Protein AF-A0A5Q2RGT8-F1 (afdb_monomer_lite)

pLDDT: mean 73.15, std 26.22, range [22.62, 98.38]

InterPro domains:
  IPR000873 AMP-dependent synthetase/ligase domain [PF00501] (92-360)
  IPR020845 AMP-binding, conserved site [PS00455] (179-190)
  IPR042099 ANL, N-terminal domain [G3DSA:3.40.50.12780] (88-377)
  IPR050237 ATP-dependent AMP-binding enzyme [PTHR43767] (92-361)

Secondary structure (DSSP, 8-state):
-----------------------------------------HHHHHHHTS--PPPPPSS---PPP------BEEEEPP--SSS----SSSS-EE--B-TT--HHHHHHHHHHTT-SEEEEEGGGHHHHHTTGGG-TT--EEEEE-SS-PPPTTEEEHHHHHHTSPPPPPPP--TT-EEEEEEEETTEEEEEEEEEHHHHHHHHHHHHHTTT-SSPPPSSTTTHHHHHHHHHTSSP-EEEE-S-TTSHIIIIIIIHHHHHHT-EE---S-SS--HHHHHHHHHHHT--EEEE-HHHHHHHHHHHHHHHHHTT-----TT--EEEEESS---HHHHHHHHTT---EEEEEEEETTTEEEEEEEE-TT----TT--EEPTT---

Structure (mmCIF, N/CA/C/O backbone):
data_AF-A0A5Q2RGT8-F1
#
_entry.id   AF-A0A5Q2RGT8-F1
#
loop_
_atom_site.group_PDB
_atom_site.id
_atom_site.type_symbol
_atom_site.label_atom_id
_atom_site.label_alt_id
_atom_site.label_comp_id
_atom_site.label_asym_id
_atom_site.label_entity_id
_atom_site.label_seq_id
_atom_site.pdbx_PDB_ins_code
_atom_site.Cartn_x
_atom_site.Cartn_y
_atom_site.Cartn_z
_atom_site.occupancy
_atom_site.B_iso_or_equiv
_atom_site.auth_seq_id
_atom_site.auth_comp_id
_atom_site.auth_asym_id
_atom_site.auth_atom_id
_atom_site.pdbx_PDB_model_num
ATOM 1 N N . MET A 1 1 ? 67.545 -9.451 34.095 1.00 39.81 1 MET A N 1
ATOM 2 C CA . MET A 1 1 ? 67.488 -10.460 35.171 1.00 39.81 1 MET A CA 1
ATOM 3 C C . MET A 1 1 ? 66.258 -11.318 34.936 1.00 39.81 1 MET A C 1
ATOM 5 O O . MET A 1 1 ? 65.148 -10.812 35.005 1.00 39.81 1 MET A O 1
ATOM 9 N N . THR A 1 2 ? 66.479 -12.569 34.556 1.00 29.52 2 THR A N 1
ATOM 10 C CA . THR A 1 2 ? 65.484 -13.652 34.449 1.00 29.52 2 THR A CA 1
ATOM 11 C C . THR A 1 2 ? 65.583 -14.521 35.741 1.00 29.52 2 THR A C 1
ATOM 13 O O . THR A 1 2 ? 66.404 -14.183 36.592 1.00 29.52 2 THR A O 1
ATOM 16 N N . PRO A 1 3 ? 64.809 -15.610 35.951 1.00 54.31 3 PRO A N 1
ATOM 17 C CA . PRO A 1 3 ? 63.635 -15.691 36.838 1.00 54.31 3 PRO A CA 1
ATOM 18 C C . PRO A 1 3 ? 63.727 -16.823 37.910 1.00 54.31 3 PRO A C 1
ATOM 20 O O . PRO A 1 3 ? 64.756 -17.478 38.046 1.00 54.31 3 PRO A O 1
ATOM 23 N N . GLY A 1 4 ? 62.609 -17.141 38.586 1.00 27.36 4 GLY A N 1
ATOM 24 C CA . GLY A 1 4 ? 62.341 -18.446 39.237 1.00 27.36 4 GLY A CA 1
ATOM 25 C C . GLY A 1 4 ? 61.609 -18.315 40.583 1.00 27.36 4 GLY A C 1
ATOM 26 O O . GLY A 1 4 ? 61.853 -17.350 41.289 1.00 27.36 4 GLY A O 1
ATOM 27 N N . ARG A 1 5 ? 60.714 -19.197 41.051 1.00 30.42 5 ARG A N 1
ATOM 28 C CA . ARG A 1 5 ? 60.139 -20.499 40.640 1.00 30.42 5 ARG A CA 1
ATOM 29 C C . ARG A 1 5 ? 58.857 -20.714 41.496 1.00 30.42 5 ARG A C 1
ATOM 31 O O . ARG A 1 5 ? 58.796 -20.191 42.604 1.00 30.42 5 ARG A O 1
ATOM 38 N N . GLY A 1 6 ? 57.882 -21.505 41.019 1.00 27.19 6 GLY A N 1
ATOM 39 C CA . GLY A 1 6 ? 56.842 -22.158 41.862 1.00 27.19 6 GLY A CA 1
ATOM 40 C C . GLY A 1 6 ? 57.423 -23.319 42.703 1.00 27.19 6 GLY A C 1
ATOM 41 O O . GLY A 1 6 ? 58.654 -23.378 42.780 1.00 27.19 6 GLY A O 1
ATOM 42 N N . PRO A 1 7 ? 56.645 -24.286 43.268 1.00 41.56 7 PRO A N 1
ATOM 43 C CA . PRO A 1 7 ? 55.296 -24.765 42.876 1.00 41.56 7 PRO A CA 1
ATOM 44 C C . PRO A 1 7 ? 54.345 -25.137 44.063 1.00 41.56 7 PRO A C 1
ATOM 46 O O . PRO A 1 7 ? 54.716 -24.989 45.222 1.00 41.56 7 PRO A O 1
ATOM 49 N N . GLY A 1 8 ? 53.150 -25.700 43.792 1.00 26.88 8 GLY A N 1
ATOM 50 C CA . GLY A 1 8 ? 52.426 -26.543 44.773 1.00 26.88 8 GLY A CA 1
ATOM 51 C C . GLY A 1 8 ? 50.893 -26.617 44.654 1.00 26.88 8 GLY A C 1
ATOM 52 O O . GLY A 1 8 ? 50.210 -25.619 44.804 1.00 26.88 8 GLY A O 1
ATOM 53 N N . SER A 1 9 ? 50.373 -27.820 44.412 1.00 27.34 9 SER A N 1
ATOM 54 C CA . SER A 1 9 ? 49.017 -28.246 44.009 1.00 27.34 9 SER A CA 1
ATOM 55 C C . SER A 1 9 ? 48.108 -28.794 45.131 1.00 27.34 9 SER A C 1
ATOM 57 O O . SER A 1 9 ? 48.624 -29.391 46.069 1.00 27.34 9 SER A O 1
ATOM 59 N N . SER A 1 10 ? 46.774 -28.742 44.965 1.00 27.77 10 SER A N 1
ATOM 60 C CA . SER A 1 10 ? 45.752 -29.788 45.296 1.00 27.77 10 SER A CA 1
ATOM 61 C C . SER A 1 10 ? 44.346 -29.210 45.009 1.00 27.77 10 SER A C 1
ATOM 63 O O . SER A 1 10 ? 44.046 -28.106 45.439 1.00 27.77 10 SER A O 1
ATOM 65 N N . GLN A 1 11 ? 43.578 -29.684 44.019 1.00 26.27 11 GLN A N 1
ATOM 66 C CA . GLN A 1 11 ? 42.661 -30.843 43.989 1.00 26.27 11 GLN A CA 1
ATOM 67 C C . GLN A 1 11 ? 41.657 -30.937 45.152 1.00 26.27 11 GLN A C 1
ATOM 69 O O . GLN A 1 11 ? 42.036 -31.154 46.296 1.00 26.27 11 GLN A O 1
ATOM 74 N N . GLY A 1 12 ? 40.371 -30.856 44.794 1.00 26.62 12 GLY A N 1
ATOM 75 C CA . GLY A 1 12 ? 39.206 -31.150 45.626 1.00 26.62 12 GLY A CA 1
ATOM 76 C C . GLY A 1 12 ? 37.963 -31.259 44.741 1.00 26.62 12 GLY A C 1
ATOM 77 O O . GLY A 1 12 ? 37.291 -30.265 44.487 1.00 26.62 12 GLY A O 1
ATOM 78 N N . GLU A 1 13 ? 37.738 -32.459 44.200 1.00 26.64 13 GLU A N 1
ATOM 79 C CA . GLU A 1 13 ? 36.468 -32.905 43.618 1.00 26.64 13 GLU A CA 1
ATOM 80 C C . GLU A 1 13 ? 35.390 -32.944 44.712 1.00 26.64 13 GLU A C 1
ATOM 82 O O . GLU A 1 13 ? 35.667 -33.426 45.809 1.00 26.64 13 GLU A O 1
ATOM 87 N N . ASP A 1 14 ? 34.158 -32.537 44.397 1.00 26.45 14 ASP A N 1
ATOM 88 C CA . ASP A 1 14 ? 32.987 -32.937 45.180 1.00 26.45 14 ASP A CA 1
ATOM 89 C C . ASP A 1 14 ? 32.023 -33.720 44.279 1.00 26.45 14 ASP A C 1
ATOM 91 O O . ASP A 1 14 ? 31.527 -33.231 43.259 1.00 26.45 14 ASP A O 1
ATOM 95 N N . ARG A 1 15 ? 31.845 -34.995 44.629 1.00 25.62 15 ARG A N 1
ATOM 96 C CA . ARG A 1 15 ? 30.965 -35.970 43.987 1.00 25.62 15 ARG A CA 1
ATOM 97 C C . ARG A 1 15 ? 29.958 -36.453 45.022 1.00 25.62 15 ARG A C 1
ATOM 99 O O . ARG A 1 15 ? 30.348 -37.034 46.029 1.00 25.62 15 ARG A O 1
ATOM 106 N N . GLY A 1 16 ? 28.682 -36.440 44.645 1.00 23.44 16 GLY A N 1
ATOM 107 C CA . GLY A 1 16 ? 27.724 -37.466 45.063 1.00 23.44 16 GLY A CA 1
ATOM 108 C C . GLY A 1 16 ? 26.254 -37.026 44.998 1.00 23.44 16 GLY A C 1
ATOM 109 O O . GLY A 1 16 ? 25.988 -35.830 45.048 1.00 23.44 16 GLY A O 1
ATOM 110 N N . PRO A 1 17 ? 25.275 -37.956 44.961 1.00 27.67 17 PRO A N 1
ATOM 111 C CA . PRO A 1 17 ? 25.365 -39.378 44.628 1.00 27.67 17 PRO A CA 1
ATOM 112 C C . PRO A 1 17 ? 24.386 -39.814 43.514 1.00 27.67 17 PRO A C 1
ATOM 114 O O . PRO A 1 17 ? 23.297 -39.278 43.329 1.00 27.67 17 PRO A O 1
ATOM 117 N N . ALA A 1 18 ? 24.773 -40.872 42.801 1.00 25.47 18 ALA A N 1
ATOM 118 C CA . ALA A 1 18 ? 23.901 -41.667 41.944 1.00 25.47 18 ALA A CA 1
ATOM 119 C C . ALA A 1 18 ? 23.200 -42.754 42.770 1.00 25.47 18 ALA A C 1
ATOM 121 O O . ALA A 1 18 ? 23.861 -43.378 43.595 1.00 25.47 18 ALA A O 1
ATOM 122 N N . LEU A 1 19 ? 21.929 -43.078 42.493 1.00 23.02 19 LEU A N 1
ATOM 123 C CA . LEU A 1 19 ? 21.384 -44.401 42.823 1.00 23.02 19 LEU A CA 1
ATOM 124 C C . LEU A 1 19 ? 20.163 -44.797 41.952 1.00 23.02 19 LEU A C 1
ATOM 126 O O . LEU A 1 19 ? 19.059 -44.298 42.131 1.00 23.02 19 LEU A O 1
ATOM 130 N N . ARG A 1 20 ? 20.417 -45.820 41.119 1.00 24.39 20 ARG A N 1
ATOM 131 C CA . ARG A 1 20 ? 19.574 -46.976 40.730 1.00 24.39 20 ARG A CA 1
ATOM 132 C C . ARG A 1 20 ? 18.608 -46.903 39.537 1.00 24.39 20 ARG A C 1
ATOM 134 O O . ARG A 1 20 ? 17.494 -46.400 39.603 1.00 24.39 20 ARG A O 1
ATOM 141 N N . GLU A 1 21 ? 19.033 -47.638 38.507 1.00 24.31 21 GLU A N 1
ATOM 142 C CA . GLU A 1 21 ? 18.229 -48.313 37.488 1.00 24.31 21 GLU A CA 1
ATOM 143 C C . GLU A 1 21 ? 17.109 -49.199 38.071 1.00 24.31 21 GLU A C 1
ATOM 145 O O . GLU A 1 21 ? 17.298 -49.912 39.063 1.00 24.31 21 GLU A O 1
ATOM 150 N N . ARG A 1 22 ? 16.001 -49.302 37.325 1.00 23.61 22 ARG A N 1
ATOM 151 C CA . ARG A 1 22 ? 15.312 -50.582 37.119 1.00 23.61 22 ARG A CA 1
ATOM 152 C C . ARG A 1 22 ? 15.223 -50.892 35.629 1.00 23.61 22 ARG A C 1
ATOM 154 O O . ARG A 1 22 ? 14.731 -50.107 34.828 1.00 23.61 22 ARG A O 1
ATOM 161 N N . VAL A 1 23 ? 15.733 -52.077 35.323 1.00 25.27 23 VAL A N 1
ATOM 162 C CA . VAL A 1 23 ? 15.842 -52.731 34.023 1.00 25.27 23 VAL A CA 1
ATOM 163 C C . VAL A 1 23 ? 14.548 -53.468 33.678 1.00 25.27 23 VAL A C 1
ATOM 165 O O . VAL A 1 23 ? 13.961 -54.141 34.521 1.00 25.27 23 VAL A O 1
ATOM 168 N N . GLY A 1 24 ? 14.192 -53.427 32.396 1.00 24.59 24 GLY A N 1
ATOM 169 C CA . GLY A 1 24 ? 13.342 -54.399 31.708 1.00 24.59 24 GLY A CA 1
ATOM 170 C C . GLY A 1 24 ? 12.969 -53.830 30.338 1.00 24.59 24 GLY A C 1
ATOM 171 O O . GLY A 1 24 ? 12.269 -52.838 30.265 1.00 24.59 24 GLY A O 1
ATOM 172 N N . GLY A 1 25 ? 13.420 -54.308 29.185 1.00 24.27 25 GLY A N 1
ATOM 173 C CA . GLY A 1 25 ? 14.083 -55.551 28.840 1.00 24.27 25 GLY A CA 1
ATOM 174 C C . GLY A 1 25 ? 13.450 -56.055 27.545 1.00 24.27 25 GLY A C 1
ATOM 175 O O . GLY A 1 25 ? 12.426 -56.720 27.605 1.00 24.27 25 GLY A O 1
ATOM 176 N N . ARG A 1 26 ? 14.046 -55.733 26.388 1.00 25.67 26 ARG A N 1
ATOM 177 C CA . ARG A 1 26 ? 14.197 -56.623 25.216 1.00 25.67 26 ARG A CA 1
ATOM 178 C C . ARG A 1 26 ? 15.020 -55.926 24.131 1.00 25.67 26 ARG A C 1
ATOM 180 O O . ARG A 1 26 ? 14.575 -55.001 23.465 1.00 25.67 26 ARG A O 1
ATOM 187 N N . ARG A 1 27 ? 16.258 -56.405 23.987 1.00 22.77 27 ARG A N 1
ATOM 188 C CA . ARG A 1 27 ? 17.208 -56.060 22.927 1.00 22.77 27 ARG A CA 1
ATOM 189 C C . ARG A 1 27 ? 16.824 -56.780 21.628 1.00 22.77 27 ARG A C 1
ATOM 191 O O . ARG A 1 27 ? 16.632 -57.994 21.648 1.00 22.77 27 ARG A O 1
ATOM 198 N N . ARG A 1 28 ? 16.870 -56.079 20.495 1.00 25.28 28 ARG A N 1
ATOM 199 C CA . ARG A 1 28 ? 17.354 -56.643 19.222 1.00 25.28 28 ARG A CA 1
ATOM 200 C C . ARG A 1 28 ? 18.454 -55.730 18.674 1.00 25.28 28 ARG A C 1
ATOM 202 O O . ARG A 1 28 ? 18.401 -54.519 18.843 1.00 25.28 28 ARG A O 1
ATOM 209 N N . ARG A 1 29 ? 19.505 -56.373 18.164 1.00 23.81 29 ARG A N 1
ATOM 210 C CA . ARG A 1 29 ? 20.835 -55.833 17.847 1.00 23.81 29 ARG A CA 1
ATOM 211 C C . ARG A 1 29 ? 20.843 -54.963 16.578 1.00 23.81 29 ARG A C 1
ATOM 213 O O . ARG A 1 29 ? 20.180 -55.313 15.609 1.00 23.81 29 ARG A O 1
ATOM 220 N N . LEU A 1 30 ? 21.671 -53.914 16.605 1.00 26.58 30 LEU A N 1
ATOM 221 C CA . LEU A 1 30 ? 22.260 -53.218 15.447 1.00 26.58 30 LEU A CA 1
ATOM 222 C C . LEU A 1 30 ? 23.439 -54.037 14.870 1.00 26.58 30 LEU A C 1
ATOM 224 O O . LEU A 1 30 ? 23.964 -54.915 15.564 1.00 26.58 30 LEU A O 1
ATOM 228 N N . PRO A 1 31 ? 23.860 -53.754 13.625 1.00 28.83 31 PRO A N 1
ATOM 229 C CA . PRO A 1 31 ? 25.003 -52.850 13.396 1.00 28.83 31 PRO A CA 1
ATOM 230 C C . PRO A 1 31 ? 24.641 -51.787 12.333 1.00 28.83 31 PRO A C 1
ATOM 232 O O . PRO A 1 31 ? 23.810 -52.057 11.479 1.00 28.83 31 PRO A O 1
ATOM 235 N N . GLY A 1 32 ? 25.155 -50.560 12.273 1.00 23.41 32 GLY A N 1
ATOM 236 C CA . GLY A 1 32 ? 26.271 -49.866 12.913 1.00 23.41 32 GLY A CA 1
ATOM 237 C C . GLY A 1 32 ? 26.682 -48.715 11.966 1.00 23.41 32 GLY A C 1
ATOM 238 O O . GLY A 1 32 ? 26.850 -48.993 10.786 1.00 23.41 32 GLY A O 1
ATOM 239 N N . GLY A 1 33 ? 26.813 -47.480 12.486 1.00 23.67 33 GLY A N 1
ATOM 240 C CA . GLY A 1 33 ? 27.434 -46.279 11.867 1.00 23.67 33 GLY A CA 1
ATOM 241 C C . GLY A 1 33 ? 26.677 -45.629 10.688 1.00 23.67 33 GLY A C 1
ATOM 242 O O . GLY A 1 33 ? 26.178 -46.324 9.820 1.00 23.67 33 GLY A O 1
ATOM 243 N N . ASP A 1 34 ? 26.500 -44.312 10.550 1.00 27.59 34 ASP A N 1
ATOM 244 C CA . ASP A 1 34 ? 27.036 -43.149 11.264 1.00 27.59 34 ASP A CA 1
ATOM 245 C C . ASP A 1 34 ? 26.089 -41.928 11.152 1.00 27.59 34 ASP A C 1
ATOM 247 O O . ASP A 1 34 ? 25.445 -41.710 10.129 1.00 27.59 34 ASP A O 1
ATOM 251 N N . GLY A 1 35 ? 26.071 -41.089 12.199 1.00 25.94 35 GLY A N 1
ATOM 252 C CA . GLY A 1 35 ? 25.885 -39.632 12.084 1.00 25.94 35 GLY A CA 1
ATOM 253 C C . GLY A 1 35 ? 24.465 -39.049 11.999 1.00 25.94 35 GLY A C 1
ATOM 254 O O . GLY A 1 35 ? 24.098 -38.449 10.991 1.00 25.94 35 GLY A O 1
ATOM 255 N N . HIS A 1 36 ? 23.695 -39.087 13.091 1.00 24.97 36 HIS A N 1
ATOM 256 C CA . HIS A 1 36 ? 22.475 -38.279 13.239 1.00 24.97 36 HIS A CA 1
ATOM 257 C C . HIS A 1 36 ? 22.844 -36.810 13.546 1.00 24.97 36 HIS A C 1
ATOM 259 O O . HIS A 1 36 ? 23.322 -36.501 14.636 1.00 24.97 36 HIS A O 1
ATOM 265 N N . ARG A 1 37 ? 22.639 -35.895 12.587 1.00 28.56 37 ARG A N 1
ATOM 266 C CA . ARG A 1 37 ? 22.584 -34.441 12.845 1.00 28.56 37 ARG A CA 1
ATOM 267 C C . ARG A 1 37 ? 21.185 -34.081 13.373 1.00 28.56 37 ARG A C 1
ATOM 269 O O . ARG A 1 37 ? 20.212 -34.603 12.830 1.00 28.56 37 ARG A O 1
ATOM 276 N N . PRO A 1 38 ? 21.045 -33.188 14.369 1.00 29.02 38 PRO A N 1
ATOM 277 C CA . PRO A 1 38 ? 19.734 -32.756 14.841 1.00 29.02 38 PRO A CA 1
ATOM 278 C C . PRO A 1 38 ? 19.027 -31.950 13.743 1.00 29.02 38 PRO A C 1
ATOM 280 O O . PRO A 1 38 ? 19.560 -30.965 13.230 1.00 29.02 38 PRO A O 1
ATOM 283 N N . GLY A 1 39 ? 17.829 -32.394 13.361 1.00 29.33 39 GLY A N 1
ATOM 284 C CA . GLY A 1 39 ? 16.954 -31.681 12.436 1.00 29.33 39 GLY A CA 1
ATOM 285 C C . GLY A 1 39 ? 16.466 -30.369 13.050 1.00 29.33 39 GLY A C 1
ATOM 286 O O . GLY A 1 39 ? 15.588 -30.375 13.906 1.00 29.33 39 GLY A O 1
ATOM 287 N N . GLY A 1 40 ? 17.036 -29.248 12.602 1.00 27.58 40 GLY A N 1
ATOM 288 C CA . GLY A 1 40 ? 16.454 -27.912 12.769 1.00 27.58 40 GLY A CA 1
ATOM 289 C C . GLY A 1 40 ? 15.263 -27.715 11.819 1.00 27.58 40 GLY A C 1
ATOM 290 O O . GLY A 1 40 ? 15.208 -28.389 10.791 1.00 27.58 40 GLY A O 1
ATOM 291 N N . PRO A 1 41 ? 14.301 -26.829 12.136 1.00 27.72 41 PRO A N 1
ATOM 292 C CA . PRO A 1 41 ? 12.929 -26.901 11.633 1.00 27.72 41 PRO A CA 1
ATOM 293 C C . PRO A 1 41 ? 12.828 -26.509 10.147 1.00 27.72 41 PRO A C 1
ATOM 295 O O . PRO A 1 41 ? 12.884 -25.322 9.817 1.00 27.72 41 PRO A O 1
ATOM 298 N N . PRO A 1 42 ? 12.590 -27.460 9.223 1.00 28.58 42 PRO A N 1
ATOM 299 C CA . PRO A 1 42 ? 12.349 -27.158 7.811 1.00 28.58 42 PRO A CA 1
ATOM 300 C C . PRO A 1 42 ? 10.914 -26.651 7.566 1.00 28.58 42 PRO A C 1
ATOM 302 O O . PRO A 1 42 ? 10.602 -26.161 6.480 1.00 28.58 42 PRO A O 1
ATOM 305 N N . ASP A 1 43 ? 10.036 -26.751 8.571 1.00 27.22 43 ASP A N 1
ATOM 306 C CA . ASP A 1 43 ? 8.600 -26.485 8.446 1.00 27.22 43 ASP A CA 1
ATOM 307 C C . ASP A 1 43 ? 8.213 -25.004 8.547 1.00 27.22 43 ASP A C 1
ATOM 309 O O . ASP A 1 43 ? 7.219 -24.595 7.943 1.00 27.22 43 ASP A O 1
ATOM 313 N N . LEU A 1 44 ? 9.004 -24.167 9.228 1.00 28.81 44 LEU A N 1
ATOM 314 C CA . LEU A 1 44 ? 8.711 -22.731 9.346 1.00 28.81 44 LEU A CA 1
ATOM 315 C C . LEU A 1 44 ? 9.055 -21.982 8.044 1.00 28.81 44 LEU A C 1
ATOM 317 O O . LEU A 1 44 ? 8.267 -21.188 7.534 1.00 28.81 44 LEU A O 1
ATOM 321 N N . LEU A 1 45 ? 10.190 -22.323 7.426 1.00 28.12 45 LEU A N 1
ATOM 322 C CA . LEU A 1 45 ? 10.631 -21.744 6.152 1.00 28.12 45 LEU A CA 1
ATOM 323 C C . LEU A 1 45 ? 9.800 -22.228 4.953 1.00 28.12 45 LEU A C 1
ATOM 325 O O . LEU A 1 45 ? 9.675 -21.501 3.970 1.00 28.12 45 LEU A O 1
ATOM 329 N N . ARG A 1 46 ? 9.181 -23.416 5.023 1.00 26.09 46 ARG A N 1
ATOM 330 C CA . ARG A 1 46 ? 8.208 -23.873 4.013 1.00 26.09 46 ARG A CA 1
ATOM 331 C C . ARG A 1 46 ? 6.899 -23.076 4.045 1.00 26.09 46 ARG A C 1
ATOM 333 O O . ARG A 1 46 ? 6.266 -22.939 3.000 1.00 26.09 46 ARG A O 1
ATOM 340 N N . ARG A 1 47 ? 6.512 -22.517 5.198 1.00 28.50 47 ARG A N 1
ATOM 341 C CA . ARG A 1 47 ? 5.326 -21.648 5.333 1.00 28.50 47 ARG A CA 1
ATOM 342 C C . ARG A 1 47 ? 5.573 -20.230 4.811 1.00 28.50 47 ARG A C 1
ATOM 344 O O . ARG A 1 47 ? 4.682 -19.670 4.187 1.00 28.50 47 ARG A O 1
ATOM 351 N N . LEU A 1 48 ? 6.794 -19.710 4.965 1.00 27.27 48 LEU A N 1
ATOM 352 C CA . LEU A 1 48 ? 7.211 -18.383 4.479 1.00 27.27 48 LEU A CA 1
ATOM 353 C C . LEU A 1 48 ? 7.443 -18.306 2.956 1.00 27.27 48 LEU A C 1
ATOM 355 O O . LEU A 1 48 ? 7.563 -17.221 2.403 1.00 27.27 48 LEU A O 1
ATOM 359 N N . ARG A 1 49 ? 7.523 -19.451 2.264 1.00 27.41 49 ARG A N 1
ATOM 360 C CA . ARG A 1 49 ? 7.786 -19.538 0.812 1.00 27.41 49 ARG A CA 1
ATOM 361 C C . ARG A 1 49 ? 6.531 -19.551 -0.062 1.00 27.41 49 ARG A C 1
ATOM 363 O O . ARG A 1 49 ? 6.645 -19.740 -1.269 1.00 27.41 49 ARG A O 1
ATOM 370 N N . ARG A 1 50 ? 5.336 -19.387 0.513 1.00 22.98 50 ARG A N 1
ATOM 371 C CA . ARG A 1 50 ? 4.124 -19.189 -0.286 1.00 22.98 50 ARG A CA 1
ATOM 372 C C . ARG A 1 50 ? 3.953 -17.687 -0.536 1.00 22.98 50 ARG A C 1
ATOM 374 O O . ARG A 1 50 ? 3.796 -16.971 0.450 1.00 22.98 50 ARG A O 1
ATOM 381 N N . PRO A 1 51 ? 3.961 -17.201 -1.793 1.00 25.95 51 PRO A N 1
ATOM 382 C CA . PRO A 1 51 ? 3.447 -15.863 -2.071 1.00 25.95 51 PRO A CA 1
ATOM 383 C C . PRO A 1 51 ? 2.018 -15.764 -1.524 1.00 25.95 51 PRO A C 1
ATOM 385 O O . PRO A 1 51 ? 1.336 -16.793 -1.427 1.00 25.95 51 PRO A O 1
ATOM 388 N N . CYS A 1 52 ? 1.594 -14.558 -1.130 1.00 25.61 52 CYS A N 1
ATOM 389 C CA . CYS A 1 52 ? 0.228 -14.255 -0.705 1.00 25.61 52 CYS A CA 1
ATOM 390 C C . CYS A 1 52 ? -0.767 -15.005 -1.600 1.00 25.61 52 CYS A C 1
ATOM 392 O O . CYS A 1 52 ? -0.962 -14.645 -2.756 1.00 25.61 52 CYS A O 1
ATOM 394 N N . ARG A 1 53 ? -1.354 -16.097 -1.097 1.00 25.12 53 ARG A N 1
ATOM 395 C CA . ARG A 1 53 ? -2.442 -16.765 -1.807 1.00 25.12 53 ARG A CA 1
ATOM 396 C C . ARG A 1 53 ? -3.678 -15.896 -1.604 1.00 25.12 53 ARG A C 1
ATOM 398 O O . ARG A 1 53 ? -4.005 -15.649 -0.442 1.00 25.12 53 ARG A O 1
ATOM 405 N N . PRO A 1 54 ? -4.391 -15.495 -2.669 1.00 28.17 54 PRO A N 1
ATOM 406 C CA . PRO A 1 54 ? -5.768 -15.054 -2.525 1.00 28.17 54 PRO A CA 1
ATOM 407 C C . PRO A 1 54 ? -6.535 -16.117 -1.734 1.00 28.17 54 PRO A C 1
ATOM 409 O O . PRO A 1 54 ? -6.368 -17.323 -1.970 1.00 28.17 54 PRO A O 1
ATOM 412 N N . VAL A 1 55 ? -7.321 -15.680 -0.754 1.00 34.88 55 VAL A N 1
ATOM 413 C CA . VAL A 1 55 ? -8.147 -16.562 0.072 1.00 34.88 55 VAL A CA 1
ATOM 414 C C . VAL A 1 55 ? -9.061 -17.368 -0.860 1.00 34.88 55 VAL A C 1
ATOM 416 O O . VAL A 1 55 ? -9.783 -16.810 -1.685 1.00 34.88 55 VAL A O 1
ATOM 419 N N . ARG A 1 56 ? -8.992 -18.705 -0.789 1.00 25.19 56 ARG A N 1
ATOM 420 C CA . ARG A 1 56 ? -9.882 -19.585 -1.562 1.00 25.19 56 ARG A CA 1
ATOM 421 C C . ARG A 1 56 ? -11.309 -19.418 -1.037 1.00 25.19 56 ARG A C 1
ATOM 423 O O . ARG A 1 56 ? -11.540 -19.649 0.147 1.00 25.19 56 ARG A O 1
ATOM 430 N N . ARG A 1 57 ? -12.261 -19.105 -1.924 1.00 33.06 57 ARG A N 1
ATOM 431 C CA . ARG A 1 57 ? -13.691 -19.329 -1.662 1.00 33.06 57 ARG A CA 1
ATOM 432 C C . ARG A 1 57 ? -13.919 -20.804 -1.319 1.00 33.06 57 ARG A C 1
ATOM 434 O O . ARG A 1 57 ? -13.354 -21.681 -1.973 1.00 33.06 57 ARG A O 1
ATOM 441 N N . GLY A 1 58 ? -14.757 -21.057 -0.315 1.00 29.59 58 GLY A N 1
ATOM 442 C CA . GLY A 1 58 ? -15.406 -22.355 -0.153 1.00 29.59 58 GLY A CA 1
ATOM 443 C C . GLY A 1 58 ? -16.264 -22.658 -1.384 1.00 29.59 58 GLY A C 1
ATOM 444 O O . GLY A 1 58 ? -16.944 -21.768 -1.888 1.00 29.59 58 GLY A O 1
ATOM 445 N N . ASP A 1 59 ? -16.124 -23.883 -1.886 1.00 31.38 59 ASP A N 1
ATOM 446 C CA . ASP A 1 59 ? -16.890 -24.575 -2.928 1.00 31.38 59 ASP A CA 1
ATOM 447 C C . ASP A 1 59 ? -17.865 -23.733 -3.773 1.00 31.38 59 ASP A C 1
ATOM 449 O O . ASP A 1 59 ? -19.063 -23.636 -3.521 1.00 31.38 59 ASP A O 1
ATOM 453 N N . GLY A 1 60 ? -17.320 -23.182 -4.858 1.00 29.12 60 GLY A N 1
ATOM 454 C CA . GLY A 1 60 ? -18.047 -22.634 -6.000 1.00 29.12 60 GLY A CA 1
ATOM 455 C C . GLY A 1 60 ? -17.032 -22.291 -7.087 1.00 29.12 60 GLY A C 1
ATOM 456 O O . GLY A 1 60 ? -16.259 -21.354 -6.919 1.00 29.12 60 GLY A O 1
ATOM 457 N N . GLY A 1 61 ? -16.971 -23.100 -8.150 1.00 25.88 61 GLY A N 1
ATOM 458 C CA . GLY A 1 61 ? -15.875 -23.199 -9.132 1.00 25.88 61 GLY A CA 1
ATOM 459 C C . GLY A 1 61 ? -15.593 -21.984 -10.030 1.00 25.88 61 GLY A C 1
ATOM 460 O O . GLY A 1 61 ? -15.519 -22.134 -11.245 1.00 25.88 61 GLY A O 1
ATOM 461 N N . GLY A 1 62 ? -15.374 -20.802 -9.457 1.00 27.30 62 GLY A N 1
ATOM 462 C CA . GLY A 1 62 ? -14.778 -19.647 -10.130 1.00 27.30 62 GLY A CA 1
ATOM 463 C C . GLY A 1 62 ? -13.417 -19.314 -9.520 1.00 27.30 62 GLY A C 1
ATOM 464 O O . GLY A 1 62 ? -13.291 -19.225 -8.298 1.00 27.30 62 GLY A O 1
ATOM 465 N N . ARG A 1 63 ? -12.384 -19.124 -10.354 1.00 29.36 63 ARG A N 1
ATOM 466 C CA . ARG A 1 63 ? -11.110 -18.543 -9.898 1.00 29.36 63 ARG A CA 1
ATOM 467 C C . ARG A 1 63 ? -11.391 -17.147 -9.304 1.00 29.36 63 ARG A C 1
ATOM 469 O O . ARG A 1 63 ? -12.100 -16.375 -9.954 1.00 29.36 63 ARG A O 1
ATOM 476 N N . PRO A 1 64 ? -10.870 -16.805 -8.111 1.00 29.00 64 PRO A N 1
ATOM 477 C CA . PRO A 1 64 ? -10.902 -15.431 -7.619 1.00 29.00 64 PRO A CA 1
ATOM 478 C C . PRO A 1 64 ? -10.190 -14.533 -8.634 1.00 29.00 64 PRO A C 1
ATOM 480 O O . PRO A 1 64 ? -9.060 -14.833 -9.021 1.00 29.00 64 PRO A O 1
ATOM 483 N N . ARG A 1 65 ? -10.856 -13.475 -9.100 1.00 34.41 65 ARG A N 1
ATOM 484 C CA . ARG A 1 65 ? -10.244 -12.477 -9.985 1.00 34.41 65 ARG A CA 1
ATOM 485 C C . ARG A 1 65 ? -9.435 -11.510 -9.115 1.00 34.41 65 ARG A C 1
ATOM 487 O O . ARG A 1 65 ? -10.004 -11.003 -8.149 1.00 34.41 65 ARG A O 1
ATOM 494 N N . PRO A 1 66 ? -8.147 -11.259 -9.398 1.00 30.91 66 PRO A N 1
ATOM 495 C CA . PRO A 1 66 ? -7.372 -10.302 -8.625 1.00 30.91 66 PRO A CA 1
ATOM 496 C C . PRO A 1 66 ? -7.954 -8.900 -8.815 1.00 30.91 66 PRO A C 1
ATOM 498 O O . PRO A 1 66 ? -7.946 -8.340 -9.906 1.00 30.91 66 PRO A O 1
ATOM 501 N N . GLY A 1 67 ? -8.469 -8.328 -7.734 1.00 28.98 67 GLY A N 1
ATOM 502 C CA . GLY A 1 67 ? -8.994 -6.969 -7.674 1.00 28.98 67 GLY A CA 1
ATOM 503 C C . GLY A 1 67 ? -7.937 -5.876 -7.601 1.00 28.98 67 GLY A C 1
ATOM 504 O O . GLY A 1 67 ? -8.137 -4.848 -6.961 1.00 28.98 67 GLY A O 1
ATOM 505 N N . HIS A 1 68 ? -6.756 -6.116 -8.163 1.00 36.62 68 HIS A N 1
ATOM 506 C CA . HIS A 1 68 ? -5.638 -5.217 -7.956 1.00 36.62 68 HIS A CA 1
ATOM 507 C C . HIS A 1 68 ? -5.849 -3.921 -8.742 1.00 36.62 68 HIS A C 1
ATOM 509 O O . HIS A 1 68 ? -6.119 -3.909 -9.944 1.00 36.62 68 HIS A O 1
ATOM 515 N N . GLN A 1 69 ? -5.712 -2.796 -8.038 1.00 33.50 69 GLN A N 1
ATOM 516 C CA . GLN A 1 69 ? -5.407 -1.520 -8.672 1.00 33.50 69 GLN A CA 1
ATOM 517 C C . GLN A 1 69 ? -4.167 -1.752 -9.532 1.00 33.50 69 GLN A C 1
ATOM 519 O O . GLN A 1 69 ? -3.147 -2.154 -8.976 1.00 33.50 69 GLN A O 1
ATOM 524 N N . GLY A 1 70 ? -4.292 -1.587 -10.854 1.00 33.12 70 GLY A N 1
ATOM 525 C CA . GLY A 1 70 ? -3.291 -2.025 -11.824 1.00 33.12 70 GLY A CA 1
ATOM 526 C C . GLY A 1 70 ? -1.883 -1.678 -11.356 1.00 33.12 70 GLY A C 1
ATOM 527 O O . GLY A 1 70 ? -1.515 -0.514 -11.248 1.00 33.12 70 GLY A O 1
ATOM 528 N N . VAL A 1 71 ? -1.116 -2.690 -10.976 1.00 35.41 71 VAL A N 1
ATOM 529 C CA . VAL A 1 71 ? 0.264 -2.499 -10.551 1.00 35.41 71 VAL A CA 1
ATOM 530 C C . VAL A 1 71 ? 1.100 -2.510 -11.816 1.00 35.41 71 VAL A C 1
ATOM 532 O O . VAL A 1 71 ? 1.124 -3.518 -12.524 1.00 35.41 71 VAL A O 1
ATOM 535 N N . ALA A 1 72 ? 1.756 -1.386 -12.090 1.00 40.59 72 ALA A N 1
ATOM 536 C CA . ALA A 1 72 ? 2.880 -1.335 -13.000 1.00 40.59 72 ALA A CA 1
ATOM 537 C C . ALA A 1 72 ? 4.167 -1.170 -12.175 1.00 40.59 72 ALA A C 1
ATOM 539 O O . ALA A 1 72 ? 4.291 -0.220 -11.396 1.00 40.59 72 ALA A O 1
ATOM 540 N N . VAL A 1 73 ? 5.088 -2.128 -12.295 1.00 47.97 73 VAL A N 1
ATOM 541 C CA . VAL A 1 73 ? 6.410 -2.086 -11.653 1.00 47.97 73 VAL A CA 1
ATOM 542 C C . VAL A 1 73 ? 7.479 -2.166 -12.736 1.00 47.97 73 VAL A C 1
ATOM 544 O O . VAL A 1 73 ? 7.808 -3.262 -13.200 1.00 47.97 73 VAL A O 1
ATOM 547 N N . PRO A 1 74 ? 8.013 -1.020 -13.177 1.00 41.38 74 PRO A N 1
ATOM 548 C CA . PRO A 1 74 ? 9.283 -0.986 -13.867 1.00 41.38 74 PRO A CA 1
ATOM 549 C C . PRO A 1 74 ? 10.416 -1.524 -12.992 1.00 41.38 74 PRO A C 1
ATOM 551 O O . PRO A 1 74 ? 10.432 -1.349 -11.770 1.00 41.38 74 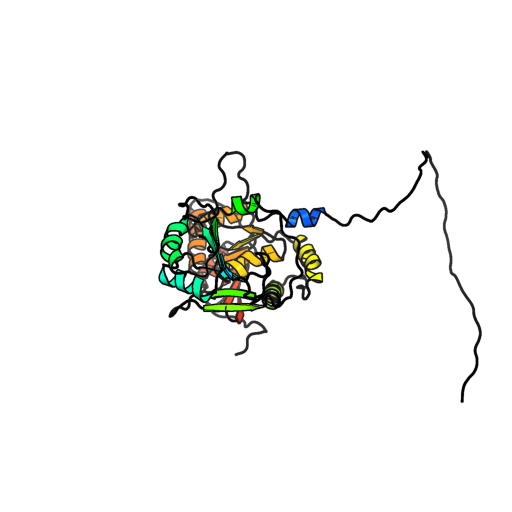PRO A O 1
ATOM 554 N N . LEU A 1 75 ? 11.384 -2.168 -13.632 1.00 40.88 75 LEU A N 1
ATOM 555 C CA . LEU A 1 75 ? 12.605 -2.622 -12.993 1.00 40.88 75 LEU A CA 1
ATOM 556 C C . LEU A 1 75 ? 13.820 -2.161 -13.801 1.00 40.88 75 LEU A C 1
ATOM 558 O O . LEU A 1 75 ? 14.008 -2.560 -14.955 1.00 40.88 75 LEU A O 1
ATOM 562 N N . GLN A 1 76 ? 14.674 -1.367 -13.160 1.00 31.83 76 GLN A N 1
ATOM 563 C CA . GLN A 1 76 ? 15.990 -1.004 -13.679 1.00 31.83 76 GLN A CA 1
ATOM 564 C C . GLN A 1 76 ? 16.980 -2.133 -13.371 1.00 31.83 76 GLN A C 1
ATOM 566 O O . GLN A 1 76 ? 17.065 -2.585 -12.227 1.00 31.83 76 GLN A O 1
ATOM 571 N N . LEU A 1 77 ? 17.737 -2.598 -14.366 1.00 32.84 77 LEU A N 1
ATOM 572 C CA . LEU A 1 77 ? 18.862 -3.509 -14.148 1.00 32.84 77 LEU A CA 1
ATOM 573 C C . LEU A 1 77 ? 20.155 -2.684 -14.037 1.00 32.84 77 LEU A C 1
ATOM 575 O O . LEU A 1 77 ? 20.311 -1.695 -14.749 1.00 32.84 77 LEU A O 1
ATOM 579 N N . PRO A 1 78 ? 21.092 -3.033 -13.140 1.00 33.16 78 PRO A N 1
ATOM 580 C CA . PRO A 1 78 ? 22.312 -2.254 -12.986 1.00 33.16 78 PRO A CA 1
ATOM 581 C C . PRO A 1 78 ? 23.175 -2.347 -14.252 1.00 33.16 78 PRO A C 1
ATOM 583 O O . PRO A 1 78 ? 23.616 -3.431 -14.639 1.00 33.16 78 PRO A O 1
ATOM 586 N N . GLY A 1 79 ? 23.454 -1.195 -14.866 1.00 29.94 79 GLY A N 1
ATOM 587 C CA . GLY A 1 79 ? 24.394 -1.069 -15.975 1.00 29.94 79 GLY A CA 1
ATOM 588 C C . GLY A 1 79 ? 25.832 -1.304 -15.510 1.00 29.94 79 GLY A C 1
ATOM 589 O O . GLY A 1 79 ? 26.414 -0.470 -14.821 1.00 29.94 79 GLY A O 1
ATOM 590 N N . VAL A 1 80 ? 26.420 -2.435 -15.902 1.00 29.75 80 VAL A N 1
ATOM 591 C CA . VAL A 1 80 ? 27.868 -2.677 -15.820 1.00 29.75 80 VAL A CA 1
ATOM 592 C C . VAL A 1 80 ? 28.372 -2.870 -17.251 1.00 29.75 80 VAL A C 1
ATOM 594 O O . VAL A 1 80 ? 27.840 -3.737 -17.950 1.00 29.75 80 VAL A O 1
ATOM 597 N N . PRO A 1 81 ? 29.379 -2.111 -17.718 1.00 29.22 81 PRO A N 1
ATOM 598 C CA . PRO A 1 81 ? 30.014 -2.366 -19.000 1.00 29.22 81 PRO A CA 1
ATOM 599 C C . PRO A 1 81 ? 30.962 -3.560 -18.847 1.00 29.22 81 PRO A C 1
ATOM 601 O O . PRO A 1 81 ? 32.170 -3.391 -18.849 1.00 29.22 81 PRO A O 1
ATOM 604 N N . ASP A 1 82 ? 30.419 -4.764 -18.653 1.00 25.69 82 ASP A N 1
ATOM 605 C CA . ASP A 1 82 ? 31.111 -5.993 -19.027 1.00 25.69 82 ASP A CA 1
ATOM 606 C C . ASP A 1 82 ? 30.187 -7.215 -19.030 1.00 25.69 82 ASP A C 1
ATOM 608 O O . ASP A 1 82 ? 29.256 -7.360 -18.236 1.00 25.69 82 ASP A O 1
ATOM 612 N N . ARG A 1 83 ? 30.447 -8.102 -19.987 1.00 27.56 83 ARG A N 1
ATOM 613 C CA . ARG A 1 83 ? 29.618 -9.250 -20.365 1.00 27.56 83 ARG A CA 1
ATOM 614 C C . ARG A 1 83 ? 29.414 -10.246 -19.209 1.00 27.56 83 ARG A C 1
ATOM 616 O O . ARG A 1 83 ? 30.237 -11.132 -19.020 1.00 27.56 83 ARG A O 1
ATOM 623 N N . ALA A 1 84 ? 28.273 -10.186 -18.519 1.00 22.62 84 ALA A N 1
ATOM 624 C CA . ALA A 1 84 ? 27.605 -11.339 -17.896 1.00 22.62 84 ALA A CA 1
ATOM 625 C C . ALA A 1 84 ? 26.194 -10.950 -17.420 1.00 22.62 84 ALA A C 1
ATOM 627 O O . ALA A 1 84 ? 26.036 -10.118 -16.532 1.00 22.62 84 ALA A O 1
ATOM 628 N N . ALA A 1 85 ? 25.167 -11.577 -17.997 1.00 29.77 85 ALA A N 1
ATOM 629 C CA . ALA A 1 85 ? 23.760 -11.390 -17.646 1.00 29.77 85 ALA A CA 1
ATOM 630 C C . ALA A 1 85 ? 23.505 -11.510 -16.129 1.00 29.77 85 ALA A C 1
ATOM 632 O O . ALA A 1 85 ? 23.806 -12.546 -15.532 1.00 29.77 85 ALA A O 1
ATOM 633 N N . ARG A 1 86 ? 22.894 -10.493 -15.504 1.00 27.50 86 ARG A N 1
ATOM 634 C CA . ARG A 1 86 ? 22.404 -10.567 -14.116 1.00 27.50 86 ARG A CA 1
ATOM 635 C C . ARG A 1 86 ? 20.912 -10.218 -14.073 1.00 27.50 86 ARG A C 1
ATOM 637 O O . ARG A 1 86 ? 20.484 -9.199 -14.594 1.00 27.50 86 ARG A O 1
ATOM 644 N N . ARG A 1 87 ? 20.140 -11.175 -13.544 1.00 36.12 87 ARG A N 1
ATOM 645 C CA . ARG A 1 87 ? 18.714 -11.470 -13.790 1.00 36.12 87 ARG A CA 1
ATOM 646 C C . ARG A 1 87 ? 17.871 -11.219 -12.548 1.00 36.12 87 ARG A C 1
ATOM 648 O O . ARG A 1 87 ? 18.229 -11.773 -11.523 1.00 36.12 87 ARG A O 1
ATOM 655 N N . VAL A 1 88 ? 16.778 -10.462 -12.645 1.00 36.59 88 VAL A N 1
ATOM 656 C CA . VAL A 1 88 ? 15.751 -10.122 -11.621 1.00 36.59 88 VAL A CA 1
ATOM 657 C C . VAL A 1 88 ? 15.564 -11.179 -10.504 1.00 36.59 88 VAL A C 1
ATOM 659 O O . VAL A 1 88 ? 15.369 -12.352 -10.780 1.00 36.59 88 VAL A O 1
ATOM 662 N N . GLN A 1 89 ? 15.624 -10.750 -9.233 1.00 41.81 89 GLN A N 1
ATOM 663 C CA . GLN A 1 89 ? 16.577 -11.193 -8.177 1.00 41.81 89 GLN A CA 1
ATOM 664 C C . GLN A 1 89 ? 18.031 -10.708 -8.396 1.00 41.81 89 GLN A C 1
ATOM 666 O O . GLN A 1 89 ? 18.883 -10.826 -7.518 1.00 41.81 89 GLN A O 1
ATOM 671 N N . GLY A 1 90 ? 18.291 -10.075 -9.534 1.00 52.50 90 GLY A N 1
ATOM 672 C CA . GLY A 1 90 ? 19.605 -9.723 -10.074 1.00 52.50 90 GLY A CA 1
ATOM 673 C C . GLY A 1 90 ? 19.972 -8.297 -9.781 1.00 52.50 90 GLY A C 1
ATOM 674 O O . GLY A 1 90 ? 20.474 -7.616 -10.669 1.00 52.50 90 GLY A O 1
ATOM 675 N N . ARG A 1 91 ? 19.690 -7.876 -8.541 1.00 65.88 91 ARG A N 1
ATOM 676 C CA . ARG A 1 91 ? 19.928 -6.510 -8.067 1.00 65.88 91 ARG A CA 1
ATOM 677 C C . ARG A 1 91 ? 19.162 -5.461 -8.883 1.00 65.88 91 ARG A C 1
ATOM 679 O O . ARG A 1 91 ? 19.637 -4.347 -9.057 1.00 65.88 91 ARG A O 1
ATOM 686 N N . GLY A 1 92 ? 17.997 -5.839 -9.413 1.00 75.81 92 GLY A N 1
ATOM 687 C CA . GLY A 1 92 ? 17.119 -4.897 -10.094 1.00 75.81 92 GLY A CA 1
ATOM 688 C C . GLY A 1 92 ? 16.486 -3.929 -9.096 1.00 75.81 92 GLY A C 1
ATOM 689 O O . GLY A 1 92 ? 16.128 -4.341 -7.990 1.00 75.81 92 GLY A O 1
ATOM 690 N N . VAL A 1 93 ? 16.345 -2.668 -9.490 1.00 84.75 93 VAL A N 1
ATOM 691 C CA . VAL A 1 93 ? 15.764 -1.603 -8.668 1.00 84.75 93 VAL A CA 1
ATOM 692 C C . VAL A 1 93 ? 14.288 -1.470 -9.036 1.00 84.75 93 VAL A C 1
ATOM 694 O O . VAL A 1 93 ? 13.991 -1.081 -10.168 1.00 84.75 93 VAL A O 1
ATOM 697 N N . PRO A 1 94 ? 13.352 -1.844 -8.142 1.00 83.62 94 PRO A N 1
ATOM 698 C CA . PRO A 1 94 ? 11.934 -1.691 -8.420 1.00 83.62 94 PRO A CA 1
ATOM 699 C C . PRO A 1 94 ? 11.570 -0.211 -8.421 1.00 83.62 94 PRO A C 1
ATOM 701 O O . PRO A 1 94 ? 12.057 0.555 -7.589 1.00 83.62 94 PRO A O 1
ATOM 704 N N . VAL A 1 95 ? 10.688 0.155 -9.341 1.00 84.50 95 VAL A N 1
ATOM 705 C CA . VAL A 1 95 ? 10.147 1.499 -9.502 1.00 84.50 95 VAL A CA 1
ATOM 706 C C . VAL A 1 95 ? 8.631 1.378 -9.553 1.00 84.50 95 VAL A C 1
ATOM 708 O O . VAL A 1 95 ? 8.087 0.547 -10.270 1.00 84.50 95 VAL A O 1
ATOM 711 N N . ASN A 1 96 ? 7.919 2.176 -8.767 1.00 87.25 96 ASN A N 1
ATOM 712 C CA . ASN A 1 96 ? 6.462 2.239 -8.821 1.00 87.25 96 ASN A CA 1
ATOM 713 C C . ASN A 1 96 ? 6.002 3.122 -9.989 1.00 87.25 96 ASN A C 1
ATOM 715 O O . ASN A 1 96 ? 6.561 4.190 -10.230 1.00 87.25 96 ASN A O 1
ATOM 719 N N . VAL A 1 97 ? 4.922 2.722 -10.656 1.00 87.62 97 VAL A N 1
ATOM 720 C CA . VAL A 1 97 ? 4.218 3.560 -11.634 1.00 87.62 97 VAL A CA 1
ATOM 721 C C . VAL A 1 97 ? 2.828 3.881 -11.124 1.00 87.62 97 VAL A C 1
ATOM 723 O O . VAL A 1 97 ? 2.111 3.011 -10.624 1.00 87.62 97 VAL A O 1
ATOM 726 N N . ASN A 1 98 ? 2.426 5.141 -11.281 1.00 86.19 98 ASN A N 1
ATOM 727 C CA . ASN A 1 98 ? 1.047 5.516 -11.049 1.00 86.19 98 ASN A CA 1
ATOM 728 C C . ASN A 1 98 ? 0.176 4.993 -12.191 1.00 86.19 98 ASN A C 1
ATOM 730 O O . ASN A 1 98 ? 0.308 5.452 -13.321 1.00 86.19 98 ASN A O 1
ATOM 734 N N . TYR A 1 99 ? -0.760 4.089 -11.902 1.00 84.56 99 TYR A N 1
ATOM 735 C CA . TYR A 1 99 ? -1.677 3.549 -12.915 1.00 84.56 99 TYR A CA 1
ATOM 736 C C . TYR A 1 99 ? -2.589 4.599 -13.554 1.00 84.56 99 TYR A C 1
ATOM 738 O O . TYR A 1 99 ? -3.289 4.300 -14.517 1.00 84.56 99 TYR A O 1
ATOM 746 N N . ARG A 1 100 ? -2.631 5.820 -13.006 1.00 84.25 100 ARG A N 1
ATOM 747 C CA . ARG A 1 100 ? -3.341 6.949 -13.608 1.00 84.25 100 ARG A CA 1
ATOM 748 C C . ARG A 1 100 ? -2.526 7.675 -14.668 1.00 84.25 100 ARG A C 1
ATOM 750 O O . ARG A 1 100 ? -3.163 8.368 -15.455 1.00 84.25 100 ARG A O 1
ATOM 757 N N . TYR A 1 101 ? -1.205 7.491 -14.722 1.00 87.12 101 TYR A N 1
ATOM 758 C CA . TYR A 1 101 ? -0.367 8.159 -15.712 1.00 87.12 101 TYR A CA 1
ATOM 759 C C . TYR A 1 101 ? -0.828 7.861 -17.131 1.00 87.12 101 TYR A C 1
ATOM 761 O O . TYR A 1 101 ? -1.249 6.744 -17.466 1.00 87.12 101 TYR A O 1
ATOM 769 N N . LEU A 1 102 ? -0.781 8.919 -17.929 1.00 88.25 102 LEU A N 1
ATOM 770 C CA . LEU A 1 102 ? -1.032 8.889 -19.359 1.00 88.25 102 LEU A CA 1
ATOM 771 C C . LEU A 1 102 ? 0.300 8.893 -20.110 1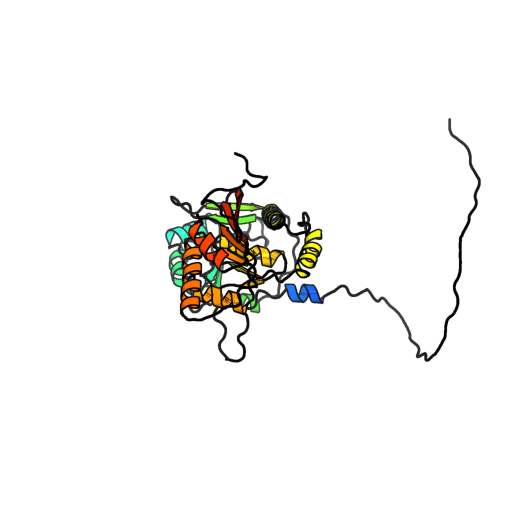.00 88.25 102 LEU A C 1
ATOM 773 O O . LEU A 1 102 ? 1.372 8.880 -19.508 1.00 88.25 102 LEU A O 1
ATOM 777 N N . ASP A 1 103 ? 0.212 8.876 -21.431 1.00 93.38 103 ASP A N 1
ATOM 778 C CA . ASP A 1 103 ? 1.288 8.502 -22.341 1.00 93.38 103 ASP A CA 1
ATOM 779 C C . ASP A 1 103 ? 2.619 9.224 -22.061 1.00 93.38 103 ASP A C 1
ATOM 781 O O . ASP A 1 103 ? 3.659 8.577 -21.962 1.00 93.38 103 ASP A O 1
ATOM 785 N N . ASP A 1 104 ? 2.602 10.545 -21.865 1.00 92.38 104 ASP A N 1
ATOM 786 C CA . ASP A 1 104 ? 3.830 11.322 -21.639 1.00 92.38 104 ASP A CA 1
ATOM 787 C C . ASP A 1 104 ? 4.438 11.121 -20.252 1.00 92.38 104 ASP A C 1
ATOM 789 O O . ASP A 1 104 ? 5.653 10.984 -20.129 1.00 92.38 104 ASP A O 1
ATOM 793 N N . GLU A 1 105 ? 3.612 11.057 -19.209 1.00 89.56 105 GLU A N 1
ATOM 794 C CA . GLU A 1 105 ? 4.074 10.805 -17.841 1.00 89.56 105 GLU A CA 1
ATOM 795 C C . GLU A 1 105 ? 4.620 9.381 -17.701 1.00 89.56 105 GLU A C 1
ATOM 797 O O . GLU A 1 105 ? 5.642 9.161 -17.048 1.00 89.56 105 GLU A O 1
ATOM 802 N N . LEU A 1 106 ? 3.953 8.420 -18.345 1.00 91.44 106 LEU A N 1
ATOM 803 C CA . LEU A 1 106 ? 4.345 7.018 -18.363 1.00 91.44 106 LEU A CA 1
ATOM 804 C C . LEU A 1 106 ? 5.663 6.830 -19.118 1.00 91.44 106 LEU A C 1
ATOM 806 O O . LEU A 1 106 ? 6.591 6.233 -18.573 1.00 91.44 106 LEU A O 1
ATOM 810 N N . ALA A 1 107 ? 5.764 7.371 -20.337 1.00 93.69 107 ALA A N 1
ATOM 811 C CA . ALA A 1 107 ? 6.984 7.295 -21.133 1.00 93.69 107 ALA A CA 1
ATOM 812 C C . ALA A 1 107 ? 8.155 7.984 -20.421 1.00 93.69 107 ALA A C 1
ATOM 814 O O . ALA A 1 107 ? 9.239 7.411 -20.326 1.00 93.69 107 ALA A O 1
ATOM 815 N N . TYR A 1 108 ? 7.923 9.176 -19.860 1.00 91.88 108 TYR A N 1
ATOM 816 C CA . TYR A 1 108 ? 8.935 9.884 -19.086 1.00 91.88 108 TYR A CA 1
ATOM 817 C C . TYR A 1 108 ? 9.423 9.061 -17.897 1.00 91.88 108 TYR A C 1
ATOM 819 O O . TYR A 1 108 ? 10.624 8.954 -17.708 1.00 91.88 108 TYR A O 1
ATOM 827 N N . LEU A 1 109 ? 8.531 8.480 -17.088 1.00 91.44 109 LEU A N 1
ATOM 828 C CA . LEU A 1 109 ? 8.950 7.730 -15.903 1.00 91.44 109 LEU A CA 1
ATOM 829 C C . LEU A 1 109 ? 9.760 6.489 -16.283 1.00 91.44 109 LEU A C 1
ATOM 831 O O . LEU A 1 109 ? 10.811 6.244 -15.688 1.00 91.44 109 LEU A O 1
ATOM 835 N N . ILE A 1 110 ? 9.288 5.706 -17.259 1.00 91.75 110 ILE A N 1
ATOM 836 C CA . ILE A 1 110 ? 9.969 4.472 -17.675 1.00 91.75 110 ILE A CA 1
ATOM 837 C C . ILE A 1 110 ? 11.350 4.802 -18.252 1.00 91.75 110 ILE A C 1
ATOM 839 O O . ILE A 1 110 ? 12.322 4.129 -17.908 1.00 91.75 110 ILE A O 1
ATOM 843 N N . ASP A 1 111 ? 11.460 5.864 -19.053 1.00 93.12 111 ASP A N 1
ATOM 844 C CA . ASP A 1 111 ? 12.752 6.311 -19.563 1.00 93.12 111 ASP A CA 1
ATOM 845 C C . ASP A 1 111 ? 13.631 6.913 -18.454 1.00 93.12 111 ASP A C 1
ATOM 847 O O . ASP A 1 111 ? 14.736 6.446 -18.233 1.00 93.12 111 ASP A O 1
ATOM 851 N N . ASN A 1 112 ? 13.148 7.866 -17.659 1.00 92.19 112 ASN A N 1
ATOM 852 C CA . ASN A 1 112 ? 13.929 8.524 -16.599 1.00 92.19 112 ASN A CA 1
ATOM 853 C C . ASN A 1 112 ? 14.438 7.552 -15.517 1.00 92.19 112 ASN A C 1
ATOM 855 O O . ASN A 1 112 ? 15.423 7.834 -14.839 1.00 92.19 112 ASN A O 1
ATOM 859 N N . SER A 1 113 ? 13.761 6.420 -15.326 1.00 89.25 113 SER A N 1
ATOM 860 C CA . SER A 1 113 ? 14.189 5.357 -14.408 1.00 89.25 113 SER A CA 1
ATOM 861 C C . SER A 1 113 ? 15.152 4.344 -15.024 1.00 89.25 113 SER A C 1
ATOM 863 O O . SER A 1 113 ? 15.545 3.402 -14.343 1.00 89.25 113 SER A O 1
ATOM 865 N N . ASP A 1 114 ? 15.525 4.511 -16.292 1.00 91.69 114 ASP A N 1
ATOM 866 C CA . ASP A 1 114 ? 16.370 3.586 -17.044 1.00 91.69 114 ASP A CA 1
ATOM 867 C C . ASP A 1 114 ? 15.829 2.144 -17.046 1.00 91.69 114 ASP A C 1
ATOM 869 O O . ASP A 1 114 ? 16.584 1.171 -16.978 1.00 91.69 114 ASP A O 1
ATOM 873 N N . SER A 1 115 ? 14.505 1.993 -17.079 1.00 90.38 115 SER A N 1
ATOM 874 C CA . SER A 1 115 ? 13.862 0.694 -16.897 1.00 90.38 115 SER A CA 1
ATOM 875 C C . SER A 1 115 ? 14.055 -0.234 -18.096 1.00 90.38 115 SER A C 1
ATOM 877 O O . SER A 1 115 ? 13.801 0.142 -19.239 1.00 90.38 115 SER A O 1
ATOM 879 N N . GLU A 1 116 ? 14.442 -1.483 -17.816 1.00 93.38 116 GLU A N 1
ATOM 880 C CA . GLU A 1 116 ? 14.624 -2.533 -18.831 1.00 93.38 116 GLU A CA 1
ATOM 881 C C . GLU A 1 116 ? 13.476 -3.548 -18.851 1.00 93.38 116 GLU A C 1
ATOM 883 O O . GLU A 1 116 ? 13.288 -4.260 -19.839 1.00 93.38 116 GLU A O 1
ATOM 888 N N . VAL A 1 117 ? 12.699 -3.626 -17.770 1.00 93.12 117 VAL A N 1
ATOM 889 C CA . VAL A 1 117 ? 11.546 -4.525 -17.647 1.00 93.12 117 VAL A CA 1
ATOM 890 C C . VAL A 1 117 ? 10.348 -3.730 -17.154 1.00 93.12 117 VAL A C 1
ATOM 892 O O . VAL A 1 117 ? 10.486 -2.942 -16.221 1.00 93.12 117 VAL A O 1
ATOM 895 N N . LEU A 1 118 ? 9.175 -3.970 -17.734 1.00 93.94 118 LEU A N 1
ATOM 896 C CA . LEU A 1 118 ? 7.906 -3.422 -17.265 1.00 93.94 118 LEU A CA 1
ATOM 897 C C . LEU A 1 118 ? 6.963 -4.573 -16.936 1.00 93.94 118 LEU A C 1
ATOM 899 O O . LEU A 1 118 ? 6.567 -5.323 -17.824 1.00 93.94 118 LEU A O 1
ATOM 903 N N . VAL A 1 119 ? 6.591 -4.690 -15.662 1.00 93.62 119 VAL A N 1
ATOM 904 C CA . VAL A 1 119 ? 5.490 -5.555 -15.226 1.00 93.62 119 VAL A CA 1
ATOM 905 C C . VAL A 1 119 ? 4.228 -4.708 -15.166 1.00 93.62 119 VAL A C 1
ATOM 907 O O . VAL A 1 119 ? 4.282 -3.650 -14.550 1.00 93.62 119 VAL A O 1
ATOM 910 N N . PHE A 1 120 ? 3.117 -5.124 -15.768 1.00 92.88 120 PHE A N 1
ATOM 911 C CA . PHE A 1 120 ? 1.857 -4.369 -15.783 1.00 92.88 120 PHE A CA 1
ATOM 912 C C . PHE A 1 120 ? 0.641 -5.301 -15.798 1.00 92.88 120 PHE A C 1
ATOM 914 O O . PHE A 1 120 ? 0.762 -6.484 -16.081 1.00 92.88 120 PHE A O 1
ATOM 921 N N . HIS A 1 121 ? -0.540 -4.784 -15.468 1.00 92.19 121 HIS A N 1
ATOM 922 C CA . HIS A 1 121 ? -1.794 -5.539 -15.582 1.00 92.19 121 HIS A CA 1
ATOM 923 C C . HIS A 1 121 ? -2.356 -5.443 -17.004 1.00 92.19 121 HIS A C 1
ATOM 925 O O . HIS A 1 121 ? -2.276 -4.369 -17.599 1.00 92.19 121 HIS A O 1
ATOM 931 N N . THR A 1 122 ? -2.984 -6.500 -17.524 1.00 94.00 122 THR A N 1
ATOM 932 C CA . THR A 1 122 ? -3.584 -6.507 -18.878 1.00 94.00 122 THR A CA 1
ATOM 933 C C . THR A 1 122 ? -4.578 -5.361 -19.112 1.00 94.00 122 THR A C 1
ATOM 935 O O . THR A 1 122 ? -4.642 -4.790 -20.196 1.00 94.00 122 THR A O 1
ATOM 938 N N . SER A 1 123 ? -5.295 -4.913 -18.077 1.00 91.50 123 SER A N 1
ATOM 939 C CA . SER A 1 123 ? -6.187 -3.744 -18.130 1.00 91.50 123 SER A CA 1
ATOM 940 C C . SER A 1 123 ? -5.486 -2.408 -18.417 1.00 91.50 123 SER A C 1
ATOM 942 O O . SER A 1 123 ? -6.146 -1.419 -18.736 1.00 91.50 123 SER A O 1
ATOM 944 N N . LEU A 1 124 ? -4.157 -2.359 -18.307 1.00 92.25 124 LEU A N 1
ATOM 945 C CA . LEU A 1 124 ? -3.320 -1.210 -18.654 1.00 92.25 124 LEU A CA 1
ATOM 946 C C . LEU A 1 124 ? -2.655 -1.363 -20.034 1.00 92.25 124 LEU A C 1
ATOM 948 O O . LEU A 1 124 ? -1.923 -0.461 -20.443 1.00 92.25 124 LEU A O 1
ATOM 952 N N . GLY A 1 125 ? -2.906 -2.464 -20.750 1.00 93.06 125 GLY A N 1
ATOM 953 C CA . GLY A 1 125 ? -2.205 -2.826 -21.983 1.00 93.06 125 GLY A CA 1
ATOM 954 C C . GLY A 1 125 ? -2.306 -1.784 -23.097 1.00 93.06 125 GLY A C 1
ATOM 955 O O . GLY A 1 125 ? -1.305 -1.467 -23.734 1.00 93.06 125 GLY A O 1
ATOM 956 N N . ASP A 1 126 ? -3.472 -1.158 -23.264 1.00 93.38 126 ASP A N 1
ATOM 957 C CA . ASP A 1 126 ? -3.682 -0.061 -24.222 1.00 93.38 126 ASP A CA 1
ATOM 958 C C . ASP A 1 126 ? -2.737 1.132 -23.954 1.00 93.38 126 ASP A C 1
ATOM 960 O O . ASP A 1 126 ? -2.103 1.659 -24.867 1.00 93.38 126 ASP A O 1
ATOM 964 N N . ARG A 1 127 ? -2.530 1.505 -22.682 1.00 91.88 127 ARG A N 1
ATOM 965 C CA . ARG A 1 127 ? -1.587 2.581 -22.317 1.00 91.88 127 ARG A CA 1
ATOM 966 C C . ARG A 1 127 ? -0.142 2.196 -22.604 1.00 91.88 127 ARG A C 1
ATOM 968 O O . ARG A 1 127 ? 0.623 3.033 -23.068 1.00 91.88 127 ARG A O 1
ATOM 975 N N . VAL A 1 128 ? 0.225 0.946 -22.321 1.00 93.75 128 VAL A N 1
ATOM 976 C CA . VAL A 1 128 ? 1.574 0.424 -22.585 1.00 93.75 128 VAL A CA 1
ATOM 977 C C . VAL A 1 128 ? 1.851 0.394 -24.088 1.00 93.75 128 VAL A C 1
ATOM 979 O O . VAL A 1 128 ? 2.893 0.880 -24.525 1.00 93.75 128 VAL A O 1
ATOM 982 N N . SER A 1 129 ? 0.891 -0.079 -24.884 1.00 94.81 129 SER A N 1
ATOM 983 C CA . SER A 1 129 ? 1.003 -0.187 -26.344 1.00 94.81 129 SER A CA 1
ATOM 984 C C . SER A 1 129 ? 1.232 1.170 -27.012 1.00 94.81 129 SER A C 1
ATOM 986 O O . SER A 1 129 ? 2.007 1.268 -27.956 1.00 94.81 129 SER A O 1
ATOM 988 N N . ARG A 1 130 ? 0.630 2.249 -26.493 1.00 95.00 130 ARG A N 1
ATOM 989 C CA . ARG A 1 130 ? 0.844 3.607 -27.026 1.00 95.00 130 ARG A CA 1
ATOM 990 C C . ARG A 1 130 ? 2.228 4.193 -26.752 1.00 95.00 130 ARG A C 1
ATOM 992 O O . ARG A 1 130 ? 2.602 5.171 -27.398 1.00 95.00 130 ARG A O 1
ATOM 999 N N . VAL A 1 131 ? 2.976 3.655 -25.786 1.00 95.06 131 VAL A N 1
ATOM 1000 C CA . VAL A 1 131 ? 4.267 4.231 -25.373 1.00 95.06 131 VAL A CA 1
ATOM 1001 C C . VAL A 1 131 ? 5.468 3.329 -25.618 1.00 95.06 131 VAL A C 1
ATOM 1003 O O . VAL A 1 131 ? 6.584 3.839 -25.600 1.00 95.06 131 VAL A O 1
ATOM 1006 N N . VAL A 1 132 ? 5.278 2.028 -25.855 1.00 93.88 132 VAL A N 1
ATOM 1007 C CA . VAL A 1 132 ? 6.379 1.054 -25.968 1.00 93.88 132 VAL A CA 1
ATOM 1008 C C . VAL A 1 132 ? 7.410 1.441 -27.035 1.00 93.88 132 VAL A C 1
ATOM 1010 O O . VAL A 1 132 ? 8.608 1.399 -26.763 1.00 93.88 132 VAL A O 1
ATOM 1013 N N . ASP A 1 133 ? 6.967 1.949 -28.187 1.00 94.69 133 ASP A N 1
ATOM 1014 C CA . ASP A 1 133 ? 7.855 2.365 -29.284 1.00 94.69 133 ASP A CA 1
ATOM 1015 C C . ASP A 1 133 ? 8.738 3.575 -28.928 1.00 94.69 133 ASP A C 1
ATOM 1017 O O . ASP A 1 133 ? 9.751 3.836 -29.578 1.00 94.69 133 ASP A O 1
ATOM 1021 N N . ARG A 1 134 ? 8.382 4.320 -27.872 1.00 95.19 134 ARG A N 1
ATOM 1022 C CA . ARG A 1 134 ? 9.148 5.466 -27.353 1.00 95.19 134 ARG A CA 1
ATOM 1023 C C . ARG A 1 134 ? 10.230 5.044 -26.352 1.00 95.19 134 ARG A C 1
ATOM 1025 O O . ARG A 1 134 ? 10.968 5.904 -25.880 1.00 95.19 134 ARG A O 1
ATOM 1032 N N . LEU A 1 135 ? 10.311 3.759 -25.991 1.00 94.69 135 LEU A N 1
ATOM 1033 C CA . LEU A 1 135 ? 11.078 3.255 -24.847 1.00 94.69 135 LEU A CA 1
ATOM 1034 C C . LEU A 1 135 ? 12.173 2.270 -25.295 1.00 94.69 135 LEU A C 1
ATOM 1036 O O . LEU A 1 135 ? 12.083 1.074 -25.024 1.00 94.69 135 LEU A O 1
ATOM 1040 N N . PRO A 1 136 ? 13.261 2.744 -25.935 1.00 92.81 136 PRO A N 1
ATOM 1041 C CA . PRO A 1 136 ? 14.261 1.881 -26.578 1.00 92.81 136 PRO A CA 1
ATOM 1042 C C . PRO A 1 136 ? 15.061 0.998 -25.607 1.00 92.81 136 PRO A C 1
ATOM 1044 O O . PRO A 1 136 ? 15.747 0.071 -26.033 1.00 92.81 136 PRO A O 1
ATOM 1047 N N . ARG A 1 137 ? 15.017 1.299 -24.303 1.00 90.56 137 ARG A N 1
ATOM 1048 C CA . ARG A 1 137 ? 15.675 0.510 -23.252 1.00 90.56 137 ARG A CA 1
ATOM 1049 C C . ARG A 1 137 ? 14.798 -0.591 -22.683 1.00 90.56 137 ARG A C 1
ATOM 1051 O O . ARG A 1 137 ? 15.320 -1.457 -21.988 1.00 90.56 137 ARG A O 1
ATOM 1058 N N . LEU A 1 138 ? 13.504 -0.582 -22.983 1.00 92.00 138 LEU A N 1
ATOM 1059 C CA . LEU A 1 138 ? 12.582 -1.595 -22.511 1.00 92.00 138 LEU A CA 1
ATOM 1060 C C . LEU A 1 138 ? 12.796 -2.884 -23.312 1.00 92.00 138 LEU A C 1
ATOM 1062 O O . LEU A 1 138 ? 12.677 -2.906 -24.532 1.00 92.00 138 LEU A O 1
ATOM 1066 N N . ARG A 1 139 ? 13.165 -3.962 -22.619 1.00 91.38 139 ARG A N 1
ATOM 1067 C CA . ARG A 1 139 ? 13.571 -5.245 -23.220 1.00 91.38 139 ARG A CA 1
ATOM 1068 C C . ARG A 1 139 ? 12.600 -6.373 -22.932 1.00 91.38 139 ARG A C 1
ATOM 1070 O O . ARG A 1 139 ? 12.638 -7.389 -23.620 1.00 91.38 139 ARG A O 1
ATOM 1077 N N . LEU A 1 140 ? 11.796 -6.229 -21.884 1.00 92.75 140 LEU A N 1
ATOM 1078 C CA . LEU A 1 140 ? 10.833 -7.235 -21.474 1.00 92.75 140 LEU A CA 1
ATOM 1079 C C . LEU A 1 140 ? 9.554 -6.573 -20.972 1.00 92.75 140 LEU A C 1
ATOM 1081 O O . LEU A 1 140 ? 9.568 -5.785 -20.024 1.00 92.75 140 LEU A O 1
ATOM 1085 N N . LEU A 1 141 ? 8.451 -6.961 -21.595 1.00 95.12 141 LEU A N 1
ATOM 1086 C CA . LEU A 1 141 ? 7.099 -6.668 -21.161 1.00 95.12 141 LEU A CA 1
ATOM 1087 C C . LEU A 1 141 ? 6.542 -7.908 -20.463 1.00 95.12 141 LEU A C 1
ATOM 1089 O O . LEU A 1 141 ? 6.544 -8.996 -21.036 1.00 95.12 141 LEU A O 1
ATOM 1093 N N . VAL A 1 142 ? 6.094 -7.747 -19.222 1.00 94.88 142 VAL A N 1
ATOM 1094 C CA . VAL A 1 142 ? 5.466 -8.815 -18.444 1.00 94.88 142 VAL A CA 1
ATOM 1095 C C . VAL A 1 142 ? 4.061 -8.387 -18.068 1.00 94.88 142 VAL A C 1
ATOM 1097 O O . VAL A 1 142 ? 3.884 -7.390 -17.371 1.00 94.88 142 VAL A O 1
ATOM 1100 N N . GLU A 1 143 ? 3.066 -9.152 -18.489 1.00 94.62 143 GLU A N 1
ATOM 1101 C CA . GLU A 1 143 ? 1.670 -8.853 -18.189 1.00 94.62 143 GLU A CA 1
ATOM 1102 C C . GLU A 1 143 ? 1.105 -9.781 -17.109 1.00 94.62 143 GLU A C 1
ATOM 1104 O O . GLU A 1 143 ? 1.355 -10.985 -17.086 1.00 94.62 143 GLU A O 1
ATOM 1109 N N . VAL A 1 144 ? 0.339 -9.208 -16.189 1.00 93.25 144 VAL A N 1
ATOM 1110 C CA . VAL A 1 144 ? -0.429 -9.918 -15.167 1.00 93.25 144 VAL A CA 1
ATOM 1111 C C . VAL A 1 144 ? -1.890 -9.894 -15.600 1.00 93.25 144 VAL A C 1
ATOM 1113 O O . VAL A 1 144 ? -2.469 -8.813 -15.740 1.00 93.25 144 VAL A O 1
ATOM 1116 N N . ASP A 1 145 ? -2.477 -11.070 -15.817 1.00 90.62 145 ASP A N 1
ATOM 1117 C CA . ASP A 1 145 ? -3.875 -11.184 -16.238 1.00 90.62 145 ASP A CA 1
ATOM 1118 C C . ASP A 1 145 ? -4.826 -10.678 -15.144 1.00 90.62 145 ASP A C 1
ATOM 1120 O O . ASP A 1 145 ? -4.852 -11.160 -14.008 1.00 90.62 145 ASP A O 1
ATOM 1124 N N . ASP A 1 146 ? -5.631 -9.691 -15.520 1.00 88.38 146 ASP A N 1
ATOM 1125 C CA . ASP A 1 146 ? -6.733 -9.153 -14.734 1.00 88.38 146 ASP A CA 1
ATOM 1126 C C . ASP A 1 146 ? -7.993 -8.908 -15.582 1.00 88.38 146 ASP A C 1
ATOM 1128 O O . ASP A 1 146 ? -8.871 -8.122 -15.201 1.00 88.38 146 ASP A O 1
ATOM 1132 N N . GLY A 1 147 ? -8.092 -9.612 -16.716 1.00 88.56 147 GLY A N 1
ATOM 1133 C CA . GLY A 1 147 ? -9.217 -9.580 -17.647 1.00 88.56 147 GLY A CA 1
ATOM 1134 C C . GLY A 1 147 ? -9.156 -8.484 -18.714 1.00 88.56 147 GLY A C 1
ATOM 1135 O O . GLY A 1 147 ? -10.205 -8.132 -19.252 1.00 88.56 147 GLY A O 1
ATOM 1136 N N . GLY A 1 148 ? -7.978 -7.912 -18.978 1.00 89.31 148 GLY A N 1
ATOM 1137 C CA . GLY A 1 148 ? -7.742 -6.988 -20.092 1.00 89.31 148 GLY A CA 1
ATOM 1138 C C . GLY A 1 148 ? -7.267 -7.689 -21.369 1.00 89.31 148 GLY A C 1
ATOM 1139 O O . GLY A 1 148 ? -7.299 -8.913 -21.469 1.00 89.31 148 GLY A O 1
ATOM 1140 N N . GLU A 1 149 ? -6.829 -6.898 -22.350 1.00 89.88 149 GLU A N 1
ATOM 1141 C CA . GLU A 1 149 ? -6.309 -7.406 -23.625 1.00 89.88 149 GLU A CA 1
ATOM 1142 C C . GLU A 1 149 ? -4.791 -7.627 -23.570 1.00 89.88 149 GLU A C 1
ATOM 1144 O O . GLU A 1 149 ? -4.068 -6.894 -22.891 1.00 89.88 149 GLU A O 1
ATOM 1149 N N . HIS A 1 150 ? -4.327 -8.644 -24.301 1.00 93.75 150 HIS A N 1
ATOM 1150 C CA . HIS A 1 150 ? -2.910 -8.969 -24.456 1.00 93.75 150 HIS A CA 1
ATOM 1151 C C . HIS A 1 150 ? -2.176 -7.884 -25.250 1.00 93.75 150 HIS A C 1
ATOM 1153 O O . HIS A 1 150 ? -2.682 -7.411 -26.271 1.00 93.75 150 HIS A O 1
ATOM 1159 N N . VAL A 1 151 ? -0.962 -7.540 -24.819 1.00 94.06 151 VAL A N 1
ATOM 1160 C CA . VAL A 1 151 ? -0.078 -6.619 -25.552 1.00 94.06 151 VAL A CA 1
ATOM 1161 C C . VAL A 1 151 ? 0.914 -7.407 -26.399 1.00 94.06 151 VAL A C 1
ATOM 1163 O O . VAL A 1 151 ? 1.626 -8.266 -25.884 1.00 94.06 151 VAL A O 1
ATOM 1166 N N . GLU A 1 152 ? 1.020 -7.075 -27.688 1.00 93.06 152 GLU A N 1
ATOM 1167 C CA . GLU A 1 152 ? 1.975 -7.725 -28.591 1.00 93.06 152 GLU A CA 1
ATOM 1168 C C . GLU A 1 152 ? 3.412 -7.656 -28.040 1.00 93.06 152 GLU A C 1
ATOM 1170 O O . GLU A 1 152 ? 3.912 -6.597 -27.660 1.00 93.06 152 GLU A O 1
ATOM 1175 N N . GLY A 1 153 ? 4.080 -8.812 -27.980 1.00 92.38 153 GLY A N 1
ATOM 1176 C CA . GLY A 1 153 ? 5.442 -8.937 -27.455 1.00 92.38 153 GLY A CA 1
ATOM 1177 C C . GLY A 1 153 ? 5.547 -9.013 -25.926 1.00 92.38 153 GLY A C 1
ATOM 1178 O O . GLY A 1 153 ? 6.653 -9.206 -25.414 1.00 92.38 153 GLY A O 1
ATOM 1179 N N . ALA A 1 154 ? 4.437 -8.905 -25.189 1.00 95.62 154 ALA A N 1
ATOM 1180 C CA . ALA A 1 154 ? 4.410 -9.189 -23.759 1.00 95.62 154 ALA A CA 1
ATOM 1181 C C . ALA A 1 154 ? 4.421 -10.696 -23.476 1.00 95.62 154 ALA A C 1
ATOM 1183 O O . ALA A 1 154 ? 3.974 -11.511 -24.280 1.00 95.62 154 ALA A O 1
ATOM 1184 N N . VAL A 1 155 ? 4.944 -11.070 -22.310 1.00 95.88 155 VAL A N 1
ATOM 1185 C CA . VAL A 1 155 ? 4.903 -12.447 -21.805 1.00 95.88 155 VAL A CA 1
ATOM 1186 C C . VAL A 1 155 ? 4.033 -12.487 -20.557 1.00 95.88 155 VAL A C 1
ATOM 1188 O O . VAL A 1 155 ? 4.179 -11.641 -19.669 1.00 95.88 155 VAL A O 1
ATOM 1191 N N . ALA A 1 156 ? 3.153 -13.480 -20.461 1.00 95.00 156 ALA A N 1
ATOM 1192 C CA . ALA A 1 156 ? 2.313 -13.656 -19.288 1.00 95.00 156 ALA A CA 1
ATOM 1193 C C . ALA A 1 156 ? 3.158 -13.993 -18.046 1.00 95.00 156 ALA A C 1
ATOM 1195 O O . ALA A 1 156 ? 4.051 -14.845 -18.068 1.00 95.00 156 ALA A O 1
ATOM 1196 N N . PHE A 1 157 ? 2.859 -13.330 -16.931 1.00 91.69 157 PHE A N 1
ATOM 1197 C CA . PHE A 1 157 ? 3.571 -13.493 -15.666 1.00 91.69 157 PHE A CA 1
ATOM 1198 C C . PHE A 1 157 ? 3.526 -14.937 -15.149 1.00 91.69 157 PHE A C 1
ATOM 1200 O O . PHE A 1 157 ? 4.555 -15.470 -14.733 1.00 91.69 157 PHE A O 1
ATOM 1207 N N . ASP A 1 158 ? 2.360 -15.582 -15.215 1.00 89.56 158 ASP A N 1
ATOM 1208 C CA . ASP A 1 158 ? 2.189 -16.966 -14.760 1.00 89.56 158 ASP A CA 1
ATOM 1209 C C . ASP A 1 158 ? 2.997 -17.949 -15.623 1.00 89.56 158 ASP A C 1
ATOM 1211 O O . ASP A 1 158 ? 3.621 -18.865 -15.091 1.00 89.56 158 ASP A O 1
ATOM 1215 N N . GLU A 1 159 ? 3.086 -17.713 -16.935 1.00 92.56 159 GLU A N 1
ATOM 1216 C CA . GLU A 1 159 ? 3.919 -18.524 -17.832 1.00 92.56 159 GLU A CA 1
ATOM 1217 C C . GLU A 1 159 ? 5.411 -18.365 -17.518 1.00 92.56 159 GLU A C 1
ATOM 1219 O O . GLU A 1 159 ? 6.150 -19.350 -17.499 1.00 92.56 159 GLU A O 1
ATOM 1224 N N . LEU A 1 160 ? 5.866 -17.143 -17.211 1.00 89.62 160 LEU A N 1
ATOM 1225 C CA . LEU A 1 160 ? 7.244 -16.910 -16.771 1.00 89.62 160 LEU A CA 1
ATOM 1226 C C . LEU A 1 160 ? 7.560 -17.642 -15.466 1.00 89.62 160 LEU A C 1
ATOM 1228 O O . LEU A 1 160 ? 8.666 -18.170 -15.335 1.00 89.62 160 LEU A O 1
ATOM 1232 N N . LEU A 1 161 ? 6.620 -17.666 -14.517 1.00 88.12 161 LEU A N 1
ATOM 1233 C CA . LEU A 1 161 ? 6.782 -18.382 -13.253 1.00 88.12 161 LEU A CA 1
ATOM 1234 C C . LEU A 1 161 ? 6.831 -19.898 -13.452 1.00 88.12 161 LEU A C 1
ATOM 1236 O O . LEU A 1 161 ? 7.691 -20.547 -12.862 1.00 88.12 161 LEU A O 1
ATOM 1240 N N . ASP A 1 162 ? 5.951 -20.454 -14.282 1.00 92.31 162 ASP A N 1
ATOM 1241 C CA . ASP A 1 162 ? 5.894 -21.897 -14.535 1.00 92.31 162 ASP A CA 1
ATOM 1242 C C . ASP A 1 162 ? 7.096 -22.393 -15.356 1.00 92.31 162 ASP A C 1
ATOM 1244 O O . ASP A 1 162 ? 7.556 -23.522 -15.178 1.00 92.31 162 ASP A O 1
ATOM 1248 N N . ALA A 1 163 ? 7.643 -21.546 -16.232 1.00 93.44 163 ALA A N 1
ATOM 1249 C CA . ALA A 1 163 ? 8.775 -21.889 -17.089 1.00 93.44 163 ALA A CA 1
ATOM 1250 C C . ALA A 1 163 ? 10.144 -21.849 -16.384 1.00 93.44 163 ALA A C 1
ATOM 1252 O O . ALA A 1 163 ? 11.140 -22.276 -16.975 1.00 93.44 163 ALA A O 1
ATOM 1253 N N . HIS A 1 164 ? 10.235 -21.323 -15.156 1.00 88.50 164 HIS A N 1
ATOM 1254 C CA . HIS A 1 164 ? 11.517 -21.082 -14.493 1.00 88.50 164 HIS A CA 1
ATOM 1255 C C . HIS A 1 164 ? 11.559 -21.597 -13.054 1.00 88.50 164 HIS A C 1
ATOM 1257 O O . HIS A 1 164 ? 10.695 -21.311 -12.230 1.00 88.50 164 HIS A O 1
ATOM 1263 N N . ASP A 1 165 ? 12.654 -22.277 -12.712 1.00 89.50 165 ASP A N 1
ATOM 1264 C CA . ASP A 1 165 ? 12.926 -22.660 -11.330 1.00 89.50 165 ASP A CA 1
ATOM 1265 C C . ASP A 1 165 ? 13.231 -21.438 -10.441 1.00 89.50 165 ASP A C 1
ATOM 1267 O O . ASP A 1 165 ? 13.840 -20.458 -10.896 1.00 89.50 165 ASP A O 1
ATOM 1271 N N . PRO A 1 166 ? 12.904 -21.499 -9.133 1.00 83.75 166 PRO A N 1
ATOM 1272 C CA . PRO A 1 166 ? 13.310 -20.475 -8.182 1.00 83.75 166 PRO A CA 1
ATOM 1273 C C . PRO A 1 166 ? 14.827 -20.255 -8.194 1.00 83.75 166 PRO A C 1
ATOM 1275 O O . PRO A 1 166 ? 15.610 -21.184 -7.985 1.00 83.75 166 PRO A O 1
ATOM 1278 N N . MET A 1 167 ? 15.254 -19.003 -8.371 1.00 78.25 167 MET A N 1
ATOM 1279 C CA . MET A 1 167 ? 16.679 -18.665 -8.363 1.00 78.25 167 MET A CA 1
ATOM 1280 C C . MET A 1 167 ? 17.319 -18.961 -6.988 1.00 78.25 167 MET A C 1
ATOM 1282 O O . MET A 1 167 ? 16.668 -18.764 -5.951 1.00 78.25 167 MET A O 1
ATOM 1286 N N . PRO A 1 168 ? 18.597 -19.393 -6.934 1.00 82.62 168 PRO A N 1
ATOM 1287 C CA . PRO A 1 168 ? 19.324 -19.543 -5.677 1.00 82.62 168 PRO A CA 1
ATOM 1288 C C . PRO A 1 168 ? 19.389 -18.235 -4.881 1.00 82.62 168 PRO A C 1
ATOM 1290 O O . PRO A 1 168 ? 19.460 -17.136 -5.433 1.00 82.62 168 PRO A O 1
ATOM 1293 N N . ARG A 1 169 ? 19.429 -18.359 -3.549 1.00 80.19 169 ARG A N 1
ATOM 1294 C CA . ARG A 1 169 ? 19.591 -17.208 -2.658 1.00 80.19 169 ARG A CA 1
ATOM 1295 C C . ARG A 1 169 ? 20.968 -16.579 -2.869 1.00 80.19 169 ARG A C 1
ATOM 1297 O O . ARG A 1 169 ? 21.980 -17.218 -2.610 1.00 80.19 169 ARG A O 1
ATOM 1304 N N . LEU A 1 170 ? 20.977 -15.314 -3.274 1.00 77.00 170 LEU A N 1
ATOM 1305 C CA . LEU A 1 170 ? 22.189 -14.504 -3.361 1.00 77.00 170 LEU A CA 1
ATOM 1306 C C . LEU A 1 170 ? 22.491 -13.797 -2.041 1.00 77.00 170 LEU A C 1
ATOM 1308 O O . LEU A 1 170 ? 21.566 -13.464 -1.285 1.00 77.00 170 LEU A O 1
ATOM 1312 N N . ASP A 1 171 ? 23.778 -13.540 -1.818 1.00 78.31 171 ASP A N 1
ATOM 1313 C CA . ASP A 1 171 ? 24.206 -12.516 -0.875 1.00 78.31 171 ASP A CA 1
ATOM 1314 C C . ASP A 1 171 ? 23.796 -11.136 -1.406 1.00 78.31 171 ASP A C 1
ATOM 1316 O O . ASP A 1 171 ? 23.837 -10.892 -2.615 1.00 78.31 171 ASP A O 1
ATOM 1320 N N . ARG A 1 172 ? 23.324 -10.270 -0.511 1.00 73.75 172 ARG A N 1
ATOM 1321 C CA . ARG A 1 172 ? 22.793 -8.951 -0.864 1.00 73.75 172 ARG A CA 1
ATOM 1322 C C . ARG A 1 172 ? 23.581 -7.907 -0.097 1.00 73.75 172 ARG A C 1
ATOM 1324 O O . ARG A 1 172 ? 23.340 -7.756 1.104 1.00 73.75 172 ARG A O 1
ATOM 1331 N N . PRO A 1 173 ? 24.519 -7.210 -0.753 1.00 71.88 173 PRO A N 1
ATOM 1332 C CA . PRO A 1 173 ? 25.145 -6.072 -0.117 1.00 71.88 173 PRO A CA 1
ATOM 1333 C C . PRO A 1 173 ? 24.049 -5.036 0.176 1.00 71.88 173 PRO A C 1
ATOM 1335 O O . PRO A 1 173 ? 23.102 -4.856 -0.589 1.00 71.88 173 PRO A O 1
ATOM 1338 N N . GLY A 1 174 ? 24.119 -4.403 1.345 1.00 74.12 174 GLY A N 1
ATOM 1339 C CA . GLY A 1 174 ? 23.083 -3.473 1.808 1.00 74.12 174 GLY A CA 1
ATOM 1340 C C . GLY A 1 174 ? 22.959 -2.180 0.985 1.00 74.12 174 GLY A C 1
ATOM 1341 O O . GLY A 1 174 ? 22.120 -1.337 1.301 1.00 74.12 174 GLY A O 1
ATOM 1342 N N . ASP A 1 175 ? 23.809 -2.014 -0.027 1.00 83.12 175 ASP A N 1
ATOM 1343 C CA . ASP A 1 175 ? 23.936 -0.850 -0.900 1.00 83.12 175 ASP A CA 1
ATOM 1344 C C . ASP A 1 175 ? 23.053 -0.914 -2.156 1.00 83.12 175 ASP A C 1
ATOM 1346 O O . ASP A 1 175 ? 22.958 0.088 -2.865 1.00 83.12 175 ASP A O 1
ATOM 1350 N N . ASP A 1 176 ? 22.381 -2.044 -2.412 1.00 83.69 176 ASP A N 1
ATOM 1351 C CA . ASP A 1 176 ? 21.376 -2.146 -3.470 1.00 83.69 176 ASP A CA 1
ATOM 1352 C C . ASP A 1 176 ? 20.320 -1.049 -3.307 1.00 83.69 176 ASP A C 1
ATOM 1354 O O . ASP A 1 176 ? 19.931 -0.700 -2.189 1.00 83.69 176 ASP A O 1
ATOM 1358 N N . LEU A 1 177 ? 19.840 -0.505 -4.425 1.00 85.62 177 LEU A N 1
ATOM 1359 C CA . LEU A 1 177 ? 18.877 0.587 -4.391 1.00 85.62 177 LEU A CA 1
ATOM 1360 C C . LEU A 1 177 ? 17.434 0.078 -4.350 1.00 85.62 177 LEU A C 1
ATOM 1362 O O . LEU A 1 177 ? 17.076 -0.961 -4.911 1.00 85.62 177 LEU A O 1
ATOM 1366 N N . TYR A 1 178 ? 16.598 0.847 -3.670 1.00 84.69 178 TYR A N 1
ATOM 1367 C CA . TYR A 1 178 ? 15.150 0.844 -3.779 1.00 84.69 178 TYR A CA 1
ATOM 1368 C C . TYR A 1 178 ? 14.740 2.246 -4.223 1.00 84.69 178 TYR A C 1
ATOM 1370 O O . TYR A 1 178 ? 15.226 3.227 -3.655 1.00 84.69 178 TYR A O 1
ATOM 1378 N N . MET A 1 179 ? 13.883 2.352 -5.236 1.00 85.25 179 MET A N 1
ATOM 1379 C CA . MET A 1 179 ? 13.452 3.646 -5.746 1.00 85.25 179 MET A CA 1
ATOM 1380 C C . MET A 1 179 ? 11.941 3.789 -5.628 1.00 85.25 179 MET A C 1
ATOM 1382 O O . MET A 1 179 ? 11.185 2.866 -5.926 1.00 85.25 179 MET A O 1
ATOM 1386 N N . LEU A 1 180 ? 11.496 4.965 -5.198 1.00 84.44 180 LEU A N 1
ATOM 1387 C CA . LEU A 1 180 ? 10.089 5.324 -5.238 1.00 84.44 180 LEU A CA 1
ATOM 1388 C C . LEU A 1 180 ? 9.920 6.644 -5.979 1.00 84.44 180 LEU A C 1
ATOM 1390 O O . LEU A 1 180 ? 10.478 7.661 -5.579 1.00 84.44 180 LEU A O 1
ATOM 1394 N N . TYR A 1 181 ? 9.134 6.620 -7.045 1.00 85.50 181 TYR A N 1
ATOM 1395 C CA . TYR A 1 181 ? 8.709 7.805 -7.760 1.00 85.50 181 TYR A CA 1
ATOM 1396 C C . TYR A 1 181 ? 7.530 8.472 -7.080 1.00 85.50 181 TYR A C 1
ATOM 1398 O O . TYR A 1 181 ? 6.539 7.826 -6.719 1.00 85.50 181 TYR A O 1
ATOM 1406 N N . THR A 1 182 ? 7.624 9.791 -6.973 1.00 78.69 182 THR A N 1
ATOM 1407 C CA . THR A 1 182 ? 6.565 10.635 -6.437 1.00 78.69 182 THR A CA 1
ATOM 1408 C C . THR A 1 182 ? 6.119 11.673 -7.439 1.00 78.69 182 THR A C 1
ATOM 1410 O O . THR A 1 182 ? 6.919 12.270 -8.158 1.00 78.69 182 THR A O 1
ATOM 1413 N N . GLY A 1 183 ? 4.802 11.867 -7.501 1.00 71.94 183 GLY A N 1
ATOM 1414 C CA . GLY A 1 183 ? 4.213 12.958 -8.260 1.00 71.94 183 GLY A CA 1
ATOM 1415 C C . GLY A 1 183 ? 4.368 14.256 -7.477 1.00 71.94 183 GLY A C 1
ATOM 1416 O O . GLY A 1 183 ? 3.826 14.377 -6.380 1.00 71.94 183 GLY A O 1
ATOM 1417 N N . GLY A 1 184 ? 5.091 15.224 -8.036 1.00 55.06 184 GLY A N 1
ATOM 1418 C CA . GLY A 1 184 ? 5.020 16.603 -7.567 1.00 55.06 184 GLY A CA 1
ATOM 1419 C C . GLY A 1 184 ? 3.720 17.244 -8.050 1.00 55.06 184 GLY A C 1
ATOM 1420 O O . GLY A 1 184 ? 3.272 16.981 -9.161 1.00 55.06 184 GLY A O 1
ATOM 1421 N N . THR A 1 185 ? 3.118 18.124 -7.252 1.00 46.91 185 THR A N 1
ATOM 1422 C CA . THR A 1 185 ? 1.892 18.855 -7.629 1.00 46.91 185 THR A CA 1
ATOM 1423 C C . THR A 1 185 ? 2.100 19.865 -8.768 1.00 46.91 185 THR A C 1
ATOM 1425 O O . THR A 1 185 ? 1.137 20.471 -9.228 1.00 46.91 185 THR A O 1
ATOM 1428 N N . THR A 1 186 ? 3.339 20.055 -9.234 1.00 55.66 186 THR A N 1
ATOM 1429 C CA . THR A 1 186 ? 3.720 21.092 -10.207 1.00 55.66 186 THR A CA 1
ATOM 1430 C C . THR A 1 186 ? 4.742 20.636 -11.259 1.00 55.66 186 THR A C 1
ATOM 1432 O O . THR A 1 186 ? 5.258 21.475 -11.995 1.00 55.66 186 THR A O 1
ATOM 1435 N N . GLY A 1 187 ? 5.062 19.339 -11.367 1.00 69.12 187 GLY A N 1
ATOM 1436 C CA . GLY A 1 187 ? 6.078 18.881 -12.322 1.00 69.12 187 GLY A CA 1
ATOM 1437 C C . GLY A 1 187 ? 6.168 17.370 -12.507 1.00 69.12 187 GLY A C 1
ATOM 1438 O O . GLY A 1 187 ? 5.438 16.607 -11.877 1.00 69.12 187 GLY A O 1
ATOM 1439 N N . MET A 1 188 ? 7.092 16.956 -13.379 1.00 78.44 188 MET A N 1
ATOM 1440 C CA . MET A 1 188 ? 7.300 15.547 -13.709 1.00 78.44 188 MET A CA 1
ATOM 1441 C C . M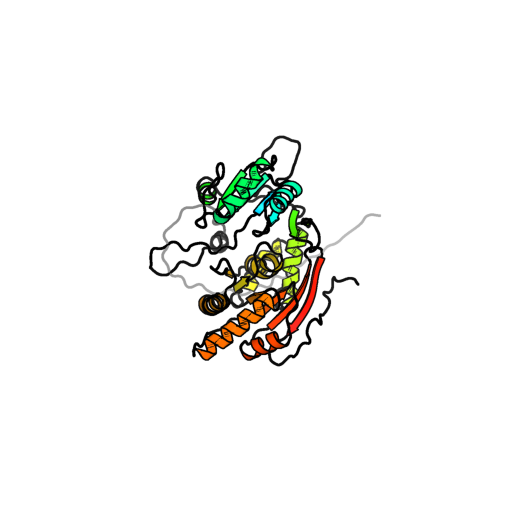ET A 1 188 ? 7.712 14.725 -12.473 1.00 78.44 188 MET A C 1
ATOM 1443 O O . MET A 1 188 ? 8.387 15.261 -11.583 1.00 78.44 188 MET A O 1
ATOM 1447 N N . PRO A 1 189 ? 7.322 13.439 -12.404 1.00 81.12 189 PRO A N 1
ATOM 1448 C CA . PRO A 1 189 ? 7.615 12.582 -11.260 1.00 81.12 189 PRO A CA 1
ATOM 1449 C C . PRO A 1 189 ? 9.114 12.466 -10.969 1.00 81.12 189 PRO A C 1
ATOM 1451 O O . PRO A 1 189 ? 9.921 12.374 -11.888 1.00 81.12 189 PRO A O 1
ATOM 1454 N N . LYS A 1 190 ? 9.501 12.424 -9.692 1.00 85.31 190 LYS A N 1
ATOM 1455 C CA . LYS A 1 190 ? 10.912 12.303 -9.283 1.00 85.31 190 LYS A CA 1
ATOM 1456 C C . LYS A 1 190 ? 11.155 10.982 -8.575 1.00 85.31 190 LYS A C 1
ATOM 1458 O O . LYS A 1 190 ? 10.373 10.613 -7.705 1.00 85.31 190 LYS A O 1
ATOM 1463 N N . GLY A 1 191 ? 12.247 10.302 -8.916 1.00 85.81 191 GLY A N 1
ATOM 1464 C CA . GLY A 1 191 ? 12.681 9.081 -8.240 1.00 85.81 191 GLY A CA 1
ATOM 1465 C C . GLY A 1 191 ? 13.470 9.390 -6.971 1.00 85.81 191 GLY A C 1
ATOM 1466 O O . GLY A 1 191 ? 14.562 9.953 -7.040 1.00 85.81 191 GLY A O 1
ATOM 1467 N N . VAL A 1 192 ? 12.945 8.997 -5.811 1.00 86.00 192 VAL A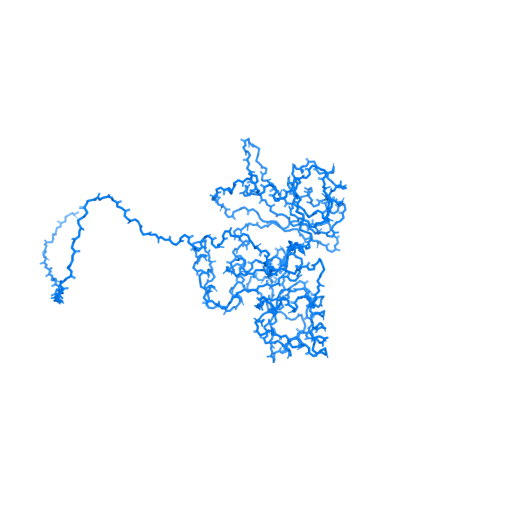 N 1
ATOM 1468 C CA . VAL A 1 192 ? 13.693 9.013 -4.552 1.00 86.00 192 VAL A CA 1
ATOM 1469 C C . VAL A 1 192 ? 14.438 7.699 -4.395 1.00 86.00 192 VAL A C 1
ATOM 1471 O O . VAL A 1 192 ? 13.835 6.627 -4.437 1.00 86.00 192 VAL A O 1
ATOM 1474 N N . MET A 1 193 ? 15.752 7.789 -4.207 1.00 88.00 193 MET A N 1
ATOM 1475 C CA . MET A 1 193 ? 16.645 6.643 -4.083 1.00 88.00 193 MET A CA 1
ATOM 1476 C C . MET A 1 193 ? 16.971 6.352 -2.624 1.00 88.00 193 MET A C 1
ATOM 1478 O O . MET A 1 193 ? 17.440 7.219 -1.891 1.00 88.00 193 MET A O 1
ATOM 1482 N N . TYR A 1 194 ? 16.803 5.095 -2.240 1.00 83.50 194 TYR A N 1
ATOM 1483 C CA . TYR A 1 194 ? 17.188 4.570 -0.944 1.00 83.50 194 TYR A CA 1
ATOM 1484 C C . TYR A 1 194 ? 18.196 3.446 -1.106 1.00 83.50 194 TYR A C 1
ATOM 1486 O O . TYR A 1 194 ? 18.013 2.574 -1.951 1.00 83.50 194 TYR A O 1
ATOM 1494 N N . ARG A 1 195 ? 19.192 3.381 -0.219 1.00 87.25 195 ARG A N 1
ATOM 1495 C CA . ARG A 1 195 ? 19.878 2.108 0.025 1.00 87.25 195 ARG A CA 1
ATOM 1496 C C . ARG A 1 195 ? 18.898 1.169 0.721 1.00 87.25 195 ARG A C 1
ATOM 1498 O O . ARG A 1 195 ? 18.275 1.552 1.712 1.00 87.25 195 ARG A O 1
ATOM 1505 N N . GLN A 1 196 ? 18.769 -0.059 0.230 1.00 84.62 196 GLN A N 1
ATOM 1506 C CA . GLN A 1 196 ? 17.827 -1.042 0.762 1.00 84.62 196 GLN A CA 1
ATOM 1507 C C . GLN A 1 196 ? 18.067 -1.320 2.245 1.00 84.62 196 GLN A C 1
ATOM 1509 O O . GLN A 1 196 ? 17.100 -1.466 2.988 1.00 84.62 196 GLN A O 1
ATOM 1514 N N . HIS A 1 197 ? 19.327 -1.346 2.694 1.00 85.62 197 HIS A N 1
ATOM 1515 C CA . HIS A 1 197 ? 19.642 -1.510 4.112 1.00 85.62 197 HIS A CA 1
ATOM 1516 C C . HIS A 1 197 ? 19.017 -0.408 4.972 1.00 85.62 197 HIS A C 1
ATOM 1518 O O . HIS A 1 197 ? 18.307 -0.714 5.928 1.00 85.62 197 HIS A O 1
ATOM 1524 N N . ASP A 1 198 ? 19.241 0.859 4.613 1.00 86.69 198 ASP A N 1
ATOM 1525 C CA . ASP A 1 198 ? 18.729 2.002 5.376 1.00 86.69 198 ASP A CA 1
ATOM 1526 C C . ASP A 1 198 ? 17.200 2.036 5.350 1.00 86.69 198 ASP A C 1
ATOM 1528 O O . ASP A 1 198 ? 16.561 2.278 6.373 1.00 86.69 198 ASP A O 1
ATOM 1532 N N . PHE A 1 199 ? 16.609 1.738 4.190 1.00 86.69 199 PHE A N 1
ATOM 1533 C CA . PHE A 1 199 ? 15.163 1.689 4.019 1.00 86.69 199 PHE A CA 1
ATOM 1534 C C . PHE A 1 199 ? 14.517 0.616 4.899 1.00 86.69 199 PHE A C 1
ATOM 1536 O O . PHE A 1 199 ? 13.612 0.911 5.678 1.00 86.69 199 PHE A O 1
ATOM 1543 N N . VAL A 1 200 ? 15.009 -0.625 4.831 1.00 87.06 200 VAL A N 1
ATOM 1544 C CA . VAL A 1 200 ? 14.482 -1.734 5.637 1.00 87.06 200 VAL A CA 1
ATOM 1545 C C . VAL A 1 200 ? 14.709 -1.481 7.124 1.00 87.06 200 VAL A C 1
ATOM 1547 O O . VAL A 1 200 ? 13.807 -1.735 7.921 1.00 87.06 200 VAL A O 1
ATOM 1550 N N . LYS A 1 201 ? 15.871 -0.937 7.510 1.00 86.88 201 LYS A N 1
ATOM 1551 C CA . LYS A 1 201 ? 16.125 -0.539 8.897 1.00 86.88 201 LYS A CA 1
ATOM 1552 C C . LYS A 1 201 ? 15.097 0.494 9.367 1.00 86.88 201 LYS A C 1
ATOM 1554 O O . LYS A 1 201 ? 14.504 0.300 10.421 1.00 86.88 201 LYS A O 1
ATOM 1559 N N . GLY A 1 202 ? 14.829 1.533 8.575 1.00 86.25 202 GLY A N 1
ATOM 1560 C CA . GLY A 1 202 ? 13.814 2.541 8.895 1.00 86.25 202 GLY A CA 1
ATOM 1561 C C . GLY A 1 202 ? 12.409 1.951 9.071 1.00 86.25 202 GLY A C 1
ATOM 1562 O O . GLY A 1 202 ? 11.682 2.353 9.978 1.00 86.25 202 GLY A O 1
ATOM 1563 N N . LEU A 1 203 ? 12.040 0.945 8.268 1.00 87.75 203 LEU A N 1
ATOM 1564 C CA . LEU A 1 203 ? 10.776 0.219 8.442 1.00 87.75 203 LEU A CA 1
ATOM 1565 C C . LEU A 1 203 ? 10.730 -0.582 9.754 1.00 87.75 203 LEU A C 1
ATOM 1567 O O . LEU A 1 203 ? 9.676 -0.635 10.385 1.00 87.75 203 LEU A O 1
ATOM 1571 N N . TYR A 1 204 ? 11.842 -1.183 10.189 1.00 88.75 204 TYR A N 1
ATOM 1572 C CA . TYR A 1 204 ? 11.913 -1.851 11.495 1.00 88.75 204 TYR A CA 1
ATOM 1573 C C . TYR A 1 204 ? 11.916 -0.863 12.662 1.00 88.75 204 TYR A C 1
ATOM 1575 O O . TYR A 1 204 ? 11.234 -1.111 13.654 1.00 88.75 204 TYR A O 1
ATOM 1583 N N . ASP A 1 205 ? 12.608 0.271 12.540 1.00 85.00 205 ASP A N 1
ATOM 1584 C CA . ASP A 1 205 ? 12.602 1.331 13.555 1.00 85.00 205 ASP A CA 1
ATOM 1585 C C . ASP A 1 205 ? 11.170 1.850 13.795 1.00 85.00 205 ASP A C 1
ATOM 1587 O O . ASP A 1 205 ? 10.796 2.161 14.926 1.00 85.00 205 ASP A O 1
ATOM 1591 N N . ALA A 1 206 ? 10.318 1.860 12.761 1.00 81.81 206 ALA A N 1
ATOM 1592 C CA . ALA A 1 206 ? 8.908 2.218 12.896 1.00 81.81 206 ALA A CA 1
ATOM 1593 C C . ALA A 1 206 ? 8.107 1.256 13.797 1.00 81.81 206 ALA A C 1
ATOM 1595 O O . ALA A 1 206 ? 7.094 1.672 14.350 1.00 81.81 206 ALA A O 1
ATOM 1596 N N . PHE A 1 207 ? 8.547 0.011 14.027 1.00 82.88 207 PHE A N 1
ATOM 1597 C CA . PHE A 1 207 ? 7.900 -0.865 15.016 1.00 82.88 207 PHE A CA 1
ATOM 1598 C C . PHE A 1 207 ? 8.133 -0.403 16.456 1.00 82.88 207 PHE A C 1
ATOM 1600 O O . PHE A 1 207 ? 7.295 -0.682 17.313 1.00 82.88 207 PHE A O 1
ATOM 1607 N N . ALA A 1 208 ? 9.214 0.334 16.735 1.00 76.69 208 ALA A N 1
ATOM 1608 C CA . ALA A 1 208 ? 9.454 0.881 18.070 1.00 76.69 208 ALA A CA 1
ATOM 1609 C C . ALA A 1 208 ? 8.365 1.892 18.471 1.00 76.69 208 ALA A C 1
ATOM 1611 O O . ALA A 1 208 ? 8.048 2.026 19.652 1.00 76.69 208 ALA A O 1
ATOM 1612 N N . THR A 1 209 ? 7.745 2.567 17.496 1.00 69.94 209 THR A N 1
ATOM 1613 C CA . THR A 1 209 ? 6.669 3.540 17.752 1.00 69.94 209 THR A CA 1
ATOM 1614 C C . THR A 1 209 ? 5.334 2.879 18.091 1.00 69.94 209 THR A C 1
ATOM 1616 O O . THR A 1 209 ? 4.457 3.533 18.647 1.00 69.94 209 THR A O 1
ATOM 1619 N N . LEU A 1 210 ? 5.189 1.573 17.837 1.00 69.31 210 LEU A N 1
ATOM 1620 C CA . LEU A 1 210 ? 3.995 0.807 18.199 1.00 69.31 210 LEU A CA 1
ATOM 1621 C C . LEU A 1 210 ? 3.924 0.488 19.704 1.00 69.31 210 LEU A C 1
ATOM 1623 O O . LEU A 1 210 ? 2.967 -0.143 20.143 1.00 69.31 210 LEU A O 1
ATOM 1627 N N . GLY A 1 211 ? 4.937 0.870 20.495 1.00 67.88 211 GLY A N 1
ATOM 1628 C CA . GLY A 1 211 ? 4.957 0.655 21.948 1.00 67.88 211 GLY A CA 1
ATOM 1629 C C . GLY A 1 211 ? 4.973 -0.822 22.353 1.00 67.88 211 GLY A C 1
ATOM 1630 O O . GLY A 1 211 ? 4.609 -1.170 23.476 1.00 67.88 211 GLY A O 1
ATOM 1631 N N . LEU A 1 212 ? 5.359 -1.710 21.434 1.00 73.62 212 LEU A N 1
ATOM 1632 C CA . LEU A 1 212 ? 5.388 -3.144 21.684 1.00 73.62 212 LEU A CA 1
ATOM 1633 C C . LEU A 1 212 ? 6.624 -3.509 22.517 1.00 73.62 212 LEU A C 1
ATOM 1635 O O . LEU A 1 212 ? 7.711 -3.007 22.234 1.00 73.62 212 LEU A O 1
ATOM 1639 N N . PRO A 1 213 ? 6.512 -4.433 23.491 1.00 75.50 213 PRO A N 1
ATOM 1640 C CA . PRO A 1 213 ? 7.649 -4.927 24.268 1.00 75.50 213 PRO A CA 1
ATOM 1641 C C . PRO A 1 213 ? 8.483 -5.936 23.455 1.00 75.50 213 PRO A C 1
ATOM 1643 O O . PRO A 1 213 ? 8.791 -7.031 23.921 1.00 75.50 213 PRO A O 1
ATOM 1646 N N . VAL A 1 214 ? 8.801 -5.597 22.206 1.00 79.44 214 VAL A N 1
ATOM 1647 C CA . VAL A 1 214 ? 9.582 -6.414 21.277 1.00 79.44 214 VAL A CA 1
ATOM 1648 C C . VAL A 1 214 ? 10.755 -5.568 20.801 1.00 79.44 214 VAL A C 1
ATOM 1650 O O . VAL A 1 214 ? 10.562 -4.476 20.271 1.00 79.44 214 VAL A O 1
ATOM 1653 N N . ALA A 1 215 ? 11.975 -6.069 20.993 1.00 84.38 215 ALA A N 1
ATOM 1654 C CA . ALA A 1 215 ? 13.170 -5.381 20.524 1.00 84.38 215 ALA A CA 1
ATOM 1655 C C . ALA A 1 215 ? 13.178 -5.327 18.990 1.00 84.38 215 ALA A C 1
ATOM 1657 O O . ALA A 1 215 ? 13.098 -6.362 18.326 1.00 84.38 215 ALA A O 1
ATOM 1658 N N . THR A 1 216 ? 13.278 -4.123 18.428 1.00 86.44 216 THR A N 1
ATOM 1659 C CA . THR A 1 216 ? 13.405 -3.929 16.983 1.00 86.44 216 THR A CA 1
ATOM 1660 C C . THR A 1 216 ? 14.767 -4.434 16.506 1.00 86.44 216 THR A C 1
ATOM 1662 O O . THR A 1 216 ? 15.786 -4.050 17.090 1.00 86.44 216 THR A O 1
ATOM 1665 N N . PRO A 1 217 ? 14.821 -5.270 15.456 1.00 89.06 217 PRO A N 1
ATOM 1666 C CA . PRO A 1 217 ? 16.075 -5.835 14.988 1.00 89.06 217 PRO A CA 1
ATOM 1667 C C . PRO A 1 217 ? 16.950 -4.740 14.370 1.00 89.06 217 PRO A C 1
ATOM 1669 O O . PRO A 1 217 ? 16.509 -3.979 13.511 1.00 89.06 217 PRO A O 1
ATOM 1672 N N . SER A 1 218 ? 18.210 -4.685 14.792 1.00 86.00 218 SER A N 1
ATOM 1673 C CA . SER A 1 218 ? 19.245 -3.800 14.242 1.00 86.00 218 SER A CA 1
ATOM 1674 C C . SER A 1 218 ? 20.166 -4.525 13.259 1.00 86.00 218 SER A C 1
ATOM 1676 O O . SER A 1 218 ? 20.905 -3.887 12.509 1.00 86.00 218 SER A O 1
ATOM 1678 N N . THR A 1 219 ? 20.122 -5.860 13.235 1.00 86.38 219 THR A N 1
ATOM 1679 C CA . THR A 1 219 ? 20.898 -6.699 12.317 1.00 86.38 219 THR A CA 1
ATOM 1680 C C . THR A 1 219 ? 20.028 -7.756 11.637 1.00 86.38 219 THR A C 1
ATOM 1682 O O . THR A 1 219 ? 18.983 -8.162 12.145 1.00 86.38 219 THR A O 1
ATOM 1685 N N . LEU A 1 220 ? 20.480 -8.270 10.486 1.00 83.50 220 LEU A N 1
ATOM 1686 C CA . LEU A 1 220 ? 19.776 -9.347 9.773 1.00 83.50 220 LEU A CA 1
ATOM 1687 C C . LEU A 1 220 ? 19.628 -10.626 10.616 1.00 83.50 220 LEU A C 1
ATOM 1689 O O . LEU A 1 220 ? 18.668 -11.372 10.429 1.00 83.50 220 LEU A O 1
ATOM 1693 N N . ALA A 1 221 ? 20.567 -10.884 11.531 1.00 88.62 221 ALA A N 1
ATOM 1694 C CA . 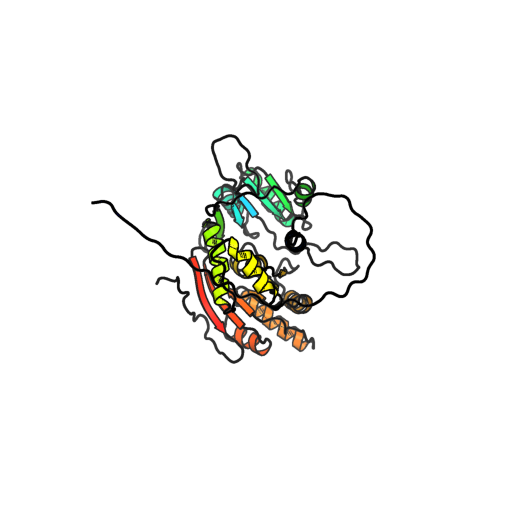ALA A 1 221 ? 20.559 -12.064 12.392 1.00 88.62 221 ALA A CA 1
ATOM 1695 C C . ALA A 1 221 ? 19.474 -12.006 13.483 1.00 88.62 221 ALA A C 1
ATOM 1697 O O . ALA A 1 221 ? 19.056 -13.050 13.976 1.00 88.62 221 ALA A O 1
ATOM 1698 N N . GLU A 1 222 ? 18.995 -10.810 13.832 1.00 91.38 222 GLU A N 1
ATOM 1699 C CA . GLU A 1 222 ? 17.964 -10.598 14.856 1.00 91.38 222 GLU A CA 1
ATOM 1700 C C . GLU A 1 222 ? 16.538 -10.735 14.303 1.00 91.38 222 GLU A C 1
ATOM 1702 O O . GLU A 1 222 ? 15.609 -11.029 15.057 1.00 91.38 222 GLU A O 1
ATOM 1707 N N . ILE A 1 223 ? 16.353 -10.589 12.984 1.00 90.44 223 ILE A N 1
ATOM 1708 C CA . ILE A 1 223 ? 15.035 -10.652 12.328 1.00 90.44 223 ILE A CA 1
ATOM 1709 C C . ILE A 1 223 ? 14.261 -11.941 12.668 1.00 90.44 223 ILE A C 1
ATOM 1711 O O . ILE A 1 223 ? 13.081 -11.835 13.002 1.00 90.44 223 ILE A O 1
ATOM 1715 N N . PRO A 1 224 ? 14.850 -13.157 12.638 1.00 92.12 224 PRO A N 1
ATOM 1716 C CA . PRO A 1 224 ? 14.112 -14.370 12.993 1.00 92.12 224 PRO A CA 1
ATOM 1717 C C . PRO A 1 224 ? 13.547 -14.350 14.419 1.00 92.12 224 PRO A C 1
ATOM 1719 O O . PRO A 1 224 ? 12.428 -14.813 14.632 1.00 92.12 224 PRO A O 1
ATOM 1722 N N . ALA A 1 225 ? 14.293 -13.800 15.383 1.00 92.06 225 ALA A N 1
ATOM 1723 C CA . ALA A 1 225 ? 13.839 -13.682 16.766 1.00 92.06 225 ALA A CA 1
ATOM 1724 C C . ALA A 1 225 ? 12.716 -12.643 16.898 1.00 92.06 225 ALA A C 1
ATOM 1726 O O . ALA A 1 225 ? 11.726 -12.901 17.578 1.00 92.06 225 ALA A O 1
ATOM 1727 N N . PHE A 1 226 ? 12.831 -11.514 16.191 1.00 91.88 226 PHE A N 1
ATOM 1728 C CA . PHE A 1 226 ? 11.767 -10.516 16.101 1.00 91.88 226 PHE A CA 1
ATOM 1729 C C . PHE A 1 226 ? 10.468 -11.116 15.541 1.00 91.88 226 PHE A C 1
ATOM 1731 O O . PHE A 1 226 ? 9.415 -10.991 16.161 1.00 91.88 226 PHE A O 1
ATOM 1738 N N . VAL A 1 227 ? 10.538 -11.826 14.410 1.00 92.31 227 VAL A N 1
ATOM 1739 C CA . VAL A 1 227 ? 9.367 -12.470 13.787 1.00 92.31 227 VAL A CA 1
ATOM 1740 C C . VAL A 1 227 ? 8.757 -13.526 14.712 1.00 92.31 227 VAL A C 1
ATOM 1742 O O . VAL A 1 227 ? 7.537 -13.593 14.836 1.00 92.31 227 VAL A O 1
ATOM 1745 N N . ALA A 1 228 ? 9.581 -14.326 15.397 1.00 91.81 228 ALA A N 1
ATOM 1746 C CA . ALA A 1 228 ? 9.091 -15.294 16.376 1.00 91.81 228 ALA A CA 1
ATOM 1747 C C . ALA A 1 228 ? 8.351 -14.606 17.537 1.00 91.81 228 ALA A C 1
ATOM 1749 O O . ALA A 1 228 ? 7.250 -15.020 17.882 1.00 91.81 228 ALA A O 1
ATOM 1750 N N . ALA A 1 229 ? 8.897 -13.516 18.082 1.00 90.31 229 ALA A N 1
ATOM 1751 C CA . ALA A 1 229 ? 8.242 -12.744 19.138 1.00 90.31 229 ALA A CA 1
ATOM 1752 C C . ALA A 1 229 ? 6.928 -12.096 18.668 1.00 90.31 229 ALA A C 1
ATOM 1754 O O . ALA A 1 229 ? 5.956 -12.047 19.420 1.00 90.31 229 ALA A O 1
ATOM 1755 N N . MET A 1 230 ? 6.872 -11.629 17.418 1.00 89.56 230 MET A N 1
ATOM 1756 C CA . MET A 1 230 ? 5.644 -11.105 16.815 1.00 89.56 230 MET A CA 1
ATOM 1757 C C . MET A 1 230 ? 4.580 -12.192 16.618 1.00 89.56 230 MET A C 1
ATOM 1759 O O . MET A 1 230 ? 3.396 -11.907 16.775 1.00 89.56 230 MET A O 1
ATOM 1763 N N . ALA A 1 231 ? 4.980 -13.432 16.327 1.00 88.00 231 ALA A N 1
ATOM 1764 C CA . ALA A 1 231 ? 4.062 -14.553 16.123 1.00 88.00 231 ALA A CA 1
ATOM 1765 C C . ALA A 1 231 ? 3.347 -15.022 17.406 1.00 88.00 231 ALA A C 1
ATOM 1767 O O . ALA A 1 231 ? 2.274 -15.613 17.310 1.00 88.00 231 ALA A O 1
ATOM 1768 N N . GLU A 1 232 ? 3.901 -14.734 18.588 1.00 88.25 232 GLU A N 1
ATOM 1769 C CA . GLU A 1 232 ? 3.267 -15.015 19.890 1.00 88.25 232 GLU A CA 1
ATOM 1770 C C . GLU A 1 232 ? 2.155 -14.009 20.249 1.00 88.25 232 GLU A C 1
ATOM 1772 O O . GLU A 1 232 ? 1.454 -14.155 21.252 1.00 88.25 232 GLU A O 1
ATOM 1777 N N . ARG A 1 233 ? 1.988 -12.954 19.445 1.00 85.25 233 ARG A N 1
ATOM 1778 C CA . ARG A 1 233 ? 0.985 -11.903 19.648 1.00 85.25 233 ARG A CA 1
ATOM 1779 C C . ARG A 1 233 ? -0.294 -12.208 18.855 1.00 85.25 233 ARG A C 1
ATOM 1781 O O . ARG A 1 233 ? -0.271 -13.029 17.933 1.00 85.25 233 ARG A O 1
ATOM 1788 N N . PRO A 1 234 ? -1.423 -11.532 19.156 1.00 82.12 234 PRO A N 1
ATOM 1789 C CA . PRO A 1 234 ? -2.583 -11.539 18.268 1.00 82.12 234 PRO A CA 1
ATOM 1790 C C . PRO A 1 234 ? -2.170 -11.232 16.824 1.00 82.12 234 PRO A C 1
ATOM 1792 O O . PRO A 1 234 ? -1.263 -10.431 16.586 1.00 82.12 234 PRO A O 1
ATOM 1795 N N . ARG A 1 235 ? -2.808 -11.911 15.863 1.00 82.12 235 ARG A N 1
ATOM 1796 C CA . ARG A 1 235 ? -2.390 -11.875 14.455 1.00 82.12 235 ARG A CA 1
ATOM 1797 C C . ARG A 1 235 ? -2.333 -10.441 13.941 1.00 82.12 235 ARG A C 1
ATOM 1799 O O . ARG A 1 235 ? -3.342 -9.755 13.942 1.00 82.12 235 ARG A O 1
ATOM 1806 N N . PHE A 1 236 ? -1.179 -10.039 13.419 1.00 89.44 236 PHE A N 1
ATOM 1807 C CA . PHE A 1 236 ? -1.017 -8.748 12.761 1.00 89.44 236 PHE A CA 1
ATOM 1808 C C . PHE A 1 236 ? -1.604 -8.819 11.342 1.00 89.44 236 PHE A C 1
ATOM 1810 O O . PHE A 1 236 ? -0.949 -9.307 10.415 1.00 89.44 236 PHE A O 1
ATOM 1817 N N . VAL A 1 237 ? -2.851 -8.374 11.174 1.00 95.19 237 VAL A N 1
ATOM 1818 C CA . VAL A 1 237 ? -3.574 -8.396 9.893 1.00 95.19 237 VAL A CA 1
ATOM 1819 C C . VAL A 1 237 ? -3.861 -6.962 9.465 1.00 95.19 237 VAL A C 1
ATOM 1821 O O . VAL A 1 237 ? -4.633 -6.261 10.112 1.00 95.19 237 VAL A O 1
ATOM 1824 N N . SER A 1 238 ? -3.230 -6.521 8.378 1.00 94.94 238 SER A N 1
ATOM 1825 C CA . SER A 1 238 ? -3.285 -5.136 7.903 1.00 94.94 238 SER A CA 1
ATOM 1826 C C . SER A 1 238 ? -4.007 -5.038 6.561 1.00 94.94 238 SER A C 1
ATOM 1828 O O . SER A 1 238 ? -3.682 -5.789 5.640 1.00 94.94 238 SER A O 1
ATOM 1830 N N . VAL A 1 239 ? -4.929 -4.084 6.422 1.00 97.44 239 VAL A N 1
ATOM 1831 C CA . VAL A 1 239 ? -5.527 -3.697 5.134 1.00 97.44 239 VAL A CA 1
ATOM 1832 C C . VAL A 1 239 ? -4.956 -2.347 4.685 1.00 97.44 239 VAL A C 1
ATOM 1834 O O . VAL A 1 239 ? -5.289 -1.314 5.277 1.00 97.44 239 VAL A O 1
ATOM 1837 N N . PRO A 1 240 ? -4.098 -2.307 3.648 1.00 95.00 240 PRO A N 1
ATOM 1838 C CA . PRO A 1 240 ? -3.736 -1.070 2.969 1.00 95.00 240 PRO A CA 1
ATOM 1839 C C . PRO A 1 240 ? -4.863 -0.631 2.024 1.00 95.00 240 PRO A C 1
ATOM 1841 O O . PRO A 1 240 ? -4.961 -1.119 0.902 1.00 95.00 240 PRO A O 1
ATOM 1844 N N . CYS A 1 241 ? -5.710 0.307 2.456 1.00 96.06 241 CYS A N 1
ATOM 1845 C CA . CYS A 1 241 ? -6.745 0.879 1.584 1.00 96.06 241 CYS A CA 1
ATOM 1846 C C . CYS A 1 241 ? -6.173 1.743 0.434 1.00 96.06 241 CYS A C 1
ATOM 1848 O O . CYS A 1 241 ? -6.735 1.724 -0.665 1.00 96.06 241 CYS A O 1
ATOM 1850 N N . PRO A 1 242 ? -5.083 2.516 0.631 1.00 92.19 242 PRO A N 1
ATOM 1851 C CA . PRO A 1 242 ? -4.487 3.309 -0.435 1.00 92.19 242 PRO A CA 1
ATOM 1852 C C . PRO A 1 242 ? -3.765 2.442 -1.474 1.00 92.19 242 PRO A C 1
ATOM 1854 O O . PRO A 1 242 ? -3.305 1.346 -1.150 1.00 92.19 242 PRO A O 1
ATOM 1857 N N . PRO A 1 243 ? -3.575 2.960 -2.701 1.00 89.69 243 PRO A N 1
ATOM 1858 C CA . PRO A 1 243 ? -2.798 2.285 -3.735 1.00 89.69 243 PRO A CA 1
ATOM 1859 C C . PRO A 1 243 ? -1.421 1.809 -3.244 1.00 89.69 243 PRO A C 1
ATOM 1861 O O . PRO A 1 243 ? -0.642 2.602 -2.709 1.00 89.69 243 PRO A O 1
ATOM 1864 N N . LEU A 1 244 ? -1.072 0.545 -3.507 1.00 89.06 244 LEU A N 1
ATOM 1865 C CA . LEU A 1 244 ? 0.244 -0.021 -3.168 1.00 89.06 244 LEU A CA 1
ATOM 1866 C C . LEU A 1 244 ? 1.401 0.612 -3.954 1.00 89.06 244 LEU A C 1
ATOM 1868 O O . LEU A 1 244 ? 2.551 0.483 -3.566 1.00 89.06 244 LEU A O 1
ATOM 1872 N N . MET A 1 245 ? 1.129 1.329 -5.041 1.00 84.62 245 MET A N 1
ATOM 1873 C CA . MET A 1 245 ? 2.156 2.122 -5.725 1.00 84.62 245 MET A CA 1
ATOM 1874 C C . MET A 1 245 ? 2.650 3.313 -4.881 1.00 84.62 245 MET A C 1
ATOM 1876 O O . MET A 1 245 ? 3.657 3.916 -5.225 1.00 84.62 245 MET A O 1
ATOM 1880 N N . HIS A 1 246 ? 1.924 3.706 -3.828 1.00 85.88 246 HIS A N 1
ATOM 1881 C CA . 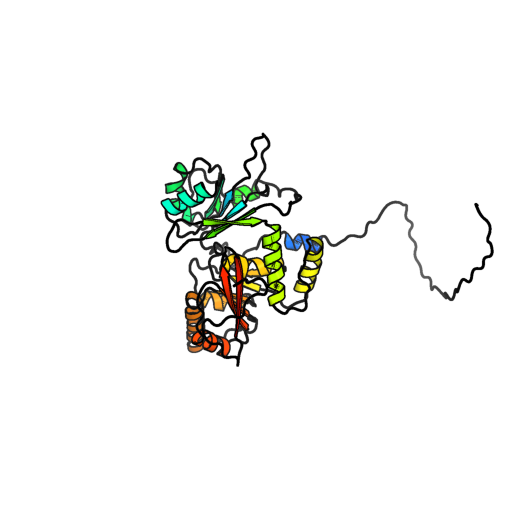HIS A 1 246 ? 2.242 4.860 -2.988 1.00 85.88 246 HIS A CA 1
ATOM 1882 C C . HIS A 1 246 ? 2.864 4.425 -1.655 1.00 85.88 246 HIS A C 1
ATOM 1884 O O . HIS A 1 246 ? 2.494 3.385 -1.105 1.00 85.88 246 HIS A O 1
ATOM 1890 N N . GLY A 1 247 ? 3.741 5.259 -1.082 1.00 85.19 247 GLY A N 1
ATOM 1891 C CA . GLY A 1 247 ? 4.405 4.992 0.200 1.00 85.19 247 GLY A CA 1
ATOM 1892 C C . GLY A 1 247 ? 3.429 4.675 1.341 1.00 85.19 247 GLY A C 1
ATOM 1893 O O . GLY A 1 247 ? 3.629 3.706 2.064 1.00 85.19 247 GLY A O 1
ATOM 1894 N N . THR A 1 248 ? 2.309 5.399 1.462 1.00 89.50 248 THR A N 1
ATOM 1895 C CA . THR A 1 248 ? 1.279 5.081 2.475 1.00 89.50 248 THR A CA 1
ATOM 1896 C C . THR A 1 248 ? 0.689 3.677 2.298 1.00 89.50 248 THR A C 1
ATOM 1898 O O . THR A 1 248 ? 0.546 2.940 3.268 1.00 89.50 248 THR A O 1
ATOM 1901 N N . GLY A 1 249 ? 0.367 3.269 1.067 1.00 90.06 249 GLY A N 1
ATOM 1902 C CA . GLY A 1 249 ? -0.170 1.930 0.812 1.00 90.06 249 GLY A CA 1
ATOM 1903 C C . GLY A 1 249 ? 0.880 0.849 1.071 1.00 90.06 249 GLY A C 1
ATOM 1904 O O . GLY A 1 249 ? 0.643 -0.081 1.839 1.00 90.06 249 GLY A O 1
ATOM 1905 N N . MET A 1 250 ? 2.069 0.998 0.481 1.00 88.88 250 MET A N 1
ATOM 1906 C CA . MET A 1 250 ? 3.127 -0.010 0.557 1.00 88.88 250 MET A CA 1
ATOM 1907 C C . MET A 1 250 ? 3.867 -0.012 1.890 1.00 88.88 250 MET A C 1
ATOM 1909 O O . MET A 1 250 ? 3.899 -1.029 2.568 1.00 88.88 250 MET A O 1
ATOM 1913 N N . TRP A 1 251 ? 4.491 1.098 2.272 1.00 88.69 251 TRP A N 1
ATOM 1914 C CA . TRP A 1 251 ? 5.409 1.154 3.412 1.00 88.69 251 TRP A CA 1
ATOM 1915 C C . TRP A 1 251 ? 4.670 1.163 4.738 1.00 88.69 251 TRP A C 1
ATOM 1917 O O . TRP A 1 251 ? 5.093 0.497 5.677 1.00 88.69 251 TRP A O 1
ATOM 1927 N N . VAL A 1 252 ? 3.561 1.903 4.814 1.00 88.62 252 VAL A N 1
ATOM 1928 C CA . VAL A 1 252 ? 2.784 2.011 6.051 1.00 88.62 252 VAL A CA 1
ATOM 1929 C C . VAL A 1 252 ? 1.781 0.873 6.158 1.00 88.62 252 VAL A C 1
ATOM 1931 O O . VAL A 1 252 ? 1.600 0.355 7.252 1.00 88.62 252 VAL A O 1
ATOM 1934 N N . GLY A 1 253 ? 1.129 0.459 5.071 1.00 89.62 253 GLY A N 1
ATOM 1935 C CA . GLY A 1 253 ? 0.061 -0.543 5.131 1.00 89.62 253 GLY A CA 1
ATOM 1936 C C . GLY A 1 253 ? 0.485 -1.977 4.807 1.00 89.62 253 GLY A C 1
ATOM 1937 O O . GLY A 1 253 ? 0.102 -2.898 5.532 1.00 89.62 253 GLY A O 1
ATOM 1938 N N . GLY A 1 254 ? 1.266 -2.170 3.742 1.00 90.62 254 GLY A N 1
ATOM 1939 C CA . GLY A 1 254 ? 1.612 -3.489 3.202 1.00 90.62 254 GLY A CA 1
ATOM 1940 C C . GLY A 1 254 ? 2.869 -4.128 3.795 1.00 90.62 254 GLY A C 1
ATOM 1941 O O . GLY A 1 254 ? 2.873 -5.321 4.069 1.00 90.62 254 GLY A O 1
ATOM 1942 N N . MET A 1 255 ? 3.932 -3.362 4.030 1.00 90.94 255 MET A N 1
ATOM 1943 C CA . MET A 1 255 ? 5.226 -3.879 4.491 1.00 90.94 255 MET A CA 1
ATOM 1944 C C . MET A 1 255 ? 5.247 -4.328 5.959 1.00 90.94 255 MET A C 1
ATOM 1946 O O . MET A 1 255 ? 5.840 -5.373 6.222 1.00 90.94 255 MET A O 1
ATOM 1950 N N . PRO A 1 256 ? 4.596 -3.651 6.926 1.00 90.25 256 PRO A N 1
ATOM 1951 C CA . PRO A 1 256 ? 4.636 -4.078 8.324 1.00 90.25 256 PRO A CA 1
ATOM 1952 C C . PRO A 1 256 ? 4.172 -5.524 8.569 1.00 90.25 256 PRO A C 1
ATOM 1954 O O . PRO A 1 256 ? 4.918 -6.271 9.208 1.00 90.25 256 PRO A O 1
ATOM 1957 N N . PRO A 1 257 ? 3.023 -6.006 8.043 1.00 90.88 257 PRO A N 1
ATOM 1958 C CA . PRO A 1 257 ? 2.690 -7.422 8.196 1.00 90.88 257 PRO A CA 1
ATOM 1959 C C . PRO A 1 257 ? 3.736 -8.328 7.527 1.00 90.88 257 PRO A C 1
ATOM 1961 O O . PRO A 1 257 ? 4.109 -9.348 8.095 1.00 90.88 257 PRO A O 1
ATOM 1964 N N . LEU A 1 258 ? 4.270 -7.956 6.360 1.00 90.56 258 LEU A N 1
ATOM 1965 C CA . LEU A 1 258 ? 5.238 -8.782 5.630 1.00 90.56 258 LEU A CA 1
ATOM 1966 C C . LEU A 1 258 ? 6.589 -8.903 6.354 1.00 90.56 258 LEU A C 1
ATOM 1968 O O . LEU A 1 258 ? 7.208 -9.964 6.319 1.00 90.56 258 LEU A O 1
ATOM 1972 N N . LEU A 1 259 ? 7.026 -7.847 7.043 1.00 89.88 259 LEU A N 1
ATOM 1973 C CA . LEU A 1 259 ? 8.270 -7.827 7.822 1.00 89.88 259 LEU A CA 1
ATOM 1974 C C . LEU A 1 259 ? 8.152 -8.540 9.176 1.00 89.88 259 LEU A C 1
ATOM 1976 O O . LEU A 1 259 ? 9.156 -8.975 9.731 1.00 89.88 259 LEU A O 1
ATOM 1980 N N . SER A 1 260 ? 6.937 -8.676 9.708 1.00 88.94 260 SER A N 1
ATOM 1981 C CA . SER A 1 260 ? 6.683 -9.266 11.032 1.00 88.94 260 SER A CA 1
ATOM 1982 C C . SER A 1 260 ? 6.103 -10.683 10.991 1.00 88.94 260 SER A C 1
ATOM 1984 O O . SER A 1 260 ? 5.880 -11.276 12.042 1.00 88.94 260 SER A O 1
ATOM 1986 N N . GLY A 1 261 ? 5.866 -11.249 9.800 1.00 88.81 261 GLY A N 1
ATOM 1987 C CA . GLY A 1 261 ? 5.207 -12.554 9.643 1.00 88.81 261 GLY A CA 1
ATOM 1988 C C . GLY A 1 261 ? 3.678 -12.511 9.781 1.00 88.81 261 GLY A C 1
ATOM 1989 O O . GLY A 1 261 ? 3.045 -13.554 9.937 1.00 88.81 261 GLY A O 1
ATOM 1990 N N . GLY A 1 262 ? 3.090 -11.314 9.726 1.00 91.50 262 GLY A N 1
ATOM 1991 C CA . GLY A 1 262 ? 1.653 -11.066 9.670 1.00 91.50 262 GLY A CA 1
ATOM 1992 C C . GLY A 1 262 ? 1.046 -11.276 8.278 1.00 91.50 262 GLY A C 1
ATOM 1993 O O . GLY A 1 262 ? 1.573 -11.994 7.429 1.00 91.50 262 GLY A O 1
ATOM 1994 N N . THR A 1 263 ? -0.111 -10.662 8.030 1.00 93.81 263 THR A N 1
ATOM 1995 C CA . THR A 1 263 ? -0.849 -10.777 6.760 1.00 93.81 263 THR A CA 1
ATOM 1996 C C . THR A 1 263 ? -1.269 -9.407 6.235 1.00 93.81 263 THR A C 1
ATOM 1998 O O . THR A 1 263 ? -1.849 -8.611 6.969 1.00 93.81 263 THR A O 1
ATOM 2001 N N . ALA A 1 264 ? -0.982 -9.135 4.960 1.00 93.12 264 ALA A N 1
ATOM 2002 C CA . ALA A 1 264 ? -1.562 -8.013 4.227 1.00 93.12 264 ALA A CA 1
ATOM 2003 C C . ALA A 1 264 ? -2.807 -8.501 3.471 1.00 93.12 264 ALA A C 1
ATOM 2005 O O . ALA A 1 264 ? -2.710 -9.427 2.664 1.00 93.12 264 ALA A O 1
ATOM 2006 N N . VAL A 1 265 ? -3.961 -7.894 3.739 1.00 95.19 265 VAL A N 1
ATOM 2007 C CA . VAL A 1 265 ? -5.242 -8.202 3.092 1.00 95.19 265 VAL A CA 1
ATOM 2008 C C . VAL A 1 265 ? -5.571 -7.082 2.116 1.00 95.19 265 VAL A C 1
ATOM 2010 O O . VAL A 1 265 ? -5.631 -5.920 2.503 1.00 95.19 265 VAL A O 1
ATOM 2013 N N . LEU A 1 266 ? -5.775 -7.423 0.847 1.00 93.56 266 LEU A N 1
ATOM 2014 C CA . LEU A 1 266 ? -6.111 -6.460 -0.200 1.00 93.56 266 LEU A CA 1
ATOM 2015 C C . LEU A 1 266 ? -7.607 -6.524 -0.500 1.00 93.56 266 LEU A C 1
ATOM 2017 O O . LEU A 1 266 ? -8.189 -7.607 -0.493 1.00 93.56 266 LEU A O 1
ATOM 2021 N N . LEU A 1 267 ? -8.201 -5.364 -0.768 1.00 91.50 267 LEU A N 1
ATOM 2022 C CA . LEU A 1 267 ? -9.567 -5.276 -1.275 1.00 91.50 267 LEU A CA 1
ATOM 2023 C C . LEU A 1 267 ? -9.614 -5.754 -2.737 1.00 91.50 267 LEU A C 1
ATOM 2025 O O . LEU A 1 267 ? -8.630 -5.653 -3.472 1.00 91.50 267 LEU A O 1
ATOM 2029 N N . GLU A 1 268 ? -10.755 -6.305 -3.129 1.00 84.62 268 GLU A N 1
ATOM 2030 C CA . GLU A 1 268 ? -11.072 -6.809 -4.463 1.00 84.62 268 GLU A CA 1
ATOM 2031 C C . GLU A 1 268 ? -11.554 -5.686 -5.407 1.00 84.62 268 GLU A C 1
ATOM 2033 O O . GLU A 1 268 ? -11.497 -5.813 -6.632 1.00 84.62 268 GLU A O 1
ATOM 2038 N N . GLY A 1 269 ? -12.049 -4.570 -4.871 1.00 82.69 269 GLY A N 1
ATOM 2039 C CA . GLY A 1 269 ? -12.436 -3.416 -5.674 1.00 82.69 269 GLY A CA 1
ATOM 2040 C C . GLY A 1 269 ? -11.245 -2.716 -6.348 1.00 82.69 269 GLY A C 1
ATOM 2041 O O . GLY A 1 269 ? -10.252 -2.371 -5.708 1.00 82.69 269 GLY A O 1
ATOM 2042 N N . ARG A 1 270 ? -11.382 -2.381 -7.643 1.00 81.00 270 ARG A N 1
ATOM 2043 C CA . ARG A 1 270 ? -10.437 -1.481 -8.352 1.00 81.00 270 ARG A CA 1
ATOM 2044 C C . ARG A 1 270 ? -10.473 -0.045 -7.811 1.00 81.00 270 ARG A C 1
ATOM 2046 O O . ARG A 1 270 ? -9.518 0.713 -7.972 1.00 81.00 270 ARG A O 1
ATOM 2053 N N . SER A 1 271 ? -11.583 0.328 -7.185 1.00 86.81 271 SER A N 1
ATOM 2054 C CA . SER A 1 271 ? -11.769 1.562 -6.429 1.00 86.81 271 SER A CA 1
ATOM 2055 C C . SER A 1 271 ? -12.092 1.222 -4.983 1.00 86.81 271 SER A C 1
ATOM 2057 O O . SER A 1 271 ? -12.670 0.175 -4.708 1.00 86.81 271 SER A O 1
ATOM 2059 N N . PHE A 1 272 ? -11.756 2.126 -4.069 1.00 94.00 272 PHE A N 1
ATOM 2060 C CA . PHE A 1 272 ? -12.065 1.943 -2.658 1.00 94.00 272 PHE A CA 1
ATOM 2061 C C . PHE A 1 272 ? -13.583 1.930 -2.416 1.00 94.00 272 PHE A C 1
ATOM 2063 O O . PHE A 1 272 ? -14.261 2.911 -2.722 1.00 94.00 272 PHE A O 1
ATOM 2070 N N . ASP A 1 273 ? -14.086 0.838 -1.840 1.00 96.94 273 ASP A N 1
ATOM 2071 C CA . ASP A 1 273 ? -15.440 0.711 -1.299 1.00 96.94 273 ASP A CA 1
ATOM 2072 C C . ASP A 1 273 ? -15.354 0.464 0.217 1.00 96.94 273 ASP A C 1
ATOM 2074 O O . ASP A 1 273 ? -14.797 -0.531 0.686 1.00 96.94 273 ASP A O 1
ATOM 2078 N N . ALA A 1 274 ? -15.918 1.382 1.000 1.00 98.06 274 ALA A N 1
ATOM 2079 C CA . ALA A 1 274 ? -15.937 1.278 2.453 1.00 98.06 274 ALA A CA 1
ATOM 2080 C C . ALA A 1 274 ? -16.836 0.134 2.961 1.00 98.06 274 ALA A C 1
ATOM 2082 O O . ALA A 1 274 ? -16.513 -0.491 3.970 1.00 98.06 274 ALA A O 1
ATOM 2083 N N . HIS A 1 275 ? -17.919 -0.203 2.253 1.00 97.75 275 HIS A N 1
ATOM 2084 C CA . HIS A 1 275 ? -18.761 -1.356 2.593 1.00 97.75 275 HIS A CA 1
ATOM 2085 C C . HIS A 1 275 ? -17.996 -2.665 2.388 1.00 97.75 275 HIS A C 1
ATOM 2087 O O . HIS A 1 275 ? -18.086 -3.593 3.193 1.00 97.75 275 HIS A O 1
ATOM 2093 N N . GLU A 1 276 ? -17.212 -2.751 1.314 1.00 97.88 276 GLU A N 1
ATOM 2094 C CA . GLU A 1 276 ? -16.291 -3.863 1.082 1.00 97.88 276 GLU A CA 1
ATOM 2095 C C . GLU A 1 276 ? -15.223 -3.968 2.175 1.00 97.88 276 GLU A C 1
ATOM 2097 O O . GLU A 1 276 ? -14.984 -5.069 2.685 1.00 97.88 276 GLU A O 1
ATOM 2102 N N . LEU A 1 277 ? -14.628 -2.837 2.570 1.00 98.31 277 LEU A N 1
ATOM 2103 C CA . LEU A 1 277 ? -13.663 -2.787 3.663 1.00 98.31 277 LEU A CA 1
ATOM 2104 C C . LEU A 1 277 ? -14.254 -3.384 4.938 1.00 98.31 277 LEU A C 1
ATOM 2106 O O . LEU A 1 277 ? -13.672 -4.317 5.481 1.00 98.31 277 LEU A O 1
ATOM 2110 N N . TRP A 1 278 ? -15.410 -2.907 5.401 1.00 98.19 278 TRP A N 1
ATOM 2111 C CA . TRP A 1 278 ? -15.972 -3.360 6.675 1.00 98.19 278 TRP A CA 1
ATOM 2112 C C . TRP A 1 278 ? -16.382 -4.835 6.667 1.00 98.19 278 TRP A C 1
ATOM 2114 O O . TRP A 1 278 ? -16.121 -5.556 7.630 1.00 98.19 278 TRP A O 1
ATOM 2124 N N . ARG A 1 279 ? -16.909 -5.333 5.540 1.00 97.44 279 ARG A N 1
ATOM 2125 C CA . ARG A 1 279 ? -17.138 -6.776 5.335 1.00 97.44 279 ARG A CA 1
ATOM 2126 C C . ARG A 1 279 ? -15.846 -7.588 5.386 1.00 97.44 279 ARG A C 1
ATOM 2128 O O . ARG A 1 279 ? -15.844 -8.724 5.851 1.00 97.44 279 ARG A O 1
ATOM 2135 N N . THR A 1 280 ? -14.759 -7.032 4.863 1.00 97.44 280 THR A N 1
ATOM 2136 C CA . THR A 1 280 ? -13.439 -7.672 4.867 1.00 97.44 280 THR A CA 1
ATOM 2137 C C . THR A 1 280 ? -12.806 -7.637 6.254 1.00 97.44 280 THR A C 1
ATOM 2139 O O . THR A 1 280 ? -12.198 -8.624 6.655 1.00 97.44 280 THR A O 1
ATOM 2142 N N . VAL A 1 281 ? -13.005 -6.556 7.010 1.00 97.75 281 VAL A N 1
ATOM 2143 C CA . VAL A 1 281 ? -12.547 -6.424 8.398 1.00 97.75 281 VAL A CA 1
ATOM 2144 C C . VAL A 1 281 ? -13.123 -7.530 9.271 1.00 97.75 281 VAL A C 1
ATOM 2146 O O . VAL A 1 281 ? -12.352 -8.248 9.903 1.00 97.75 281 VAL A O 1
ATOM 2149 N N . GLU A 1 282 ? -14.443 -7.715 9.243 1.00 97.12 282 GLU A N 1
ATOM 2150 C CA . GLU A 1 282 ? -15.124 -8.780 9.986 1.00 97.12 282 GLU A CA 1
ATOM 2151 C C . GLU A 1 282 ? -14.649 -10.173 9.536 1.00 97.12 282 GLU A C 1
ATOM 2153 O O . GLU A 1 282 ? -14.257 -11.006 10.355 1.00 97.12 282 GLU A O 1
ATOM 2158 N N . ARG A 1 283 ? -14.627 -10.418 8.216 1.00 97.00 283 ARG A N 1
ATOM 2159 C CA . ARG A 1 283 ? -14.275 -11.727 7.641 1.00 97.00 283 ARG A CA 1
ATOM 2160 C C . ARG A 1 283 ? -12.845 -12.155 7.966 1.00 97.00 283 ARG A C 1
ATOM 2162 O O . ARG A 1 283 ? -12.619 -13.307 8.323 1.00 97.00 283 ARG A O 1
ATOM 2169 N N . GLU A 1 284 ? -11.886 -11.248 7.813 1.00 96.56 284 GLU A N 1
ATOM 2170 C CA . GLU A 1 284 ? -10.455 -11.547 7.950 1.00 96.56 284 GLU A CA 1
ATOM 2171 C C . GLU A 1 284 ? -9.911 -11.216 9.347 1.00 96.56 284 GLU A C 1
ATOM 2173 O O . GLU A 1 284 ? -8.723 -11.415 9.609 1.00 96.56 284 GLU A O 1
ATOM 2178 N N . ARG A 1 285 ? -10.773 -10.724 10.251 1.00 96.38 285 ARG A N 1
ATOM 2179 C CA . ARG A 1 285 ? -10.414 -10.243 11.594 1.00 96.38 285 ARG A CA 1
ATOM 2180 C C . ARG A 1 285 ? -9.254 -9.251 11.551 1.00 96.38 285 ARG A C 1
ATOM 2182 O O . ARG A 1 285 ? -8.244 -9.417 12.237 1.00 96.38 285 ARG A O 1
ATOM 2189 N N . VAL A 1 286 ? -9.389 -8.243 10.692 1.00 97.12 286 VAL A N 1
ATOM 2190 C CA . VAL A 1 286 ? -8.362 -7.218 10.464 1.00 97.12 286 VAL A CA 1
ATOM 2191 C C . VAL A 1 286 ? -8.063 -6.499 11.771 1.00 97.12 286 VAL A C 1
ATOM 2193 O O . VAL A 1 286 ? -8.985 -6.078 12.469 1.00 97.12 286 VAL A O 1
ATOM 2196 N N . THR A 1 287 ? -6.778 -6.343 12.083 1.00 95.19 287 THR A N 1
ATOM 2197 C CA . THR A 1 287 ? -6.334 -5.613 13.274 1.00 95.19 287 THR A CA 1
ATOM 2198 C C . THR A 1 287 ? -5.936 -4.186 12.955 1.00 95.19 287 THR A C 1
ATOM 2200 O O . THR A 1 287 ? -6.143 -3.290 13.767 1.00 95.19 287 THR A O 1
ATOM 2203 N N . ARG A 1 288 ? -5.435 -3.949 11.739 1.00 94.44 288 ARG A N 1
ATOM 2204 C CA . ARG A 1 288 ? -4.919 -2.649 11.330 1.00 94.44 288 ARG A CA 1
ATOM 2205 C C . ARG A 1 288 ? -5.466 -2.188 9.987 1.00 94.44 288 ARG A C 1
ATOM 2207 O O . ARG A 1 288 ? -5.388 -2.908 8.996 1.00 94.44 288 ARG A O 1
ATOM 2214 N N . ILE A 1 289 ? -5.940 -0.949 9.921 1.00 97.75 289 ILE A N 1
ATOM 2215 C CA . ILE A 1 289 ? -6.401 -0.317 8.676 1.00 97.75 289 ILE A CA 1
ATOM 2216 C C . ILE A 1 289 ? -5.480 0.858 8.359 1.00 97.75 289 ILE A C 1
ATOM 2218 O O . ILE A 1 289 ? -5.194 1.676 9.226 1.00 97.75 289 ILE A O 1
ATOM 2222 N N . THR A 1 290 ? -4.987 0.951 7.126 1.00 96.19 290 THR A N 1
ATOM 2223 C CA . THR A 1 290 ? -4.189 2.104 6.674 1.00 96.19 290 THR A CA 1
ATOM 2224 C C . THR A 1 290 ? -4.993 2.936 5.688 1.00 96.19 290 THR A C 1
ATOM 2226 O O . THR A 1 290 ? -5.626 2.362 4.808 1.00 96.19 290 THR A O 1
ATOM 2229 N N . ILE A 1 291 ? -4.962 4.264 5.818 1.00 97.38 291 ILE A N 1
ATOM 2230 C CA . ILE A 1 291 ? -5.763 5.219 5.036 1.00 97.38 291 ILE A CA 1
ATOM 2231 C C . ILE A 1 291 ? -4.978 6.499 4.685 1.00 97.38 291 ILE A C 1
ATOM 2233 O O . ILE A 1 291 ? -3.867 6.709 5.169 1.00 97.38 291 ILE A O 1
ATOM 2237 N N . VAL A 1 292 ? -5.561 7.368 3.847 1.00 94.44 292 VAL A N 1
ATOM 2238 C CA . VAL A 1 292 ? -5.045 8.724 3.555 1.00 94.44 292 VAL A CA 1
ATOM 2239 C C . VAL A 1 292 ? -6.116 9.761 3.893 1.00 94.44 292 VAL A C 1
ATOM 2241 O O . VAL A 1 292 ? -6.935 10.123 3.047 1.00 94.44 292 VAL A O 1
ATOM 2244 N N . GLY A 1 293 ? -6.114 10.221 5.144 1.00 94.50 293 GLY A N 1
ATOM 2245 C CA . GLY A 1 293 ? -6.967 11.298 5.637 1.00 94.50 293 GLY A CA 1
ATOM 2246 C C . GLY A 1 293 ? -8.465 11.100 5.396 1.00 94.50 293 GLY A C 1
ATOM 2247 O O . GLY A 1 293 ? -8.975 9.987 5.220 1.00 94.50 293 GLY A O 1
ATOM 2248 N N . ASP A 1 294 ? -9.173 12.224 5.350 1.00 95.88 294 ASP A N 1
ATOM 2249 C CA . ASP A 1 294 ? -10.632 12.273 5.210 1.00 95.88 294 ASP A CA 1
ATOM 2250 C C . ASP A 1 294 ? -11.161 11.637 3.921 1.00 95.88 294 ASP A C 1
ATOM 2252 O O . ASP A 1 294 ? -12.296 11.161 3.903 1.00 95.88 294 ASP A O 1
ATOM 2256 N N . ALA A 1 295 ? -10.351 11.586 2.857 1.00 95.44 295 ALA A N 1
ATOM 2257 C CA . ALA A 1 295 ? -10.745 10.989 1.579 1.00 95.44 295 ALA A CA 1
ATOM 2258 C C . ALA A 1 295 ? -11.140 9.508 1.720 1.00 95.44 295 ALA A C 1
ATOM 2260 O O . ALA A 1 295 ? -11.996 9.027 0.981 1.00 95.44 295 ALA A O 1
ATOM 2261 N N . PHE A 1 296 ? -10.553 8.805 2.691 1.00 97.56 296 PHE A N 1
ATOM 2262 C CA . PHE A 1 296 ? -10.915 7.434 3.053 1.00 97.56 296 PHE A CA 1
ATOM 2263 C C . PHE A 1 296 ? -11.771 7.393 4.320 1.00 97.56 296 PHE A C 1
ATOM 2265 O O . PHE A 1 296 ? -12.765 6.669 4.366 1.00 97.56 296 PHE A O 1
ATOM 2272 N N . ALA A 1 297 ? -11.416 8.189 5.335 1.00 97.62 297 ALA A N 1
ATOM 2273 C CA . ALA A 1 297 ? -12.065 8.130 6.641 1.00 97.62 297 ALA A CA 1
ATOM 2274 C C . ALA A 1 297 ? -13.549 8.537 6.592 1.00 97.62 297 ALA A C 1
ATOM 2276 O O . ALA A 1 297 ? -14.371 7.957 7.300 1.00 97.62 297 ALA A O 1
ATOM 2277 N N . ARG A 1 298 ? -13.919 9.494 5.729 1.00 98.06 298 ARG A N 1
ATOM 2278 C CA . ARG A 1 298 ? -15.311 9.945 5.587 1.00 98.06 298 ARG A CA 1
ATOM 2279 C C . ARG A 1 298 ? -16.210 8.861 4.975 1.00 98.06 298 ARG A C 1
ATOM 2281 O O . ARG A 1 298 ? -17.221 8.549 5.600 1.00 98.06 298 ARG A O 1
ATOM 2288 N N . PRO A 1 299 ? -15.870 8.240 3.822 1.00 98.31 299 PRO A N 1
ATOM 2289 C CA . PRO A 1 299 ? -16.611 7.077 3.329 1.00 98.31 299 PRO A CA 1
ATOM 2290 C C . PRO A 1 299 ? -16.677 5.925 4.334 1.00 98.31 299 PRO A C 1
ATOM 2292 O O . PRO A 1 299 ? -17.712 5.279 4.445 1.00 98.31 299 PRO A O 1
ATOM 2295 N N . MET A 1 300 ? -15.594 5.682 5.079 1.00 98.38 300 MET A N 1
ATOM 2296 C CA . MET A 1 300 ? -15.547 4.651 6.118 1.00 98.38 300 MET A CA 1
ATOM 2297 C C . MET A 1 300 ? -16.584 4.873 7.215 1.00 98.38 300 MET A C 1
ATOM 2299 O O . MET A 1 300 ? -17.369 3.967 7.488 1.00 98.38 300 MET A O 1
ATOM 2303 N N . LEU A 1 301 ? -16.599 6.064 7.821 1.00 98.31 301 LEU A N 1
ATOM 2304 C CA . LEU A 1 301 ? -17.556 6.410 8.870 1.00 98.31 301 LEU A CA 1
ATOM 2305 C C . LEU A 1 301 ? -18.995 6.339 8.351 1.00 98.31 301 LEU A C 1
ATOM 2307 O O . LEU A 1 301 ? -19.840 5.697 8.966 1.00 98.31 301 LEU A O 1
ATOM 2311 N N . ARG A 1 302 ? -19.238 6.916 7.170 1.00 98.31 302 ARG A N 1
ATOM 2312 C CA . ARG A 1 302 ? -20.553 6.894 6.530 1.00 98.31 302 ARG A CA 1
ATOM 2313 C C . ARG A 1 302 ? -21.053 5.468 6.280 1.00 98.31 302 ARG A C 1
ATOM 2315 O O . ARG A 1 302 ? -22.210 5.180 6.551 1.00 98.31 302 ARG A O 1
ATOM 2322 N N . ALA A 1 303 ? -20.198 4.572 5.787 1.00 98.12 303 ALA A N 1
ATOM 2323 C CA . ALA A 1 303 ? -20.589 3.186 5.546 1.00 98.12 303 ALA A CA 1
ATOM 2324 C C . ALA A 1 303 ? -20.935 2.446 6.848 1.00 98.12 303 ALA A C 1
ATOM 2326 O O . ALA A 1 303 ? -21.880 1.665 6.851 1.00 98.12 303 ALA A O 1
ATOM 2327 N N . LEU A 1 304 ? -20.229 2.708 7.960 1.00 96.56 304 LEU A N 1
ATOM 2328 C CA . LEU A 1 304 ? -20.622 2.157 9.266 1.00 96.56 304 LEU A CA 1
ATOM 2329 C C . LEU A 1 304 ? -22.002 2.659 9.687 1.00 96.56 304 LEU A C 1
ATOM 2331 O O . LEU A 1 304 ? -22.840 1.856 10.077 1.00 96.56 304 LEU A O 1
ATOM 2335 N N . GLU A 1 305 ? -22.244 3.964 9.573 1.00 96.06 305 GLU A N 1
ATOM 2336 C CA . GLU A 1 305 ? -23.529 4.581 9.916 1.00 96.06 305 GLU A CA 1
ATOM 2337 C C . GLU A 1 305 ? -24.684 4.013 9.087 1.00 96.06 305 GLU A C 1
ATOM 2339 O O . GLU A 1 305 ? -25.733 3.689 9.637 1.00 96.06 305 GLU A O 1
ATOM 2344 N N . GLU A 1 306 ? -24.484 3.842 7.779 1.00 97.69 306 GLU A N 1
ATOM 2345 C CA . GLU A 1 306 ? -25.458 3.212 6.881 1.00 97.69 306 GLU A CA 1
ATOM 2346 C C . GLU A 1 306 ? -25.733 1.754 7.297 1.00 97.69 306 GLU A C 1
ATOM 2348 O O . GLU A 1 306 ? -26.886 1.348 7.423 1.00 97.69 306 GLU A O 1
ATOM 2353 N N . MET A 1 307 ? -24.690 0.969 7.590 1.00 95.44 307 MET A N 1
ATOM 2354 C CA . MET A 1 307 ? -24.843 -0.428 8.015 1.00 95.44 307 MET A CA 1
ATOM 2355 C C . MET A 1 307 ? -25.549 -0.553 9.376 1.00 95.44 307 MET A C 1
ATOM 2357 O O . MET A 1 307 ? -26.376 -1.447 9.554 1.00 95.44 307 MET A O 1
ATOM 2361 N N . GLU A 1 308 ? -25.269 0.347 10.319 1.00 94.06 308 GLU A N 1
ATOM 2362 C CA . GLU A 1 308 ? -25.959 0.427 11.613 1.00 94.06 308 GLU A CA 1
ATOM 2363 C C . GLU A 1 308 ? -27.448 0.755 11.442 1.00 94.06 308 GLU A C 1
ATOM 2365 O O . GLU A 1 308 ? -28.294 0.127 12.082 1.00 94.06 308 GLU A O 1
ATOM 2370 N N . GLN A 1 309 ? -27.775 1.709 10.562 1.00 94.62 309 GLN A N 1
ATOM 2371 C CA . GLN A 1 309 ? -29.156 2.090 10.238 1.00 94.62 309 GLN A CA 1
ATOM 2372 C C . GLN A 1 309 ? -29.939 0.932 9.610 1.00 94.62 309 GLN A C 1
ATOM 2374 O O . GLN A 1 309 ? -31.105 0.729 9.948 1.00 94.62 309 GLN A O 1
ATOM 2379 N N . ASP A 1 310 ? -29.279 0.125 8.779 1.00 95.25 310 ASP A N 1
ATOM 2380 C CA . ASP A 1 310 ? -29.840 -1.093 8.186 1.00 95.25 310 ASP A CA 1
ATOM 2381 C C . ASP A 1 310 ? -29.937 -2.269 9.186 1.00 95.25 310 ASP A C 1
ATOM 2383 O O . ASP A 1 310 ? -30.332 -3.380 8.825 1.00 95.25 310 ASP A O 1
ATOM 2387 N N . GLY A 1 311 ? -29.579 -2.052 10.458 1.00 92.12 311 GLY A N 1
ATOM 2388 C CA . GLY A 1 311 ? -29.642 -3.052 11.525 1.00 92.12 311 GLY A CA 1
ATOM 2389 C C . GLY A 1 311 ? -28.519 -4.090 11.476 1.00 92.12 311 GLY A C 1
ATOM 2390 O O . GLY A 1 311 ? -28.591 -5.118 12.154 1.00 92.12 311 GLY A O 1
ATOM 2391 N N . ARG A 1 312 ? -27.473 -3.851 10.680 1.00 92.44 312 ARG A N 1
ATOM 2392 C CA . ARG A 1 312 ? -26.348 -4.767 10.534 1.00 92.44 312 ARG A CA 1
ATOM 2393 C C . ARG A 1 312 ? -25.301 -4.505 11.614 1.00 92.44 312 ARG A C 1
ATOM 2395 O O . ARG A 1 312 ? -24.637 -3.477 11.623 1.00 92.44 312 ARG A O 1
ATOM 2402 N N . GLN A 1 313 ? -25.109 -5.487 12.488 1.00 88.25 313 GLN A N 1
ATOM 2403 C CA . GLN A 1 313 ? -24.063 -5.465 13.510 1.00 88.25 313 GLN A CA 1
ATOM 2404 C C . GLN A 1 313 ? -22.851 -6.254 13.017 1.00 88.25 313 GLN A C 1
ATOM 2406 O O . GLN A 1 313 ? -22.954 -7.459 12.803 1.00 88.25 313 GLN A O 1
ATOM 2411 N N . LEU A 1 314 ? -21.729 -5.566 12.806 1.00 92.19 314 LEU A N 1
ATOM 2412 C CA . LEU A 1 314 ? -20.459 -6.186 12.428 1.00 92.19 314 LEU A CA 1
ATOM 2413 C C . LEU A 1 314 ? -19.607 -6.482 13.667 1.00 92.19 314 LEU A C 1
ATOM 2415 O O . LEU A 1 314 ? -19.509 -5.637 14.559 1.00 92.19 314 LEU A O 1
ATOM 2419 N N . ASP A 1 315 ? -18.917 -7.624 13.688 1.00 94.94 315 ASP A N 1
ATOM 2420 C CA . ASP A 1 315 ? -17.823 -7.843 14.647 1.00 94.94 315 ASP A CA 1
ATOM 2421 C C . ASP A 1 315 ? -16.563 -7.090 14.190 1.00 94.94 315 ASP A C 1
ATOM 2423 O O . ASP A 1 315 ? -15.796 -7.566 13.351 1.00 94.94 315 ASP A O 1
ATOM 2427 N N . LEU A 1 316 ? -16.347 -5.902 14.760 1.00 96.00 316 LEU A N 1
ATOM 2428 C CA . LEU A 1 316 ? -15.170 -5.060 14.512 1.00 96.00 316 LEU A CA 1
ATOM 2429 C C . LEU A 1 316 ? -14.171 -5.079 15.680 1.00 96.00 316 LEU A C 1
ATOM 2431 O O . LEU A 1 316 ? -13.236 -4.282 15.704 1.00 96.00 316 LEU A O 1
ATOM 2435 N N . THR A 1 317 ? -14.341 -5.998 16.640 1.00 95.44 317 THR A N 1
ATOM 2436 C CA . THR A 1 317 ? -13.526 -6.066 17.869 1.00 95.44 317 THR A CA 1
ATOM 2437 C C . THR A 1 317 ? -12.059 -6.410 17.622 1.00 95.44 317 THR A C 1
ATOM 2439 O O . THR A 1 317 ? -11.231 -6.254 18.515 1.00 95.44 317 THR A O 1
ATOM 2442 N N . SER A 1 318 ? -11.718 -6.893 16.424 1.00 95.56 318 SER A N 1
ATOM 2443 C CA . SER A 1 318 ? -10.332 -7.164 16.051 1.00 95.56 318 SER A CA 1
ATOM 2444 C C . SER A 1 318 ? -9.533 -5.902 15.744 1.00 95.56 318 SER A C 1
ATOM 2446 O O . SER A 1 318 ? -8.314 -5.956 15.859 1.00 95.56 318 SER A O 1
ATOM 2448 N N . VAL A 1 319 ? -10.180 -4.803 15.331 1.00 96.38 319 VAL A N 1
ATOM 2449 C CA . VAL A 1 319 ? -9.484 -3.586 14.895 1.00 96.38 319 VAL A CA 1
ATOM 2450 C C . VAL A 1 319 ? -8.898 -2.875 16.108 1.00 96.38 319 VAL A C 1
ATOM 2452 O O . VAL A 1 319 ? -9.633 -2.295 16.900 1.00 96.38 319 VAL A O 1
ATOM 2455 N N . ASP A 1 320 ? -7.572 -2.880 16.215 1.00 92.94 320 ASP A N 1
ATOM 2456 C CA . ASP A 1 320 ? -6.837 -2.205 17.286 1.00 92.94 320 ASP A CA 1
ATOM 2457 C C . ASP A 1 320 ? -6.239 -0.866 16.836 1.00 92.94 320 ASP A C 1
ATOM 2459 O O . ASP A 1 320 ? -6.006 0.013 17.665 1.00 92.94 320 ASP A O 1
ATOM 2463 N N . THR A 1 321 ? -6.017 -0.678 15.529 1.00 93.38 321 THR A N 1
ATOM 2464 C CA . THR A 1 321 ? -5.313 0.497 15.007 1.00 93.38 321 THR A CA 1
ATOM 2465 C C . THR A 1 321 ? -5.844 0.933 13.642 1.00 93.38 321 THR A C 1
ATOM 2467 O O . THR A 1 321 ? -5.956 0.137 12.708 1.00 93.38 321 THR A O 1
ATOM 2470 N N . ILE A 1 322 ? -6.055 2.237 13.462 1.00 96.06 322 ILE A N 1
ATOM 2471 C CA . ILE A 1 322 ? -6.219 2.857 12.142 1.00 96.06 322 ILE A CA 1
ATOM 2472 C C . ILE A 1 322 ? -5.124 3.903 11.964 1.00 96.06 322 ILE A C 1
ATOM 2474 O O . ILE A 1 322 ? -4.997 4.815 12.774 1.00 96.06 322 ILE A O 1
ATOM 2478 N N . VAL A 1 323 ? -4.335 3.784 10.900 1.00 93.94 323 VAL A N 1
ATOM 2479 C CA . VAL A 1 323 ? -3.234 4.703 10.600 1.00 93.94 323 VAL A CA 1
ATOM 2480 C C . VAL A 1 323 ? -3.558 5.512 9.352 1.00 93.94 323 VAL A C 1
ATOM 2482 O O . VAL A 1 323 ? -3.718 4.952 8.270 1.00 93.94 323 VAL A O 1
ATOM 2485 N N . SER A 1 324 ? -3.613 6.831 9.488 1.00 94.00 324 SER A N 1
ATOM 2486 C CA . SER A 1 324 ? -3.673 7.775 8.376 1.00 94.00 324 SER A CA 1
ATOM 2487 C C . SER A 1 324 ? -2.296 8.352 8.096 1.00 94.00 324 SER A C 1
ATOM 2489 O O . SER A 1 324 ? -1.560 8.673 9.026 1.00 94.00 324 SER A O 1
ATOM 2491 N N . SER A 1 325 ? -1.950 8.524 6.821 1.00 89.69 325 SER A N 1
ATOM 2492 C CA . SER A 1 325 ? -0.772 9.303 6.442 1.00 89.69 325 SER A CA 1
ATOM 2493 C C . SER A 1 325 ? -0.923 9.976 5.084 1.00 89.69 325 SER A C 1
ATOM 2495 O O . SER A 1 325 ? -1.533 9.418 4.174 1.00 89.69 325 SER A O 1
ATOM 2497 N N . GLY A 1 326 ? -0.325 11.159 4.930 1.00 81.75 326 GLY A N 1
ATOM 2498 C CA . GLY A 1 326 ? -0.247 11.888 3.657 1.00 81.75 326 GLY A CA 1
ATOM 2499 C C . GLY A 1 326 ? -1.380 12.886 3.396 1.00 81.75 326 GLY A C 1
ATOM 2500 O O . GLY A 1 326 ? -1.357 13.562 2.373 1.00 81.75 326 GLY A O 1
ATOM 2501 N N . ALA A 1 327 ? -2.353 13.011 4.301 1.00 86.44 327 ALA A N 1
ATOM 2502 C CA . ALA A 1 327 ? -3.408 14.021 4.227 1.00 86.44 327 ALA A CA 1
ATOM 2503 C C . ALA A 1 327 ? -3.985 14.320 5.615 1.00 86.44 327 ALA A C 1
ATOM 2505 O O . ALA A 1 327 ? -3.843 13.518 6.537 1.00 86.44 327 ALA A O 1
ATOM 2506 N N . MET A 1 328 ? -4.669 15.461 5.739 1.00 87.56 328 MET A N 1
ATOM 2507 C CA . MET A 1 328 ? -5.368 15.832 6.969 1.00 87.56 328 MET A CA 1
ATOM 2508 C C . MET A 1 328 ? -6.439 14.802 7.332 1.00 87.56 328 MET A C 1
ATOM 2510 O O . MET A 1 328 ? -7.201 14.350 6.472 1.00 87.56 328 MET A O 1
ATOM 2514 N N . TRP A 1 329 ? -6.517 14.500 8.626 1.00 91.06 329 TRP A N 1
ATOM 2515 C CA . TRP A 1 329 ? -7.566 13.680 9.210 1.00 91.06 329 TRP A CA 1
ATOM 2516 C C . TRP A 1 329 ? -8.298 14.467 10.300 1.00 91.06 329 TRP A C 1
ATOM 2518 O O . TRP A 1 329 ? -7.739 14.753 11.367 1.00 91.06 329 TRP A O 1
ATOM 2528 N N . SER A 1 330 ? -9.535 14.854 9.997 1.00 92.94 330 SER A N 1
ATOM 2529 C CA . SER A 1 330 ? -10.342 15.746 10.826 1.00 92.94 330 SER A CA 1
ATOM 2530 C C . SER A 1 330 ? -10.749 15.108 12.155 1.00 92.94 330 SER A C 1
ATOM 2532 O O . SER A 1 330 ? -11.049 13.914 12.239 1.00 92.94 330 SER A O 1
ATOM 2534 N N . ALA A 1 331 ? -10.765 15.931 13.207 1.00 91.06 331 ALA A N 1
ATOM 2535 C CA . ALA A 1 331 ? -11.169 15.519 14.551 1.00 91.06 331 ALA A CA 1
ATOM 2536 C C . ALA A 1 331 ? -12.599 14.950 14.583 1.00 91.06 331 ALA A C 1
ATOM 2538 O O . ALA A 1 331 ? -12.815 13.899 15.171 1.00 91.06 331 ALA A O 1
ATOM 2539 N N . GLU A 1 332 ? -13.538 15.569 13.862 1.00 94.25 332 GLU A N 1
ATOM 2540 C CA . GLU A 1 332 ? -14.934 15.112 13.762 1.00 94.25 332 GLU A CA 1
ATOM 2541 C C . GLU A 1 332 ? -15.039 13.647 13.305 1.00 94.25 332 GLU A C 1
ATOM 2543 O O . GLU A 1 332 ? -15.768 12.850 13.894 1.00 94.25 332 GLU A O 1
ATOM 2548 N N . ILE A 1 333 ? -14.267 13.256 12.285 1.00 95.25 333 ILE A N 1
ATOM 2549 C CA . ILE A 1 333 ? -14.289 11.877 11.786 1.00 95.25 333 ILE A CA 1
ATOM 2550 C C . ILE A 1 333 ? -13.595 10.926 12.767 1.00 95.25 333 ILE A C 1
ATOM 2552 O O . ILE A 1 333 ? -14.041 9.790 12.937 1.00 95.25 333 ILE A O 1
ATOM 2556 N N . LYS A 1 334 ? -12.518 11.368 13.431 1.00 94.31 334 LYS A N 1
ATOM 2557 C CA . LYS A 1 334 ? -11.857 10.589 14.492 1.00 94.31 334 LYS A CA 1
ATOM 2558 C C . LYS A 1 334 ? -12.821 10.317 15.653 1.00 94.31 334 LYS A C 1
ATOM 2560 O O . LYS A 1 334 ? -12.914 9.178 16.110 1.00 94.31 334 LYS A O 1
ATOM 2565 N N . ASP A 1 335 ? -13.583 11.321 16.075 1.00 94.25 335 ASP A N 1
ATOM 2566 C CA . ASP A 1 335 ? -14.600 11.196 17.121 1.00 94.25 335 ASP A CA 1
ATOM 2567 C C . ASP A 1 335 ? -15.711 10.219 16.686 1.00 94.25 335 ASP A C 1
ATOM 2569 O O . ASP A 1 335 ? -16.059 9.294 17.423 1.00 94.25 335 ASP A O 1
ATOM 2573 N N . GLY A 1 336 ? -16.202 10.335 15.446 1.00 95.56 336 GLY A N 1
ATOM 2574 C CA . GLY A 1 336 ? -17.211 9.423 14.894 1.00 95.56 336 GLY A CA 1
ATOM 2575 C C . GLY A 1 336 ? -16.755 7.960 14.800 1.00 95.56 336 GLY A C 1
ATOM 2576 O O . GLY A 1 336 ? -17.553 7.049 15.043 1.00 95.56 336 GLY A O 1
ATOM 2577 N N . LEU A 1 337 ? -15.476 7.720 14.484 1.00 96.06 337 LEU A N 1
ATOM 2578 C CA . LEU A 1 337 ? -14.886 6.377 14.439 1.00 96.06 337 LEU A CA 1
ATOM 2579 C C . LEU A 1 337 ? -14.624 5.815 15.844 1.00 96.06 337 LEU A C 1
ATOM 2581 O O . LEU A 1 337 ? -14.970 4.666 16.104 1.00 96.06 337 LEU A O 1
ATOM 2585 N N . THR A 1 338 ? -14.071 6.602 16.773 1.00 94.88 338 THR A N 1
ATOM 2586 C CA . THR A 1 338 ? -13.804 6.154 18.163 1.00 94.88 338 THR A CA 1
ATOM 2587 C C . THR A 1 338 ? -15.071 5.947 18.995 1.00 94.88 338 THR A C 1
ATOM 2589 O O . THR A 1 338 ? -15.059 5.208 19.982 1.00 94.88 338 THR A O 1
ATOM 2592 N N . ALA A 1 339 ? -16.198 6.542 18.596 1.00 93.75 339 ALA A N 1
ATOM 2593 C CA . ALA A 1 339 ? -17.499 6.211 19.169 1.00 93.75 339 ALA A CA 1
ATOM 2594 C C . ALA A 1 339 ? -17.902 4.745 18.900 1.00 93.75 339 ALA A C 1
ATOM 2596 O O . ALA A 1 339 ? -18.601 4.147 19.720 1.00 93.75 339 ALA A O 1
ATOM 2597 N N . ARG A 1 340 ? -17.430 4.165 17.787 1.00 93.56 340 ARG A N 1
ATOM 2598 C CA . ARG A 1 340 ? -17.815 2.835 17.275 1.00 93.56 340 ARG A CA 1
ATOM 2599 C C . ARG A 1 340 ? -16.730 1.774 17.417 1.00 93.56 340 ARG A C 1
ATOM 2601 O O . ARG A 1 340 ? -17.039 0.589 17.466 1.00 93.56 340 ARG A O 1
ATOM 2608 N N . LEU A 1 341 ? -15.472 2.195 17.479 1.00 94.62 341 LEU A N 1
ATOM 2609 C CA . LEU A 1 341 ? -14.302 1.325 17.505 1.00 94.62 341 LEU A CA 1
ATOM 2610 C C . LEU A 1 341 ? -13.479 1.581 18.764 1.00 94.62 341 LEU A C 1
ATOM 2612 O O . LEU A 1 341 ? -13.251 2.731 19.139 1.00 94.62 341 LEU A O 1
ATOM 2616 N N . ASP A 1 342 ? -12.966 0.511 19.365 1.00 92.69 342 ASP A N 1
ATOM 2617 C CA . ASP A 1 342 ? -11.955 0.591 20.424 1.00 92.69 342 ASP A CA 1
ATOM 2618 C C . ASP A 1 342 ? -10.544 0.524 19.820 1.00 92.69 342 ASP A C 1
ATOM 2620 O O . ASP A 1 342 ? -9.742 -0.352 20.128 1.00 92.69 342 ASP A O 1
ATOM 2624 N N . ALA A 1 343 ? -10.282 1.425 18.870 1.00 92.81 343 ALA A N 1
ATOM 2625 C CA . ALA A 1 343 ? -9.053 1.455 18.088 1.00 92.81 343 ALA A CA 1
ATOM 2626 C C . ALA A 1 343 ? -8.246 2.730 18.355 1.00 92.81 343 ALA A C 1
ATOM 2628 O O . ALA A 1 343 ? -8.796 3.821 18.534 1.00 92.81 343 ALA A O 1
ATOM 2629 N N . LEU A 1 344 ? -6.922 2.601 18.298 1.00 92.31 344 LEU A N 1
ATOM 2630 C CA . LEU A 1 344 ? -5.992 3.720 18.272 1.00 92.31 344 LEU A CA 1
ATOM 2631 C C . LEU A 1 344 ? -5.962 4.340 16.868 1.00 92.31 344 LEU A C 1
ATOM 2633 O O . LEU A 1 344 ? -5.603 3.686 15.888 1.00 92.31 344 LEU A O 1
ATOM 2637 N N . LEU A 1 345 ? -6.312 5.617 16.760 1.00 94.12 345 LEU A N 1
ATOM 2638 C CA . LEU A 1 345 ? -6.279 6.382 15.518 1.00 94.12 345 LEU A CA 1
ATOM 2639 C C . LEU A 1 345 ? -4.973 7.174 15.435 1.00 94.12 345 LEU A C 1
ATOM 2641 O O . LEU A 1 345 ? -4.785 8.158 16.148 1.00 94.12 345 LEU A O 1
ATOM 2645 N N . ILE A 1 346 ? -4.064 6.754 14.562 1.00 89.56 346 ILE A N 1
ATOM 2646 C CA . ILE A 1 346 ? -2.743 7.362 14.389 1.00 89.56 346 ILE A CA 1
ATOM 2647 C C . ILE A 1 346 ? -2.744 8.240 13.141 1.00 89.56 346 ILE A C 1
ATOM 2649 O O . ILE A 1 346 ? -2.989 7.764 12.037 1.00 89.56 346 ILE A O 1
ATOM 2653 N N . ASP A 1 347 ? -2.415 9.512 13.304 1.00 87.50 347 ASP A N 1
ATOM 2654 C CA . ASP A 1 347 ? -2.168 10.460 12.225 1.00 87.50 347 ASP A CA 1
ATOM 2655 C C . ASP A 1 347 ? -0.655 10.626 12.051 1.00 87.50 347 ASP A C 1
ATOM 2657 O O . ASP A 1 347 ? 0.027 11.141 12.936 1.00 87.50 347 ASP A O 1
ATOM 2661 N N . ALA A 1 348 ? -0.112 10.126 10.946 1.00 84.69 348 ALA A N 1
ATOM 2662 C CA . ALA A 1 348 ? 1.317 10.111 10.670 1.00 84.69 348 ALA A CA 1
ATOM 2663 C C . ALA A 1 348 ? 1.664 11.068 9.526 1.00 84.69 348 ALA A C 1
ATOM 2665 O O . ALA A 1 348 ? 1.188 10.935 8.396 1.00 84.69 348 ALA A O 1
ATOM 2666 N N . LEU A 1 349 ? 2.570 11.998 9.796 1.00 79.19 349 LEU A N 1
ATOM 2667 C CA . LEU A 1 349 ? 3.111 12.935 8.827 1.00 79.19 349 LEU A CA 1
ATOM 2668 C C . LEU A 1 349 ? 4.482 12.445 8.359 1.00 79.19 349 LEU A C 1
ATOM 2670 O O . LEU A 1 349 ? 5.376 12.185 9.165 1.00 79.19 349 LEU A O 1
ATOM 2674 N N . GLY A 1 350 ? 4.656 12.336 7.047 1.00 72.69 350 GLY A N 1
ATOM 2675 C CA . GLY A 1 350 ? 5.899 11.898 6.426 1.00 72.69 350 GLY A CA 1
ATOM 2676 C C . GLY A 1 350 ? 5.965 12.289 4.956 1.00 72.69 350 GLY A C 1
ATOM 2677 O O . GLY A 1 350 ? 4.959 12.689 4.368 1.00 72.69 350 GLY A O 1
ATOM 2678 N N . SER A 1 351 ? 7.148 12.159 4.369 1.00 71.25 351 SER A N 1
ATOM 2679 C CA . SER A 1 351 ? 7.357 12.253 2.925 1.00 71.25 351 SER A CA 1
ATOM 2680 C C . SER A 1 351 ? 8.183 11.077 2.432 1.00 71.25 351 SER A C 1
ATOM 2682 O O . SER A 1 351 ? 8.819 10.341 3.188 1.00 71.25 351 SER A O 1
ATOM 2684 N N . THR A 1 352 ? 8.202 10.929 1.122 1.00 66.00 352 THR A N 1
ATOM 2685 C CA . THR A 1 352 ? 9.056 9.969 0.439 1.00 66.00 352 THR A CA 1
ATOM 2686 C C . THR A 1 352 ? 10.514 10.388 0.394 1.00 66.00 352 THR A C 1
ATOM 2688 O O . THR A 1 352 ? 11.339 9.573 0.045 1.00 66.00 352 THR A O 1
ATOM 2691 N N . GLU A 1 353 ? 10.846 11.630 0.733 1.00 65.94 353 GLU A N 1
ATOM 2692 C CA . GLU A 1 353 ? 12.198 12.183 0.710 1.00 65.94 353 GLU A CA 1
ATOM 2693 C C . GLU A 1 353 ? 12.881 12.081 2.079 1.00 65.94 353 GLU A C 1
ATOM 2695 O O . GLU A 1 353 ? 14.105 12.012 2.150 1.00 65.94 353 GLU A O 1
ATOM 2700 N N . GLY A 1 354 ? 12.110 12.061 3.172 1.00 57.34 354 GLY A N 1
ATOM 2701 C CA . GLY A 1 354 ? 12.647 11.999 4.537 1.00 57.34 354 GLY A CA 1
ATOM 2702 C C . GLY A 1 354 ? 12.011 10.957 5.454 1.00 57.34 354 GLY A C 1
ATOM 2703 O O . GLY A 1 354 ? 12.390 10.884 6.619 1.00 57.34 354 GLY A O 1
ATOM 2704 N N . GLY A 1 355 ? 11.082 10.137 4.957 1.00 64.19 355 GLY A N 1
ATOM 2705 C CA . GLY A 1 355 ? 10.380 9.146 5.771 1.00 64.19 355 GLY A CA 1
ATOM 2706 C C . GLY A 1 355 ? 9.359 9.785 6.718 1.00 64.19 355 GLY A C 1
ATOM 2707 O O . GLY A 1 355 ? 8.728 10.787 6.383 1.00 64.19 355 GLY A O 1
ATOM 2708 N N . GLY A 1 356 ? 9.152 9.186 7.893 1.00 59.22 356 GLY A N 1
ATOM 2709 C CA . GLY A 1 356 ? 8.234 9.713 8.910 1.00 59.22 356 GLY A CA 1
ATOM 2710 C C . GLY A 1 356 ? 8.832 10.902 9.668 1.00 59.22 356 GLY A C 1
ATOM 2711 O O . GLY A 1 356 ? 9.911 10.782 10.241 1.00 59.22 356 GLY A O 1
ATOM 2712 N N . TYR A 1 357 ? 8.112 12.024 9.710 1.00 60.09 357 TYR A N 1
ATOM 2713 C CA . TYR A 1 357 ? 8.525 13.256 10.392 1.00 60.09 357 TYR A CA 1
ATOM 2714 C C . TYR A 1 357 ? 7.789 13.490 11.712 1.00 60.09 357 TYR A C 1
ATOM 2716 O O . TYR A 1 357 ? 8.367 14.021 12.655 1.00 60.09 357 TYR A O 1
ATOM 2724 N N . ALA A 1 358 ? 6.506 13.145 11.808 1.00 52.66 358 ALA A N 1
ATOM 2725 C CA . ALA A 1 358 ? 5.722 13.433 13.005 1.00 52.66 358 ALA A CA 1
ATOM 2726 C C . ALA A 1 358 ? 4.527 12.486 13.140 1.00 52.66 358 ALA A C 1
ATOM 2728 O O . ALA A 1 358 ? 4.053 11.936 12.149 1.00 52.66 358 ALA A O 1
ATOM 2729 N N . VAL A 1 359 ? 4.035 12.296 14.362 1.00 66.69 359 VAL A N 1
ATOM 2730 C CA . VAL A 1 359 ? 2.863 11.459 14.646 1.00 66.69 359 VAL A CA 1
ATOM 2731 C C . VAL A 1 359 ? 1.957 12.104 15.688 1.00 66.69 359 VAL A C 1
ATOM 2733 O O . VAL A 1 359 ? 2.410 12.831 16.572 1.00 66.69 359 VAL A O 1
ATOM 2736 N N . THR A 1 360 ? 0.673 11.789 15.609 1.00 72.75 360 THR A N 1
ATOM 2737 C CA . THR A 1 360 ? -0.324 12.077 16.642 1.00 72.75 360 THR A CA 1
ATOM 2738 C C . THR A 1 360 ? -1.203 10.858 16.812 1.00 72.75 360 THR A C 1
ATOM 2740 O O . THR A 1 360 ? -1.503 10.182 15.834 1.00 72.75 360 THR A O 1
ATOM 2743 N N . ALA A 1 361 ? -1.647 10.581 18.031 1.00 72.31 361 ALA A N 1
ATOM 2744 C CA . ALA A 1 361 ? -2.557 9.479 18.302 1.00 72.31 361 ALA A CA 1
ATOM 2745 C C . ALA A 1 361 ? -3.807 9.984 19.030 1.00 72.31 361 ALA A C 1
ATOM 2747 O O . ALA A 1 361 ? -3.698 10.772 19.969 1.00 72.31 361 ALA A O 1
ATOM 2748 N N . ALA A 1 362 ? -4.976 9.523 18.594 1.00 57.44 362 ALA A N 1
ATOM 2749 C CA . ALA A 1 362 ? -6.266 9.704 19.246 1.00 57.44 362 ALA A CA 1
ATOM 2750 C C . ALA A 1 362 ? -6.839 8.327 19.606 1.00 57.44 362 ALA A C 1
ATOM 2752 O O . ALA A 1 362 ? -6.657 7.360 18.873 1.00 57.44 362 ALA A O 1
ATOM 2753 N N . ALA A 1 363 ? -7.532 8.233 20.730 1.00 66.06 363 ALA A N 1
ATOM 2754 C CA . ALA A 1 363 ? -8.202 7.021 21.191 1.00 66.06 363 ALA A CA 1
ATOM 2755 C C . ALA A 1 363 ? -9.530 7.414 21.840 1.00 66.06 363 ALA A C 1
ATOM 2757 O O . ALA A 1 363 ? -9.790 8.599 22.068 1.00 66.06 363 ALA A O 1
ATOM 2758 N N . LYS A 1 364 ? -10.376 6.434 22.162 1.00 66.94 364 LYS A N 1
ATOM 2759 C CA . LYS A 1 364 ? -11.654 6.695 22.827 1.00 66.94 364 LYS A CA 1
ATOM 2760 C C . LYS A 1 364 ? -11.447 7.500 24.117 1.00 66.94 364 LYS A C 1
ATOM 2762 O O . LYS A 1 364 ? -10.676 7.111 24.990 1.00 66.94 364 LYS A O 1
ATOM 2767 N N . GLY A 1 365 ? -12.132 8.639 24.223 1.00 55.75 365 GLY A N 1
ATOM 2768 C CA . GLY A 1 365 ? -12.000 9.563 25.357 1.00 55.75 365 GLY A CA 1
ATOM 2769 C C . GLY A 1 365 ? -10.815 10.537 25.279 1.00 55.75 365 GLY A C 1
ATOM 2770 O O . GLY A 1 365 ? -10.649 11.341 26.193 1.00 55.75 365 GLY A O 1
ATOM 2771 N N . MET A 1 366 ? -10.019 10.517 24.205 1.00 67.31 366 MET A N 1
ATOM 2772 C CA . MET A 1 366 ? -8.955 11.490 23.939 1.00 67.31 366 MET A CA 1
ATOM 2773 C C . MET A 1 366 ? -9.327 12.364 22.740 1.00 67.31 366 MET A C 1
ATOM 2775 O O . MET A 1 366 ? -9.294 11.903 21.602 1.00 67.31 366 MET A O 1
ATOM 2779 N N . HIS A 1 367 ? -9.632 13.639 22.986 1.00 63.62 367 HIS A N 1
ATOM 2780 C CA . HIS A 1 367 ? -9.845 14.596 21.903 1.00 63.62 367 HIS A CA 1
ATOM 2781 C C . HIS A 1 367 ? -8.505 15.148 21.407 1.00 63.62 367 HIS A C 1
ATOM 2783 O O . HIS A 1 367 ? -7.664 15.580 22.198 1.00 63.62 367 HIS A O 1
ATOM 2789 N N . VAL A 1 368 ? -8.314 15.142 20.090 1.00 66.94 368 VAL A N 1
ATOM 2790 C CA . VAL A 1 368 ? -7.100 15.632 19.434 1.00 66.94 368 VAL A CA 1
ATOM 2791 C C . VAL A 1 368 ? -7.497 16.659 18.388 1.00 66.94 368 VAL A C 1
ATOM 2793 O O . VAL A 1 368 ? -8.259 16.360 17.470 1.00 66.94 368 VAL A O 1
ATOM 2796 N N . GLU A 1 369 ? -6.953 17.868 18.506 1.00 64.56 369 GLU A N 1
ATOM 2797 C CA . GLU A 1 369 ? -7.168 18.912 17.507 1.00 64.56 369 GLU A CA 1
ATOM 2798 C C . GLU A 1 369 ? -6.559 18.530 16.148 1.00 64.56 369 GLU A C 1
ATOM 2800 O O . GLU A 1 369 ? -5.502 17.899 16.054 1.00 64.56 369 GLU A O 1
ATOM 2805 N N . THR A 1 370 ? -7.220 18.958 15.073 1.00 75.06 370 THR A N 1
ATOM 2806 C CA . THR A 1 370 ? -6.787 18.667 13.701 1.00 75.06 370 THR A CA 1
ATOM 2807 C C . THR A 1 370 ? -5.397 19.255 13.429 1.00 75.06 370 THR A C 1
ATOM 2809 O O . THR A 1 370 ? -5.129 20.408 13.758 1.00 75.06 370 THR A O 1
ATOM 2812 N N . ALA A 1 371 ? -4.528 18.467 12.784 1.00 65.62 371 ALA A N 1
ATOM 2813 C CA . ALA A 1 371 ? -3.200 18.876 12.312 1.00 65.62 371 ALA A CA 1
ATOM 2814 C C . ALA A 1 371 ? -2.181 19.320 13.392 1.00 65.62 371 ALA A C 1
ATOM 2816 O O . ALA A 1 371 ? -1.230 20.037 13.079 1.00 65.62 371 ALA A O 1
ATOM 2817 N N . LYS A 1 372 ? -2.317 18.868 14.646 1.00 65.00 372 LYS A N 1
ATOM 2818 C CA . LYS A 1 372 ? -1.269 19.015 15.676 1.00 65.00 372 LYS A CA 1
ATOM 2819 C C . LYS A 1 372 ? -0.478 17.719 15.825 1.00 65.00 372 LYS A C 1
ATOM 2821 O O . LYS A 1 372 ? -1.086 16.700 16.131 1.00 65.00 372 LYS A O 1
ATOM 2826 N N . PHE A 1 373 ? 0.849 17.764 15.654 1.00 68.88 373 PHE A N 1
ATOM 2827 C CA . PHE A 1 373 ? 1.733 16.585 15.666 1.00 68.88 373 PHE A CA 1
ATOM 2828 C C . PHE A 1 373 ? 2.882 16.670 16.673 1.00 68.88 373 PHE A C 1
ATOM 2830 O O . PHE A 1 373 ? 3.362 17.757 16.991 1.00 68.88 373 PHE A O 1
ATOM 2837 N N . GLN A 1 374 ? 3.346 15.506 17.137 1.00 67.44 374 GLN A N 1
ATOM 2838 C CA . GLN A 1 374 ? 4.601 15.348 17.874 1.00 67.44 374 GLN A CA 1
ATOM 2839 C C . GLN A 1 374 ? 5.718 14.941 16.906 1.00 67.44 374 GLN A C 1
ATOM 2841 O O . GLN A 1 374 ? 5.563 13.990 16.140 1.00 67.44 374 GLN A O 1
ATOM 2846 N N . LEU A 1 375 ? 6.839 15.664 16.927 1.00 67.62 375 LEU A N 1
ATOM 2847 C CA . LEU A 1 375 ? 7.969 15.417 16.027 1.00 67.62 375 LEU A CA 1
ATOM 2848 C C . LEU A 1 375 ? 8.655 14.077 16.333 1.00 67.62 375 LEU A C 1
ATOM 2850 O O . LEU A 1 375 ? 8.881 13.732 17.493 1.00 67.62 375 LEU A O 1
ATOM 2854 N N . ALA A 1 376 ? 9.039 13.348 15.285 1.00 60.00 376 ALA A N 1
ATOM 2855 C CA . ALA A 1 376 ? 9.873 12.158 15.402 1.00 60.00 376 ALA A CA 1
ATOM 2856 C C . ALA A 1 376 ? 11.299 12.540 15.856 1.00 60.00 376 ALA A C 1
ATOM 2858 O O . ALA A 1 376 ? 11.785 13.602 15.454 1.00 60.00 376 ALA A O 1
ATOM 2859 N N . PRO A 1 377 ? 12.014 11.679 16.615 1.00 56.62 377 PRO A N 1
ATOM 2860 C CA . PRO A 1 377 ? 13.344 11.986 17.165 1.00 56.62 377 PRO A CA 1
ATOM 2861 C C . PRO A 1 377 ? 14.410 12.392 16.134 1.00 56.62 377 PRO A C 1
ATOM 2863 O O . PRO A 1 377 ? 15.408 13.015 16.482 1.00 56.62 377 PRO A O 1
ATOM 2866 N N . THR A 1 378 ? 14.221 12.021 14.867 1.00 59.44 378 THR A N 1
ATOM 2867 C CA . THR A 1 378 ? 15.137 12.301 13.754 1.00 59.44 378 THR A CA 1
ATOM 2868 C C . THR A 1 378 ? 14.823 13.600 13.006 1.00 59.44 378 THR A C 1
ATOM 2870 O O . THR A 1 378 ? 15.589 13.984 12.121 1.00 59.44 378 THR A O 1
ATOM 2873 N N . THR A 1 379 ? 13.733 14.293 13.349 1.00 56.09 379 THR A N 1
ATOM 2874 C CA . THR A 1 379 ? 13.291 15.507 12.650 1.00 56.09 379 THR A CA 1
ATOM 2875 C C . THR A 1 379 ? 14.125 16.707 13.076 1.00 56.09 379 THR A C 1
ATOM 2877 O O . THR A 1 379 ? 14.176 17.053 14.255 1.00 56.09 379 THR A O 1
ATOM 2880 N N . ARG A 1 380 ? 14.792 17.349 12.111 1.00 55.75 380 ARG A N 1
ATOM 2881 C CA . ARG A 1 380 ? 15.559 18.584 12.322 1.00 55.75 380 ARG A CA 1
ATOM 2882 C C . ARG A 1 380 ? 14.759 19.760 11.764 1.00 55.75 380 ARG A C 1
ATOM 2884 O O . ARG A 1 380 ? 14.326 19.684 10.617 1.00 55.75 380 ARG A O 1
ATOM 2891 N N . CYS A 1 381 ? 14.545 20.782 12.592 1.00 41.41 381 CYS A N 1
ATOM 2892 C CA . CYS A 1 381 ? 13.896 22.034 12.200 1.00 41.41 381 CYS A CA 1
ATOM 2893 C C . CYS A 1 381 ? 14.825 22.928 11.380 1.00 41.41 381 CYS A C 1
ATOM 2895 O O . CYS A 1 381 ? 16.048 22.913 11.662 1.00 41.41 381 CYS A O 1
#

Foldseek 3Di:
DDDDDDDDDDDDDDDDDDDDDDDDDDDDDDDDDDDDDDDDDPPVVVVLPDDPDDDDDDDDPDDQQALALKWKWFWAADDDPDDDDQDVVRLIAIETDDLPDAQPLVLCVCVVSLGQEIETEQQSQVRCLSRVVVRVNHNAYEYEYRPHDDHPRHDYPVCVVVVDDDDDDDDDDQQRWYWYWDDDPPDHIDIAIDRNNVLVLVLQVVVVVVVDPADRDPDPVCQVVQLVVLVVDDAAEFEQQDHCSDCQSVSVTNVPCSSNVHYYDYFSHSHDQLLSVQVCCQVVVHQEYTEAACVNLVNNLVNVVVCVVVVHDGPNQSHAEYEHEDHKHAQVSVQSVQVPYQYKYKYWYADPNGGTFWIDIDGNPRRDHIPDTDGDPPHDD

Organism: NCBI:txid2789776

Radius of gyration: 27.59 Å; chains: 1; bounding box: 97×79×75 Å

Sequence (381 aa):
MTPGRGPGSSQGEDRGPALRERVGGRRRRLPGGDGHRPGGPPDLLRRLRRPCRPVRRGDGGGRPRPGHQGVAVPLQLPGVPDRAARRVQGRGVPVNVNYRYLDDELAYLIDNSDSEVLVFHTSLGDRVSRVVDRLPRLRLLVEVDDGGEHVEGAVAFDELLDAHDPMPRLDRPGDDLYMLYTGGTTGMPKGVMYRQHDFVKGLYDAFATLGLPVATPSTLAEIPAFVAAMAERPRFVSVPCPPLMHGTGMWVGGMPPLLSGGTAVLLEGRSFDAHELWRTVERERVTRITIVGDAFARPMLRALEEMEQDGRQLDLTSVDTIVSSGAMWSAEIKDGLTARLDALLIDALGSTEGGGYAVTAAAKGMHVETAKFQLAPTTRC